Protein AF-0000000084378654 (afdb_homodimer)

Organism: NCBI:txid1548547

Solvent-accessible surface area (backbone atoms only — not comparable to full-atom values): 32022 Å² total; per-residue (Å²): 126,84,76,70,67,32,42,33,37,34,34,14,35,61,67,88,38,71,48,62,39,60,50,44,60,74,69,62,60,79,88,61,45,26,34,30,44,39,30,19,43,44,92,56,40,77,70,46,60,67,56,36,66,52,58,70,48,58,70,43,68,67,46,48,42,58,50,49,64,61,45,36,80,76,34,62,68,60,37,53,50,51,49,51,51,51,52,50,50,51,51,51,48,52,58,48,48,53,42,48,53,27,50,52,50,29,38,53,50,47,72,66,56,84,75,61,64,69,61,43,51,54,51,40,53,52,42,39,51,52,50,37,48,51,50,52,50,49,38,52,52,48,48,50,55,50,50,52,51,43,69,74,52,34,53,79,74,34,65,71,43,32,50,51,31,50,53,52,48,56,56,47,72,68,24,65,36,37,36,28,42,39,56,39,46,64,55,31,48,49,44,30,57,67,48,50,46,58,68,68,46,71,78,33,24,35,39,20,18,30,28,30,37,25,39,31,10,43,39,30,65,47,67,42,46,71,43,87,96,38,76,45,74,71,37,79,74,30,68,32,67,42,65,35,62,57,33,36,56,35,47,42,29,78,77,33,35,64,69,81,37,34,66,60,32,10,48,51,24,55,41,48,51,89,28,44,38,31,36,18,28,58,63,12,35,36,35,22,54,47,74,35,37,65,44,75,39,84,31,29,23,45,31,68,85,15,46,75,40,72,64,81,70,93,128,84,77,71,68,32,44,32,38,35,34,12,35,61,66,90,36,72,50,62,38,61,48,45,60,74,67,62,62,79,87,62,44,26,35,30,44,38,29,20,43,46,92,55,41,77,68,48,62,67,55,38,65,54,60,71,49,57,70,45,68,68,45,48,41,59,52,47,65,61,45,38,79,75,31,61,68,60,36,53,52,52,50,51,50,52,50,52,50,52,51,52,49,51,58,47,48,52,43,46,53,28,51,50,52,30,39,53,50,47,71,67,54,85,77,62,65,69,61,43,50,56,52,39,53,53,41,38,51,49,50,36,50,51,51,52,51,49,38,51,52,47,49,49,55,51,51,52,51,42,70,75,54,34,52,80,76,34,65,68,44,32,50,51,32,51,53,52,47,55,57,47,72,66,24,64,33,36,36,28,42,39,56,40,47,66,55,30,48,51,43,31,56,68,50,49,46,59,70,67,46,71,78,33,23,36,39,20,19,31,28,30,38,24,38,32,10,43,40,28,63,49,66,41,46,71,44,88,98,40,75,44,75,70,36,79,74,32,68,33,68,41,66,36,61,58,33,36,55,34,47,42,29,77,77,32,37,64,69,83,38,34,67,59,32,10,48,52,24,56,42,48,50,88,29,43,37,31,37,19,28,60,63,11,35,36,36,21,54,47,77,35,38,65,44,75,39,85,32,29,22,45,32,68,84,15,45,74,39,71,62,81,70,93

InterPro domains:
  IPR005320 Peptidase S51 [PF03575] (163-293)
  IPR029062 Class I glutamine amidotransferase-like [G3DSA:3.40.50.880] (120-296)
  IPR029062 Class I glutamine amidotransferase-like [SSF52317] (169-288)

Radius of gyration: 32.45 Å; Cα contacts (8 Å, |Δi|>4): 1207; chains: 2; bounding box: 50×93×75 Å

Structure (mmCIF, N/CA/C/O backbone):
data_AF-0000000084378654-model_v1
#
loop_
_entity.id
_entity.type
_entity.pdbx_description
1 polymer 'Uncharacterized protein'
#
loop_
_atom_site.group_PDB
_atom_site.id
_atom_site.type_symbol
_atom_site.label_atom_id
_atom_site.label_alt_id
_atom_site.label_comp_id
_atom_site.label_asym_id
_atom_site.label_entity_id
_atom_site.label_seq_id
_atom_site.pdbx_PDB_ins_code
_atom_site.Cartn_x
_atom_site.Cartn_y
_atom_site.Cartn_z
_atom_site.occupancy
_atom_site.B_iso_or_equiv
_atom_site.auth_seq_id
_atom_site.auth_comp_id
_atom_site.auth_asym_id
_atom_site.auth_atom_id
_atom_site.pdbx_PDB_model_num
ATOM 1 N N . MET A 1 1 ? 10.742 -27.391 -42.875 1 34.84 1 MET A N 1
ATOM 2 C CA . MET A 1 1 ? 9.469 -27.922 -42.406 1 34.84 1 MET A CA 1
ATOM 3 C C . MET A 1 1 ? 8.75 -26.922 -41.5 1 34.84 1 MET A C 1
ATOM 5 O O . MET A 1 1 ? 9.344 -26.391 -40.562 1 34.84 1 MET A O 1
ATOM 9 N N . ILE A 1 2 ? 7.945 -26.109 -41.875 1 45.72 2 ILE A N 1
ATOM 10 C CA . ILE A 1 2 ? 7.281 -25 -41.219 1 45.72 2 ILE A CA 1
ATOM 11 C C . ILE A 1 2 ? 6.766 -25.438 -39.844 1 45.72 2 ILE A C 1
ATOM 13 O O . ILE A 1 2 ? 5.871 -26.281 -39.75 1 45.72 2 ILE A O 1
ATOM 17 N N . THR A 1 3 ? 7.559 -25.547 -38.844 1 54.88 3 THR A N 1
ATOM 18 C CA . THR A 1 3 ? 7.258 -26.141 -37.562 1 54.88 3 THR A CA 1
ATOM 19 C C . THR A 1 3 ? 5.977 -25.547 -36.969 1 54.88 3 THR A C 1
ATOM 21 O O . THR A 1 3 ? 5.859 -24.328 -36.844 1 54.88 3 THR A O 1
ATOM 24 N N . ALA A 1 4 ? 4.836 -26.203 -37.25 1 72.25 4 ALA A N 1
ATOM 25 C CA . ALA A 1 4 ? 3.5 -25.812 -36.812 1 72.25 4 ALA A CA 1
ATOM 26 C C . ALA A 1 4 ? 3.51 -25.375 -35.344 1 72.25 4 ALA A C 1
ATOM 28 O O . ALA A 1 4 ? 4.324 -25.844 -34.562 1 72.25 4 ALA A O 1
ATOM 29 N N . MET A 1 5 ? 2.945 -24.281 -35.062 1 87.88 5 MET A N 1
ATOM 30 C CA . MET A 1 5 ? 2.801 -23.781 -33.688 1 87.88 5 MET A CA 1
ATOM 31 C C . MET A 1 5 ? 2.223 -24.859 -32.781 1 87.88 5 MET A C 1
ATOM 33 O O . MET A 1 5 ? 1.275 -25.562 -33.156 1 87.88 5 MET A O 1
ATOM 37 N N . PRO A 1 6 ? 2.834 -25.094 -31.688 1 95.12 6 PRO A N 1
ATOM 38 C CA . PRO A 1 6 ? 2.326 -26.141 -30.797 1 95.12 6 PRO A CA 1
ATOM 39 C C . PRO A 1 6 ? 0.905 -25.859 -30.312 1 95.12 6 PRO A C 1
ATOM 41 O O . PRO A 1 6 ? 0.518 -24.703 -30.156 1 95.12 6 PRO A O 1
ATOM 44 N N . THR A 1 7 ? 0.156 -26.922 -30.172 1 96.94 7 THR A N 1
ATOM 45 C CA . THR A 1 7 ? -1.196 -26.844 -29.625 1 96.94 7 THR A CA 1
ATOM 46 C C . THR A 1 7 ? -1.179 -27 -28.109 1 96.94 7 THR A C 1
ATOM 48 O O . THR A 1 7 ? -0.526 -27.891 -27.578 1 96.94 7 THR A O 1
ATOM 51 N N . ARG A 1 8 ? -1.884 -26.062 -27.469 1 97.69 8 ARG A N 1
ATOM 52 C CA . ARG A 1 8 ? -2.041 -26.141 -26.031 1 97.69 8 ARG A CA 1
ATOM 53 C C . ARG A 1 8 ? -3.516 -26.156 -25.641 1 97.69 8 ARG A C 1
ATOM 55 O O . ARG A 1 8 ? -4.238 -25.188 -25.875 1 97.69 8 ARG A O 1
ATOM 62 N N . LEU A 1 9 ? -3.871 -27.25 -25.078 1 97.94 9 LEU A N 1
ATOM 63 C CA . LEU A 1 9 ? -5.25 -27.484 -24.672 1 97.94 9 LEU A CA 1
ATOM 64 C C . LEU A 1 9 ? -5.383 -27.438 -23.156 1 97.94 9 LEU A C 1
ATOM 66 O O . LEU A 1 9 ? -4.82 -28.266 -22.453 1 97.94 9 LEU A O 1
ATOM 70 N N . LEU A 1 10 ? -6.121 -26.438 -22.656 1 98.38 10 LEU A N 1
ATOM 71 C CA . LEU A 1 10 ? -6.375 -26.312 -21.234 1 98.38 10 LEU A CA 1
ATOM 72 C C . LEU A 1 10 ? -7.801 -26.75 -20.891 1 98.38 10 LEU A C 1
ATOM 74 O O . LEU A 1 10 ? -8.75 -26.328 -21.562 1 98.38 10 LEU A O 1
ATOM 78 N N . LEU A 1 11 ? -7.867 -27.531 -19.859 1 97.94 11 LEU A N 1
ATOM 79 C CA . LEU A 1 11 ? -9.164 -28.078 -19.469 1 97.94 11 LEU A CA 1
ATOM 80 C C . LEU A 1 11 ? -9.453 -27.828 -18 1 97.94 11 LEU A C 1
ATOM 82 O O . LEU A 1 11 ? -8.531 -27.562 -17.219 1 97.94 11 LEU A O 1
ATOM 86 N N . GLY A 1 12 ? -10.797 -27.781 -17.656 1 96.56 12 GLY A N 1
ATOM 87 C CA . GLY A 1 12 ? -11.172 -27.844 -16.25 1 96.56 12 GLY A CA 1
ATOM 88 C C . GLY A 1 12 ? -10.93 -29.219 -15.633 1 96.56 12 GLY A C 1
ATOM 89 O O . GLY A 1 12 ? -10.422 -30.125 -16.297 1 96.56 12 GLY A O 1
ATOM 90 N N . PRO A 1 13 ? -11.289 -29.312 -14.359 1 95.69 13 PRO A N 1
ATOM 91 C CA . PRO A 1 13 ? -11.172 -30.625 -13.711 1 95.69 13 PRO A CA 1
ATOM 92 C C . PRO A 1 13 ? -11.906 -31.734 -14.469 1 95.69 13 PRO A C 1
ATOM 94 O O . PRO A 1 13 ? -12.977 -31.484 -15.023 1 95.69 13 PRO A O 1
ATOM 97 N N . GLN A 1 14 ? -11.352 -32.906 -14.484 1 94.88 14 GLN A N 1
ATOM 98 C CA . GLN A 1 14 ? -11.875 -34 -15.297 1 94.88 14 GLN A CA 1
ATOM 99 C C . GLN A 1 14 ? -12.875 -34.844 -14.516 1 94.88 14 GLN A C 1
ATOM 101 O O . GLN A 1 14 ? -13.25 -35.938 -14.953 1 94.88 14 GLN A O 1
ATOM 106 N N . ARG 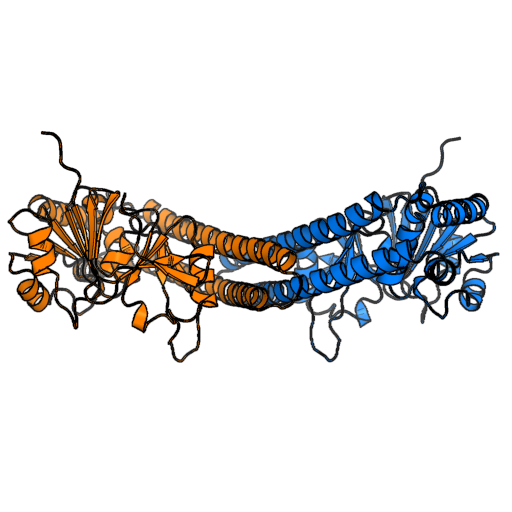A 1 15 ? -13.109 -34.406 -13.391 1 90.44 15 ARG A N 1
ATOM 107 C CA . ARG A 1 15 ? -14.25 -34.938 -12.641 1 90.44 15 ARG A CA 1
ATOM 108 C C . ARG A 1 15 ? -15.141 -33.812 -12.141 1 90.44 15 ARG A C 1
ATOM 110 O O . ARG A 1 15 ? -14.648 -32.812 -11.578 1 90.44 15 ARG A O 1
ATOM 117 N N . PRO A 1 16 ? -16.453 -33.781 -12.352 1 91.81 16 PRO A N 1
ATOM 118 C CA . PRO A 1 16 ? -17.25 -34.938 -12.797 1 91.81 16 PRO A CA 1
ATOM 119 C C . PRO A 1 16 ? -17.312 -35.062 -14.312 1 91.81 16 PRO A C 1
ATOM 121 O O . PRO A 1 16 ? -17.656 -36.125 -14.836 1 91.81 16 PRO A O 1
ATOM 124 N N . ILE A 1 17 ? -17.078 -34 -14.992 1 93.06 17 ILE A N 1
ATOM 125 C CA . ILE A 1 17 ? -17.172 -34.031 -16.453 1 93.06 17 ILE A CA 1
ATOM 126 C C . ILE A 1 17 ? -15.812 -34.438 -17.031 1 93.06 17 ILE A C 1
ATOM 128 O O . ILE A 1 17 ? -14.797 -33.812 -16.75 1 93.06 17 ILE A O 1
ATOM 132 N N . ARG A 1 18 ? -15.883 -35.5 -17.812 1 95.12 18 ARG A N 1
ATOM 133 C CA . ARG A 1 18 ? -14.68 -35.969 -18.484 1 95.12 18 ARG A CA 1
ATOM 134 C C . ARG A 1 18 ? -14.719 -35.625 -19.969 1 95.12 18 ARG A C 1
ATOM 136 O O . ARG A 1 18 ? -15.477 -36.25 -20.734 1 95.12 18 ARG A O 1
ATOM 143 N N . ASN A 1 19 ? -13.977 -34.656 -20.312 1 94.94 19 ASN A N 1
ATOM 144 C CA . ASN A 1 19 ? -14.07 -34.219 -21.719 1 94.94 19 ASN A CA 1
ATOM 145 C C . ASN A 1 19 ? -12.695 -34.219 -22.391 1 94.94 19 ASN A C 1
ATOM 147 O O . ASN A 1 19 ? -12.539 -33.688 -23.484 1 94.94 19 ASN A O 1
ATOM 151 N N . ILE A 1 20 ? -11.672 -34.812 -21.781 1 96.06 20 ILE A N 1
ATOM 152 C CA . ILE A 1 20 ? -10.305 -34.75 -22.297 1 96.06 20 ILE A CA 1
ATOM 153 C C . ILE A 1 20 ? -10.188 -35.531 -23.594 1 96.06 20 ILE A C 1
ATOM 155 O O . ILE A 1 20 ? -9.531 -35.062 -24.547 1 96.06 20 ILE A O 1
ATOM 159 N N . GLY A 1 21 ? -10.734 -36.688 -23.703 1 93.5 21 GLY A N 1
ATOM 160 C CA . GLY A 1 21 ? -10.68 -37.469 -24.922 1 93.5 21 GLY A CA 1
ATOM 161 C C . GLY A 1 21 ? -11.25 -36.719 -26.125 1 93.5 21 GLY A C 1
ATOM 162 O O . GLY A 1 21 ? -10.609 -36.688 -27.172 1 93.5 21 GLY A O 1
ATOM 163 N N . GLU A 1 22 ? -12.406 -36.25 -25.906 1 93.19 22 GLU A N 1
ATOM 164 C CA . GLU A 1 22 ? -13.047 -35.5 -26.984 1 93.19 22 GLU A CA 1
ATOM 165 C C . GLU A 1 22 ? -12.227 -34.281 -27.344 1 93.19 22 GLU A C 1
ATOM 167 O O . GLU A 1 22 ? -12.109 -33.906 -28.531 1 93.19 22 GLU A O 1
ATOM 172 N N . ALA A 1 23 ? -11.719 -33.594 -26.344 1 95.12 23 ALA A N 1
ATOM 173 C CA . ALA A 1 23 ? -10.914 -32.406 -26.578 1 95.12 23 ALA A CA 1
ATOM 174 C C . ALA A 1 23 ? -9.68 -32.719 -27.406 1 95.12 23 ALA A C 1
ATOM 176 O O . ALA A 1 23 ? -9.336 -31.984 -28.344 1 95.12 23 ALA A O 1
ATOM 177 N N . ILE A 1 24 ? -9.031 -33.812 -27.109 1 95.38 24 ILE A N 1
ATOM 178 C CA . ILE A 1 24 ? -7.828 -34.25 -27.812 1 95.38 24 ILE A CA 1
ATOM 179 C C . ILE A 1 24 ? -8.172 -34.531 -29.266 1 95.38 24 ILE A C 1
ATOM 181 O O . ILE A 1 24 ? -7.461 -34.094 -30.188 1 95.38 24 ILE A O 1
ATOM 185 N N . ARG A 1 25 ? -9.219 -35.219 -29.453 1 92.44 25 ARG A N 1
ATOM 186 C CA . ARG A 1 25 ? -9.648 -35.562 -30.812 1 92.44 25 ARG A CA 1
ATOM 187 C C . ARG A 1 25 ? -9.984 -34.312 -31.609 1 92.44 25 ARG A C 1
ATOM 189 O O . ARG A 1 25 ? -9.562 -34.156 -32.75 1 92.44 25 ARG A O 1
ATOM 196 N N . SER A 1 26 ? -10.719 -33.5 -31 1 92.81 26 SER A N 1
ATOM 197 C CA . SER A 1 26 ? -11.172 -32.281 -31.672 1 92.81 26 SER A CA 1
ATOM 198 C C . SER A 1 26 ? -10 -31.359 -32 1 92.81 26 SER A C 1
ATOM 200 O O . SER A 1 26 ? -10.055 -30.609 -32.969 1 92.81 26 SER A O 1
ATOM 202 N N . ALA A 1 27 ? -8.945 -31.359 -31.203 1 93.31 27 ALA A N 1
ATOM 203 C CA . ALA A 1 27 ? -7.793 -30.484 -31.391 1 93.31 27 ALA A CA 1
ATOM 204 C C . ALA A 1 27 ? -6.863 -31.031 -32.469 1 93.31 27 ALA A C 1
ATOM 206 O O . ALA A 1 27 ? -5.969 -30.328 -32.938 1 93.31 27 ALA A O 1
ATOM 207 N N . GLY A 1 28 ? -7.07 -32.219 -32.844 1 91.31 28 GLY A N 1
ATOM 208 C CA . GLY A 1 28 ? -6.25 -32.844 -33.875 1 91.31 28 GLY A CA 1
ATOM 209 C C . GLY A 1 28 ? -4.832 -33.125 -33.438 1 91.31 28 GLY A C 1
ATOM 210 O O . GLY A 1 28 ? -3.879 -32.969 -34.188 1 91.31 28 GLY A O 1
ATOM 211 N N . LEU A 1 29 ? -4.691 -33.469 -32.156 1 94.06 29 LEU A N 1
ATOM 212 C CA . LEU A 1 29 ? -3.367 -33.781 -31.656 1 94.06 29 LEU A CA 1
ATOM 213 C C . LEU A 1 29 ? -2.859 -35.094 -32.281 1 94.06 29 LEU A C 1
ATOM 215 O O . LEU A 1 29 ? -3.641 -36 -32.531 1 94.06 29 LEU A O 1
ATOM 219 N N . PRO A 1 30 ? -1.582 -35.094 -32.594 1 91.06 30 PRO A N 1
ATOM 220 C CA . PRO A 1 30 ? -1.023 -36.281 -33.25 1 91.06 30 PRO A CA 1
ATOM 221 C C . PRO A 1 30 ? -1.24 -37.562 -32.438 1 91.06 30 PRO A C 1
ATOM 223 O O . PRO A 1 30 ? -1.255 -37.5 -31.188 1 91.06 30 PRO A O 1
ATOM 226 N N . ASP A 1 31 ? -1.303 -38.594 -33.312 1 88.69 31 ASP A N 1
ATOM 227 C CA . ASP A 1 31 ? -1.41 -39.906 -32.656 1 88.69 31 ASP A CA 1
ATOM 228 C C . ASP A 1 31 ? -0.048 -40.375 -32.188 1 88.69 31 ASP A C 1
ATOM 230 O O . ASP A 1 31 ? 0.99 -39.938 -32.688 1 88.69 31 ASP A O 1
ATOM 234 N N . GLY A 1 32 ? 0.052 -41.062 -31.094 1 89.62 32 GLY A N 1
ATOM 235 C CA . GLY A 1 32 ? 1.298 -41.594 -30.562 1 89.62 32 GLY A CA 1
ATOM 236 C C . GLY A 1 32 ? 1.377 -41.531 -29.047 1 89.62 32 GLY A C 1
ATOM 237 O O . GLY A 1 32 ? 0.414 -41.125 -28.391 1 89.62 32 GLY A O 1
ATOM 238 N N . ARG A 1 33 ? 2.516 -41.938 -28.672 1 94.56 33 ARG A N 1
ATOM 239 C CA . ARG A 1 33 ? 2.764 -41.969 -27.234 1 94.56 33 ARG A CA 1
ATOM 240 C C . ARG A 1 33 ? 2.834 -40.562 -26.656 1 94.56 33 ARG A C 1
ATOM 242 O O . ARG A 1 33 ? 3.383 -39.656 -27.281 1 94.56 33 ARG A O 1
ATOM 249 N N . MET A 1 34 ? 2.193 -40.375 -25.562 1 97 34 MET A N 1
ATOM 250 C CA . MET A 1 34 ? 2.223 -39.094 -24.859 1 97 34 MET A CA 1
ATOM 251 C C . MET A 1 34 ? 2.979 -39.219 -23.547 1 97 34 MET A C 1
ATOM 253 O O . MET A 1 34 ? 2.93 -40.25 -22.891 1 97 34 MET A O 1
ATOM 257 N N . ALA A 1 35 ? 3.721 -38.219 -23.25 1 98.12 35 ALA A N 1
ATOM 258 C CA . ALA A 1 35 ? 4.328 -38.156 -21.938 1 98.12 35 ALA A CA 1
ATOM 259 C C . ALA A 1 35 ? 3.357 -37.562 -20.922 1 98.12 35 ALA A C 1
ATOM 261 O O . ALA A 1 35 ? 2.557 -36.688 -21.25 1 98.12 35 ALA A O 1
ATOM 262 N N . VAL A 1 36 ? 3.41 -38.031 -19.703 1 98.25 36 VAL A N 1
ATOM 263 C CA . VAL A 1 36 ? 2.537 -37.531 -18.641 1 98.25 36 VAL A CA 1
ATOM 264 C C . VAL A 1 36 ? 3.379 -36.969 -17.5 1 98.25 36 VAL A C 1
ATOM 266 O O . VAL A 1 36 ? 4.402 -37.531 -17.141 1 98.25 36 VAL A O 1
ATOM 269 N N . ILE A 1 37 ? 3.021 -35.812 -17.078 1 98.38 37 ILE A N 1
ATOM 270 C CA . ILE A 1 37 ? 3.562 -35.219 -15.867 1 98.38 37 ILE A CA 1
ATOM 271 C C . ILE A 1 37 ? 2.486 -35.188 -14.781 1 98.38 37 ILE A C 1
ATOM 273 O O . ILE A 1 37 ? 1.521 -34.406 -14.883 1 98.38 37 ILE A O 1
ATOM 277 N N . SER A 1 38 ? 2.596 -36 -13.773 1 98 38 SER A N 1
ATOM 278 C CA . SER A 1 38 ? 1.614 -36.094 -12.703 1 98 38 SER A CA 1
ATOM 279 C C . SER A 1 38 ? 2.248 -35.812 -11.344 1 98 38 SER A C 1
ATOM 281 O O . SER A 1 38 ? 1.785 -36.312 -10.312 1 98 38 SER A O 1
ATOM 283 N N . ALA A 1 39 ? 3.334 -35.062 -11.375 1 97.5 39 ALA A N 1
ATOM 284 C CA . ALA A 1 39 ? 4.121 -34.781 -10.172 1 97.5 39 ALA A CA 1
ATOM 285 C C . ALA A 1 39 ? 3.273 -34.094 -9.109 1 97.5 39 ALA A C 1
ATOM 287 O O . ALA A 1 39 ? 3.537 -34.219 -7.914 1 97.5 39 ALA A O 1
ATOM 288 N N . GLY A 1 40 ? 2.256 -33.406 -9.523 1 96.75 40 GLY A N 1
ATOM 289 C CA . GLY A 1 40 ? 1.395 -32.719 -8.562 1 96.75 40 GLY A CA 1
ATOM 290 C C . GLY A 1 40 ? 0.655 -33.688 -7.645 1 96.75 40 GLY A C 1
ATOM 291 O O . GLY A 1 40 ? 0.125 -33.281 -6.609 1 96.75 40 GLY A O 1
ATOM 292 N N . TRP A 1 41 ? 0.594 -34.906 -7.992 1 96.81 41 TRP A N 1
ATOM 293 C CA . TRP A 1 41 ? -0.119 -35.906 -7.195 1 96.81 41 TRP A CA 1
ATOM 294 C C . TRP A 1 41 ? 0.781 -36.469 -6.105 1 96.81 41 TRP A C 1
ATOM 296 O O . TRP A 1 41 ? 0.336 -37.281 -5.285 1 96.81 41 TRP A O 1
ATOM 306 N N . GLN A 1 42 ? 2.002 -36.156 -6.133 1 96.56 42 GLN A N 1
ATOM 307 C CA . GLN A 1 42 ? 2.963 -36.531 -5.094 1 96.56 42 GLN A CA 1
ATOM 308 C C . GLN A 1 42 ? 3.041 -38.031 -4.926 1 96.56 42 GLN A C 1
ATOM 310 O O . GLN A 1 42 ? 3.371 -38.75 -5.867 1 96.56 42 GLN A O 1
ATOM 315 N N . GLU A 1 43 ? 2.541 -38.531 -3.779 1 93.81 43 GLU A N 1
ATOM 316 C CA . GLU A 1 43 ? 2.682 -39.969 -3.498 1 93.81 43 GLU A CA 1
ATOM 317 C C . GLU A 1 43 ? 1.833 -40.812 -4.449 1 93.81 43 GLU A C 1
ATOM 319 O O . GLU A 1 43 ? 2.125 -41.969 -4.68 1 93.81 43 GLU A O 1
ATOM 324 N N . ALA A 1 44 ? 0.85 -40.188 -5.035 1 94.44 44 ALA A N 1
ATOM 325 C CA . ALA A 1 44 ? -0.021 -40.906 -5.965 1 94.44 44 ALA A CA 1
ATOM 326 C C . ALA A 1 44 ? 0.5 -40.781 -7.398 1 94.44 44 ALA A C 1
ATOM 328 O O . ALA A 1 44 ? -0.126 -41.312 -8.336 1 94.44 44 ALA A O 1
ATOM 329 N N . GLU A 1 45 ? 1.64 -40.156 -7.523 1 94.25 45 GLU A N 1
ATOM 330 C CA . GLU A 1 45 ? 2.236 -40.062 -8.852 1 94.25 45 GLU A CA 1
ATOM 331 C C . GLU A 1 45 ? 2.428 -41.438 -9.484 1 94.25 45 GLU A C 1
ATOM 333 O O . GLU A 1 45 ? 2.865 -42.375 -8.812 1 94.25 45 GLU A O 1
ATOM 338 N N . GLY A 1 46 ? 2.176 -41.594 -10.789 1 88.88 46 GLY A N 1
ATOM 339 C CA . GLY A 1 46 ? 2.361 -42.844 -11.477 1 88.88 46 GLY A CA 1
ATOM 340 C C . GLY A 1 46 ? 1.085 -43.656 -11.586 1 88.88 46 GLY A C 1
ATOM 341 O O . GLY A 1 46 ? 0.992 -44.562 -12.414 1 88.88 46 GLY A O 1
ATOM 342 N N . ASP A 1 47 ? 0.204 -43.375 -10.68 1 92.56 47 ASP A N 1
ATOM 343 C CA . ASP A 1 47 ? -1.093 -44.031 -10.805 1 92.56 47 ASP A CA 1
ATOM 344 C C . ASP A 1 47 ? -1.954 -43.344 -11.867 1 92.56 47 ASP A C 1
ATOM 346 O O . ASP A 1 47 ? -2.959 -42.719 -11.555 1 92.56 47 ASP A O 1
ATOM 350 N N . ILE A 1 48 ? -1.521 -43.625 -13.125 1 95 48 ILE A N 1
ATOM 351 C CA . ILE A 1 48 ? -2.146 -42.875 -14.203 1 95 48 ILE A CA 1
ATOM 352 C C . ILE A 1 48 ? -3.141 -43.75 -14.953 1 95 48 ILE A C 1
ATOM 354 O O . ILE A 1 48 ? -3.379 -43.562 -16.141 1 95 48 ILE A O 1
ATOM 358 N N . ASP A 1 49 ? -3.652 -44.75 -14.273 1 93.94 49 ASP A N 1
ATOM 359 C CA . ASP A 1 49 ? -4.629 -45.625 -14.906 1 93.94 49 ASP A CA 1
ATOM 360 C C . ASP A 1 49 ? -5.863 -44.844 -15.352 1 93.94 49 ASP A C 1
ATOM 362 O O . ASP A 1 49 ? -6.383 -45.062 -16.453 1 93.94 49 ASP A O 1
ATOM 366 N N . ASP A 1 50 ? -6.277 -44.062 -14.43 1 91.94 50 ASP A N 1
ATOM 367 C CA . ASP A 1 50 ? -7.441 -43.25 -14.766 1 91.94 50 ASP A CA 1
ATOM 368 C C . ASP A 1 50 ? -7.152 -42.344 -15.961 1 91.94 50 ASP A C 1
ATOM 370 O O . ASP A 1 50 ? -8.023 -42.125 -16.812 1 91.94 50 ASP A O 1
ATOM 374 N N . VAL A 1 51 ? -5.93 -41.781 -16.031 1 94.69 51 VAL A N 1
ATOM 375 C CA . VAL A 1 51 ? -5.543 -40.906 -17.125 1 94.69 51 VAL A CA 1
ATOM 376 C C . VAL A 1 51 ? -5.531 -41.719 -18.438 1 94.69 51 VAL A C 1
ATOM 378 O O . VAL A 1 51 ? -6 -41.219 -19.469 1 94.69 51 VAL A O 1
ATOM 381 N N . ARG A 1 52 ? -5.027 -42.875 -18.375 1 94.5 52 ARG A N 1
ATOM 382 C CA . ARG A 1 52 ? -4.973 -43.781 -19.531 1 94.5 52 ARG A CA 1
ATOM 383 C C . ARG A 1 52 ? -6.375 -44.094 -20.047 1 94.5 52 ARG A C 1
ATOM 385 O O . ARG A 1 52 ? -6.602 -44.125 -21.25 1 94.5 52 ARG A O 1
ATOM 392 N N . GLU A 1 53 ? -7.203 -44.281 -19.062 1 93.31 53 GLU A N 1
ATOM 393 C CA . GLU A 1 53 ? -8.586 -44.562 -19.438 1 93.31 53 GLU A CA 1
ATOM 394 C C . GLU A 1 53 ? -9.227 -43.375 -20.141 1 93.31 53 GLU A C 1
ATOM 396 O O . GLU A 1 53 ? -9.992 -43.531 -21.094 1 93.31 53 GLU A O 1
ATOM 401 N N . LEU A 1 54 ? -8.922 -42.25 -19.688 1 92 54 LEU A N 1
ATOM 402 C CA . LEU A 1 54 ? -9.523 -41.031 -20.203 1 92 54 LEU A CA 1
ATOM 403 C C . LEU A 1 54 ? -8.977 -40.719 -21.594 1 92 54 LEU A C 1
ATOM 405 O O . LEU A 1 54 ? -9.734 -40.344 -22.5 1 92 54 LEU A O 1
ATOM 409 N N . ILE A 1 55 ? -7.684 -40.844 -21.828 1 93.69 55 ILE A N 1
ATOM 410 C CA . ILE A 1 55 ? -7.012 -40.375 -23.031 1 93.69 55 ILE A CA 1
ATOM 411 C C . ILE A 1 55 ? -6.988 -41.469 -24.078 1 93.69 55 ILE A C 1
ATOM 413 O O . ILE A 1 55 ? -7.008 -41.188 -25.281 1 93.69 55 ILE A O 1
ATOM 417 N N . GLN A 1 56 ? -6.91 -42.781 -23.672 1 90.12 56 GLN A N 1
ATOM 418 C CA . GLN A 1 56 ? -6.934 -43.969 -24.516 1 90.12 56 GLN A CA 1
ATOM 419 C C . GLN A 1 56 ? -5.777 -43.938 -25.516 1 90.12 56 GLN A C 1
ATOM 421 O O . GLN A 1 56 ? -5.98 -44.156 -26.703 1 90.12 56 GLN A O 1
ATOM 426 N N . ARG A 1 57 ? -4.641 -43.5 -25.094 1 91.94 57 ARG A N 1
ATOM 427 C CA . ARG A 1 57 ? -3.377 -43.531 -25.828 1 91.94 57 ARG A CA 1
ATOM 428 C C . ARG A 1 57 ? -2.244 -44.031 -24.938 1 91.94 57 ARG A C 1
ATOM 430 O O . ARG A 1 57 ? -2.371 -44.031 -23.703 1 91.94 57 ARG A O 1
ATOM 437 N N . PRO A 1 58 ? -1.177 -44.562 -25.625 1 94.5 58 PRO A N 1
ATOM 438 C CA . PRO A 1 58 ? -0.019 -44.938 -24.797 1 94.5 58 PRO A CA 1
ATOM 439 C C . PRO A 1 58 ? 0.582 -43.75 -24.047 1 94.5 58 PRO A C 1
ATOM 441 O O . PRO A 1 58 ? 0.752 -42.688 -24.625 1 94.5 58 PRO A O 1
ATOM 444 N N . LEU A 1 59 ? 0.756 -43.969 -22.797 1 96.69 59 LEU A N 1
ATOM 445 C CA . LEU A 1 59 ? 1.287 -42.938 -21.938 1 96.69 59 LEU A CA 1
ATOM 446 C C . LEU A 1 59 ? 2.584 -43.375 -21.281 1 96.69 59 LEU A C 1
ATOM 448 O O . LEU A 1 59 ? 2.748 -44.562 -20.953 1 96.69 59 LEU A O 1
ATOM 452 N N . ILE A 1 60 ? 3.488 -42.469 -21.141 1 97.12 60 ILE A N 1
ATOM 453 C CA . ILE A 1 60 ? 4.68 -42.688 -20.328 1 97.12 60 ILE A CA 1
ATOM 454 C C . ILE A 1 60 ? 4.816 -41.562 -19.297 1 97.12 60 ILE A C 1
ATOM 456 O O . ILE A 1 60 ? 4.895 -40.375 -19.672 1 97.12 60 ILE A O 1
ATOM 460 N N . ASP A 1 61 ? 4.738 -41.938 -18.016 1 97.62 61 ASP A N 1
ATOM 461 C CA . ASP A 1 61 ? 4.863 -40.938 -16.938 1 97.62 61 ASP A CA 1
ATOM 462 C C . ASP A 1 61 ? 6.324 -40.562 -16.719 1 97.62 61 ASP A C 1
ATOM 464 O O . ASP A 1 61 ? 7.191 -41.438 -16.656 1 97.62 61 ASP A O 1
ATOM 468 N N . LEU A 1 62 ? 6.582 -39.281 -16.594 1 97.88 62 LEU A N 1
ATOM 469 C CA . LEU A 1 62 ? 7.949 -38.812 -16.391 1 97.88 62 LEU A CA 1
ATOM 470 C C . LEU A 1 62 ? 8.406 -39.062 -14.961 1 97.88 62 LEU A C 1
ATOM 472 O O . LEU A 1 62 ? 9.602 -39.062 -14.672 1 97.88 62 LEU A O 1
ATOM 476 N N . GLN A 1 63 ? 7.477 -39.219 -14.008 1 97.62 63 GLN A N 1
ATOM 477 C CA . GLN A 1 63 ? 7.723 -39.562 -12.609 1 97.62 63 GLN A CA 1
ATOM 478 C C . GLN A 1 63 ? 8.672 -38.531 -11.969 1 97.62 63 GLN A C 1
ATOM 480 O O . GLN A 1 63 ? 9.648 -38.938 -11.32 1 97.62 63 GLN A O 1
ATOM 485 N N . LEU A 1 64 ? 8.344 -37.281 -12.172 1 97.88 64 LEU A N 1
ATOM 486 C CA . LEU A 1 64 ? 9.219 -36.219 -11.695 1 97.88 64 LEU A CA 1
ATOM 487 C C . LEU A 1 64 ? 9.281 -36.219 -10.172 1 97.88 64 LEU A C 1
ATOM 489 O O . LEU A 1 64 ? 10.32 -35.906 -9.586 1 97.88 64 LEU A O 1
ATOM 493 N N . TYR A 1 65 ? 8.172 -36.5 -9.5 1 97.75 65 TYR A N 1
ATOM 494 C CA . TYR A 1 65 ? 8.141 -36.531 -8.047 1 97.75 65 TYR A CA 1
ATOM 495 C C . TYR A 1 65 ? 9.031 -37.656 -7.52 1 97.75 65 TYR A C 1
ATOM 497 O O . TYR A 1 65 ? 9.875 -37.438 -6.652 1 97.75 65 TYR A O 1
ATOM 505 N N . LYS A 1 66 ? 8.891 -38.812 -8.07 1 96.94 66 LYS A N 1
ATOM 506 C CA . LYS A 1 66 ? 9.688 -39.969 -7.668 1 96.94 66 LYS A CA 1
ATOM 507 C C . LYS A 1 66 ? 11.164 -39.75 -7.973 1 96.94 66 LYS A C 1
ATOM 509 O O . LYS A 1 66 ? 12.031 -40.156 -7.195 1 96.94 66 LYS A O 1
ATOM 514 N N . ARG A 1 67 ? 11.453 -39.188 -9.125 1 96.31 67 ARG A N 1
ATOM 515 C CA . ARG A 1 67 ? 12.836 -38.875 -9.484 1 96.31 67 ARG A CA 1
ATOM 516 C C . ARG A 1 67 ? 13.492 -38 -8.43 1 96.31 67 ARG A C 1
ATOM 518 O O . ARG A 1 67 ? 14.641 -38.219 -8.047 1 96.31 67 ARG A O 1
ATOM 525 N N . ALA A 1 68 ? 12.766 -37 -7.969 1 95.38 68 ALA A N 1
ATOM 526 C CA . ALA A 1 68 ? 13.297 -36.125 -6.949 1 95.38 68 ALA A CA 1
ATOM 527 C C . ALA A 1 68 ? 13.5 -36.844 -5.625 1 95.38 68 ALA A C 1
ATOM 529 O O . ALA A 1 68 ? 14.523 -36.656 -4.957 1 95.38 68 ALA A O 1
ATOM 530 N N . GLU A 1 69 ? 12.547 -37.656 -5.246 1 94.62 69 GLU A N 1
ATOM 531 C CA . GLU A 1 69 ? 12.625 -38.406 -3.998 1 94.62 69 GLU A CA 1
ATOM 532 C C . GLU A 1 69 ? 13.82 -39.375 -4 1 94.62 69 GLU A C 1
ATOM 534 O O . GLU A 1 69 ? 14.422 -39.625 -2.955 1 94.62 69 GLU A O 1
ATOM 539 N N . ALA A 1 70 ? 14.18 -39.844 -5.125 1 93.56 70 ALA A N 1
ATOM 540 C CA . ALA A 1 70 ? 15.328 -40.719 -5.266 1 93.56 70 ALA A CA 1
ATOM 541 C C . ALA A 1 70 ? 16.641 -39.938 -5.297 1 93.56 70 ALA A C 1
ATOM 543 O O . ALA A 1 70 ? 17.672 -40.438 -4.84 1 93.56 70 ALA A O 1
ATOM 544 N N . LEU A 1 71 ? 16.609 -38.781 -5.793 1 92.69 71 LEU A N 1
ATOM 545 C CA . LEU A 1 71 ? 17.781 -37.938 -6.008 1 92.69 71 LEU A CA 1
ATOM 546 C C . LEU A 1 71 ? 18.266 -37.344 -4.695 1 92.69 71 LEU A C 1
ATOM 548 O O . LEU A 1 71 ? 19.469 -37.312 -4.422 1 92.69 71 LEU A O 1
ATOM 552 N N . PHE A 1 72 ? 17.391 -36.875 -3.84 1 92.44 72 PHE A N 1
ATOM 553 C CA . PHE A 1 72 ? 17.719 -36.094 -2.666 1 92.44 72 PHE A CA 1
ATOM 554 C C . PHE A 1 72 ? 18.547 -36.906 -1.673 1 92.44 72 PHE A C 1
ATOM 556 O O . PHE A 1 72 ? 19.531 -36.406 -1.125 1 92.44 72 PHE A O 1
ATOM 563 N N . PRO A 1 73 ? 18.266 -38.188 -1.484 1 92.12 73 PRO A N 1
ATOM 564 C CA . PRO A 1 73 ? 19.078 -38.969 -0.555 1 92.12 73 PRO A CA 1
ATOM 565 C C . PRO A 1 73 ? 20.5 -39.188 -1.069 1 92.12 73 PRO A C 1
ATOM 567 O O . PRO A 1 73 ? 21.422 -39.438 -0.282 1 92.12 73 PRO A O 1
ATOM 570 N N . THR A 1 74 ? 20.75 -39.062 -2.312 1 91.56 74 THR A N 1
ATOM 571 C CA . THR A 1 74 ? 22.031 -39.375 -2.924 1 91.56 74 THR A CA 1
ATOM 572 C C . THR A 1 74 ? 22.922 -38.125 -2.971 1 91.56 74 THR A C 1
ATOM 574 O O . THR A 1 74 ? 24.141 -38.25 -3.127 1 91.56 74 THR A O 1
ATOM 577 N N . ASP A 1 75 ? 22.344 -37 -2.875 1 90.44 75 ASP A N 1
ATOM 578 C CA . ASP A 1 75 ? 23.062 -35.719 -2.924 1 90.44 75 ASP A CA 1
ATOM 579 C C . ASP A 1 75 ? 22.656 -34.812 -1.756 1 90.44 75 ASP A C 1
ATOM 581 O O . ASP A 1 75 ? 21.781 -33.969 -1.888 1 90.44 75 ASP A O 1
ATOM 585 N N . ASP A 1 76 ? 23.469 -34.906 -0.741 1 91.44 76 ASP A N 1
ATOM 586 C CA . ASP A 1 76 ? 23.141 -34.188 0.497 1 91.44 76 ASP A CA 1
ATOM 587 C C . ASP A 1 76 ? 23.25 -32.688 0.314 1 91.44 76 ASP A C 1
ATOM 589 O O . ASP A 1 76 ? 22.469 -31.922 0.905 1 91.44 76 ASP A O 1
ATOM 593 N N . LYS A 1 77 ? 24.188 -32.312 -0.467 1 91.12 77 LYS A N 1
ATOM 594 C CA . LYS A 1 77 ? 24.375 -30.891 -0.706 1 91.12 77 LYS A CA 1
ATOM 595 C C . LYS A 1 77 ? 23.172 -30.297 -1.43 1 91.12 77 LYS A C 1
ATOM 597 O O . LYS A 1 77 ? 22.656 -29.25 -1.032 1 91.12 77 LYS A O 1
ATOM 602 N N . LEU A 1 78 ? 22.703 -30.969 -2.414 1 92.06 78 LEU A N 1
ATOM 603 C CA . LEU A 1 78 ? 21.547 -30.516 -3.174 1 92.06 78 LEU A CA 1
ATOM 604 C C . LEU A 1 78 ? 20.281 -30.531 -2.307 1 92.06 78 LEU A C 1
A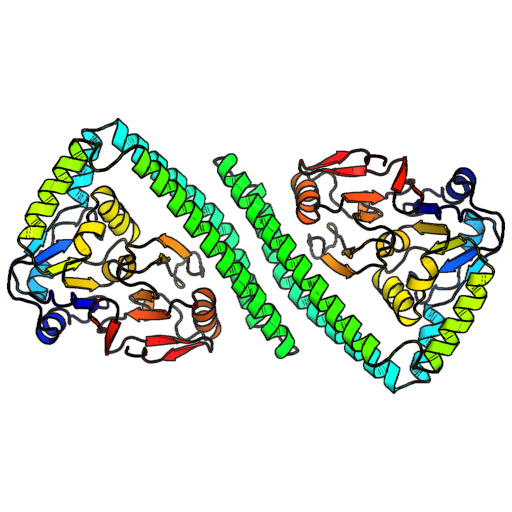TOM 606 O O . LEU A 1 78 ? 19.484 -29.594 -2.352 1 92.06 78 LEU A O 1
ATOM 610 N N . ARG A 1 79 ? 20.172 -31.531 -1.517 1 94 79 ARG A N 1
ATOM 611 C CA . ARG A 1 79 ? 19.016 -31.656 -0.636 1 94 79 ARG A CA 1
ATOM 612 C C . ARG A 1 79 ? 18.938 -30.5 0.35 1 94 79 ARG A C 1
ATOM 614 O O . ARG A 1 79 ? 17.891 -29.891 0.519 1 94 79 ARG A O 1
ATOM 621 N N . THR A 1 80 ? 20.062 -30.219 0.953 1 95.44 80 THR A N 1
ATOM 622 C CA . THR A 1 80 ? 20.125 -29.156 1.942 1 95.44 80 THR A CA 1
ATOM 623 C C . THR A 1 80 ? 19.828 -27.812 1.297 1 95.44 80 THR A C 1
ATOM 625 O O . THR A 1 80 ? 19.031 -27.016 1.828 1 95.44 80 THR A O 1
ATOM 628 N N . ALA A 1 81 ? 20.375 -27.625 0.17 1 94.56 81 ALA A N 1
ATOM 629 C CA . ALA A 1 81 ? 20.172 -26.375 -0.539 1 94.56 81 ALA A CA 1
ATOM 630 C C . ALA A 1 81 ? 18.703 -26.219 -0.962 1 94.56 81 ALA A C 1
ATOM 632 O O . ALA A 1 81 ? 18.141 -25.125 -0.873 1 94.56 81 ALA A O 1
ATOM 633 N N . TYR A 1 82 ? 18.172 -27.234 -1.424 1 94.94 82 TYR A N 1
ATOM 634 C CA . TYR A 1 82 ? 16.781 -27.219 -1.856 1 94.94 82 TYR A CA 1
ATOM 635 C C . TYR A 1 82 ? 15.852 -26.922 -0.688 1 94.94 82 TYR A C 1
ATOM 637 O O . TYR A 1 82 ? 14.922 -26.125 -0.815 1 94.94 82 TYR A O 1
ATOM 645 N N . ARG A 1 83 ? 16.141 -27.531 0.422 1 95.44 83 ARG A N 1
ATOM 646 C CA . ARG A 1 83 ? 15.336 -27.297 1.618 1 95.44 83 ARG A CA 1
ATOM 647 C C . ARG A 1 83 ? 15.445 -25.844 2.084 1 95.44 83 ARG A C 1
ATOM 649 O O . ARG A 1 83 ? 14.453 -25.234 2.48 1 95.44 83 ARG A O 1
ATOM 656 N N . GLN A 1 84 ? 16.609 -25.406 2.043 1 96.56 84 GLN A N 1
ATOM 657 C CA . GLN A 1 84 ? 16.828 -24.016 2.436 1 96.56 8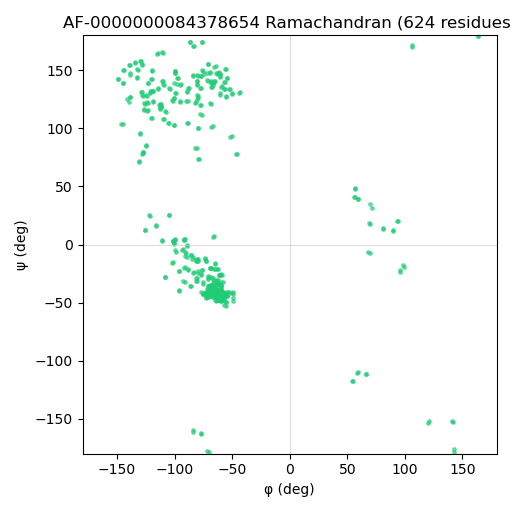4 GLN A CA 1
ATOM 658 C C . GLN A 1 84 ? 16.047 -23.062 1.531 1 96.56 84 GLN A C 1
ATOM 660 O O . GLN A 1 84 ? 15.461 -22.094 2.006 1 96.56 84 GLN A O 1
ATOM 665 N N . ARG A 1 85 ? 16.094 -23.297 0.269 1 96.69 85 ARG A N 1
ATOM 666 C CA . ARG A 1 85 ? 15.328 -22.5 -0.682 1 96.69 85 ARG A CA 1
ATOM 667 C C . ARG A 1 85 ? 13.836 -22.531 -0.364 1 96.69 85 ARG A C 1
ATOM 669 O O . ARG A 1 85 ? 13.172 -21.5 -0.344 1 96.69 85 ARG A O 1
ATOM 676 N N . GLN A 1 86 ? 13.352 -23.75 -0.099 1 95.81 86 GLN A N 1
ATOM 677 C CA . GLN A 1 86 ? 11.938 -23.906 0.232 1 95.81 86 GLN A CA 1
ATOM 678 C C . GLN A 1 86 ? 11.578 -23.141 1.496 1 95.81 86 GLN A C 1
ATOM 680 O O . GLN A 1 86 ? 10.516 -22.516 1.566 1 95.81 86 GLN A O 1
ATOM 685 N N . ASP A 1 87 ? 12.438 -23.172 2.457 1 97.12 87 ASP A N 1
ATOM 686 C CA . ASP A 1 87 ? 12.195 -22.453 3.709 1 97.12 87 ASP A CA 1
ATOM 687 C C . ASP A 1 87 ? 12.133 -20.953 3.479 1 97.12 87 ASP A C 1
ATOM 689 O O . ASP A 1 87 ? 11.281 -20.266 4.043 1 97.12 87 ASP A O 1
ATOM 693 N N . ARG A 1 88 ? 13.039 -20.5 2.678 1 97.62 88 ARG A N 1
ATOM 694 C CA . ARG A 1 88 ? 13.062 -19.078 2.363 1 97.62 88 ARG A CA 1
ATOM 695 C C . ARG A 1 88 ? 11.797 -18.656 1.62 1 97.62 88 ARG A C 1
ATOM 697 O O . ARG A 1 88 ? 11.234 -17.594 1.897 1 97.62 88 ARG A O 1
ATOM 704 N N . LEU A 1 89 ? 11.359 -19.438 0.735 1 97.38 89 LEU A N 1
ATOM 705 C CA . LEU A 1 89 ? 10.156 -19.156 -0.027 1 97.38 89 LEU A CA 1
ATOM 706 C C . LEU A 1 89 ? 8.922 -19.156 0.878 1 97.38 89 LEU A C 1
ATOM 708 O O . LEU A 1 89 ? 8.031 -18.312 0.727 1 97.38 89 LEU A O 1
ATOM 712 N N . LYS A 1 90 ? 8.906 -20.078 1.757 1 96.62 90 LYS A N 1
ATOM 713 C CA . LYS A 1 90 ? 7.801 -20.156 2.707 1 96.62 90 LYS A CA 1
ATOM 714 C C . LYS A 1 90 ? 7.75 -18.922 3.596 1 96.62 90 LYS A C 1
ATOM 716 O O . LYS A 1 90 ? 6.672 -18.359 3.844 1 96.62 90 LYS A O 1
ATOM 721 N N . GLU A 1 91 ? 8.891 -18.547 4.062 1 97.69 91 GLU A N 1
ATOM 722 C CA . GLU A 1 91 ? 8.961 -17.344 4.895 1 97.69 91 GLU A CA 1
ATOM 723 C C . GLU A 1 91 ? 8.523 -16.109 4.121 1 97.69 91 GLU A C 1
ATOM 725 O O . GLU A 1 91 ? 7.742 -15.297 4.629 1 97.69 91 GLU A O 1
ATOM 730 N N . LEU A 1 92 ? 9.047 -15.992 2.92 1 98.12 92 LEU A N 1
ATOM 731 C CA . LEU A 1 92 ? 8.672 -14.867 2.072 1 98.12 92 LEU A CA 1
ATOM 732 C C . LEU A 1 92 ? 7.168 -14.836 1.829 1 98.12 92 LEU A C 1
ATOM 734 O O . LEU A 1 92 ? 6.547 -13.773 1.872 1 98.12 92 LEU A O 1
ATOM 738 N N . GLN A 1 93 ? 6.582 -15.969 1.603 1 96.75 93 GLN A N 1
ATOM 739 C CA . GLN A 1 93 ? 5.145 -16.078 1.38 1 96.75 93 GLN A CA 1
ATOM 740 C C . GLN A 1 93 ? 4.359 -15.602 2.598 1 96.75 93 GLN A C 1
ATOM 742 O O . GLN A 1 93 ? 3.34 -14.922 2.457 1 96.75 93 GLN A O 1
ATOM 747 N N . GLY A 1 94 ? 4.844 -16 3.717 1 96.62 94 GLY A N 1
ATOM 748 C CA . GLY A 1 94 ? 4.191 -15.555 4.941 1 96.62 94 GLY A CA 1
ATOM 749 C C . GLY A 1 94 ? 4.156 -14.047 5.086 1 96.62 94 GLY A C 1
ATOM 750 O O . GLY A 1 94 ? 3.125 -13.477 5.438 1 96.62 94 GLY A O 1
ATOM 751 N N . LEU A 1 95 ? 5.301 -13.43 4.844 1 97.88 95 LEU A N 1
ATOM 752 C CA . LEU A 1 95 ? 5.387 -11.977 4.926 1 97.88 95 LEU A CA 1
ATOM 753 C C . LEU A 1 95 ? 4.492 -11.32 3.879 1 97.88 95 LEU A C 1
ATOM 755 O O . LEU A 1 95 ? 3.83 -10.32 4.164 1 97.88 95 LEU A O 1
ATOM 759 N N . TYR A 1 96 ? 4.449 -11.914 2.715 1 97.88 96 TYR A N 1
ATOM 760 C CA . TYR A 1 96 ? 3.576 -11.461 1.639 1 97.88 96 TYR A CA 1
ATOM 761 C C . TYR A 1 96 ? 2.113 -11.523 2.062 1 97.88 96 TYR A C 1
ATOM 763 O O . TYR A 1 96 ? 1.354 -10.578 1.837 1 97.88 96 TYR A O 1
ATOM 771 N N . GLN A 1 97 ? 1.769 -12.555 2.658 1 96.19 97 GLN A N 1
ATOM 772 C CA . GLN A 1 97 ? 0.38 -12.773 3.051 1 96.19 97 GLN A CA 1
ATOM 773 C C . GLN A 1 97 ? -0.067 -11.742 4.086 1 96.19 97 GLN A C 1
ATOM 775 O O . GLN A 1 97 ? -1.218 -11.305 4.074 1 96.19 97 GLN A O 1
ATOM 780 N N . ILE A 1 98 ? 0.809 -11.391 4.965 1 96.56 98 ILE A N 1
ATOM 781 C CA . ILE A 1 98 ? 0.511 -10.383 5.98 1 96.56 98 ILE A CA 1
ATOM 782 C C . ILE A 1 98 ? 0.089 -9.086 5.305 1 96.56 98 ILE A C 1
ATOM 784 O O . ILE A 1 98 ? -0.935 -8.492 5.664 1 96.56 98 ILE A O 1
ATOM 788 N N . ARG A 1 99 ? 0.835 -8.68 4.348 1 97.5 99 ARG A N 1
ATOM 789 C CA . ARG A 1 99 ? 0.585 -7.426 3.648 1 97.5 99 ARG A CA 1
ATOM 790 C C . ARG A 1 99 ? -0.622 -7.543 2.725 1 97.5 99 ARG A C 1
ATOM 792 O O . ARG A 1 99 ? -1.442 -6.625 2.646 1 97.5 99 ARG A O 1
ATOM 799 N N . LEU A 1 100 ? -0.698 -8.625 2.057 1 97.25 100 LEU A N 1
ATOM 800 C CA . LEU A 1 100 ? -1.767 -8.859 1.092 1 97.25 100 LEU A CA 1
ATOM 801 C C . LEU A 1 100 ? -3.133 -8.766 1.761 1 97.25 100 LEU A C 1
ATOM 803 O O . LEU A 1 100 ? -4.043 -8.125 1.232 1 97.25 100 LEU A O 1
ATOM 807 N N . LYS A 1 101 ? -3.252 -9.398 2.889 1 95.5 101 LYS A N 1
ATOM 808 C CA . LYS A 1 101 ? -4.516 -9.414 3.619 1 95.5 101 LYS A CA 1
ATOM 809 C C . LYS A 1 101 ? -5.02 -7.992 3.873 1 95.5 101 LYS A C 1
ATOM 811 O O . LYS A 1 101 ? -6.195 -7.695 3.654 1 95.5 101 LYS A O 1
ATOM 816 N N . GLN A 1 102 ? -4.152 -7.141 4.273 1 97 102 GLN A N 1
ATOM 817 C CA . GLN A 1 102 ? -4.523 -5.77 4.613 1 97 102 GLN A CA 1
ATOM 818 C C . GLN A 1 102 ? -4.852 -4.961 3.361 1 97 102 GLN A C 1
ATOM 820 O O . GLN A 1 102 ? -5.816 -4.199 3.342 1 97 102 GLN A O 1
ATOM 825 N N . LEU A 1 103 ? -4.074 -5.156 2.326 1 97.38 103 LEU A N 1
ATOM 826 C CA . LEU A 1 103 ? -4.289 -4.395 1.1 1 97.38 103 LEU A CA 1
ATOM 827 C C . LEU A 1 103 ? -5.602 -4.797 0.437 1 97.38 103 LEU A C 1
ATOM 829 O O . LEU A 1 103 ? -6.312 -3.949 -0.107 1 97.38 103 LEU A O 1
ATOM 833 N N . ILE A 1 104 ? -5.914 -6.074 0.486 1 95.81 104 ILE A N 1
ATOM 834 C CA . ILE A 1 104 ? -7.176 -6.551 -0.076 1 95.81 104 ILE A CA 1
ATOM 835 C C . ILE A 1 104 ? -8.344 -5.977 0.721 1 95.81 104 ILE A C 1
ATOM 837 O O . ILE A 1 104 ? -9.328 -5.512 0.143 1 95.81 104 ILE A O 1
ATOM 841 N N . LEU A 1 105 ? -8.242 -6.02 2.023 1 94.94 105 LEU A N 1
ATOM 842 C CA . LEU A 1 105 ? -9.289 -5.469 2.877 1 94.94 105 LEU A CA 1
ATOM 843 C C . LEU A 1 105 ? -9.516 -3.99 2.574 1 94.94 105 LEU A C 1
ATOM 845 O O . LEU A 1 105 ? -10.656 -3.543 2.463 1 94.94 105 LEU A O 1
ATOM 849 N N . ALA A 1 106 ? -8.453 -3.258 2.441 1 96.69 106 ALA A N 1
ATOM 850 C CA . ALA A 1 106 ? -8.555 -1.835 2.125 1 96.69 106 ALA A CA 1
ATOM 851 C C . ALA A 1 106 ? -9.273 -1.618 0.798 1 96.69 106 ALA A C 1
ATOM 853 O O . ALA A 1 106 ? -10.172 -0.782 0.703 1 96.69 106 ALA A O 1
ATOM 854 N N . ALA A 1 107 ? -8.859 -2.344 -0.209 1 96.44 107 ALA A N 1
ATOM 855 C CA . ALA A 1 107 ? -9.461 -2.197 -1.533 1 96.44 107 ALA A CA 1
ATOM 856 C C . ALA A 1 107 ? -10.953 -2.535 -1.504 1 96.44 107 ALA A C 1
ATOM 858 O O . ALA A 1 107 ? -11.766 -1.834 -2.107 1 96.44 107 ALA A O 1
ATOM 859 N N . ARG A 1 108 ? -11.312 -3.578 -0.815 1 93.81 108 ARG A N 1
ATOM 860 C CA . ARG A 1 108 ? -12.711 -3.973 -0.711 1 93.81 108 ARG A CA 1
ATOM 861 C C . ARG A 1 108 ? -13.531 -2.9 0.001 1 93.81 108 ARG A C 1
ATOM 863 O O . ARG A 1 108 ? -14.656 -2.607 -0.398 1 93.81 108 ARG A O 1
ATOM 870 N N . GLN A 1 109 ? -12.977 -2.367 1.056 1 95.56 109 GLN A N 1
ATOM 871 C CA . GLN A 1 109 ? -13.664 -1.318 1.799 1 95.56 109 GLN A CA 1
ATOM 872 C C . GLN A 1 109 ? -13.883 -0.081 0.932 1 95.56 109 GLN A C 1
ATOM 874 O O . GLN A 1 109 ? -14.938 0.552 0.999 1 95.56 109 GLN A O 1
ATOM 879 N N . ILE A 1 110 ? -12.867 0.247 0.117 1 96.25 110 ILE A N 1
ATOM 880 C CA . ILE A 1 110 ? -13.008 1.385 -0.785 1 96.25 110 ILE A CA 1
ATOM 881 C C . ILE A 1 110 ? -14.102 1.094 -1.814 1 96.25 110 ILE A C 1
ATOM 883 O O . ILE A 1 110 ? -14.914 1.967 -2.133 1 96.25 110 ILE A O 1
ATOM 887 N N . LEU A 1 111 ? -14.094 -0.115 -2.312 1 90.81 111 LEU A N 1
ATOM 888 C CA . LEU A 1 111 ? -15.078 -0.519 -3.311 1 90.81 111 LEU A CA 1
ATOM 889 C C . LEU A 1 111 ? -16.5 -0.427 -2.748 1 90.81 111 LEU A C 1
ATOM 891 O O . LEU A 1 111 ? -17.453 -0.166 -3.488 1 90.81 111 LEU A O 1
ATOM 895 N N . ARG A 1 112 ? -16.656 -0.548 -1.439 1 91.25 112 ARG A N 1
ATOM 896 C CA . ARG A 1 112 ? -17.969 -0.545 -0.803 1 91.25 112 ARG A CA 1
ATOM 897 C C . ARG A 1 112 ? -18.297 0.828 -0.226 1 91.25 112 ARG A C 1
ATOM 899 O O . ARG A 1 112 ? -19.359 1.025 0.354 1 91.25 112 ARG A O 1
ATOM 906 N N . ALA A 1 113 ? -17.344 1.706 -0.276 1 93.06 113 ALA A N 1
ATOM 907 C CA . ALA A 1 113 ? -17.531 3.023 0.326 1 93.06 113 ALA A CA 1
ATOM 908 C C . ALA A 1 113 ? -18.656 3.787 -0.365 1 93.06 113 ALA A C 1
ATOM 910 O O . ALA A 1 113 ? -18.938 3.57 -1.548 1 93.06 113 ALA A O 1
ATOM 911 N N . SER A 1 114 ? -19.391 4.609 0.406 1 93.12 114 SER A N 1
ATOM 912 C CA . SER A 1 114 ? -20.391 5.516 -0.135 1 93.12 114 SER A CA 1
ATOM 913 C C . SER A 1 114 ? -19.859 6.938 -0.26 1 93.12 114 SER A C 1
ATOM 915 O O . SER A 1 114 ? -18.922 7.312 0.445 1 93.12 114 SER A O 1
ATOM 917 N N . GLY A 1 115 ? -20.344 7.652 -1.225 1 94.12 115 GLY A N 1
ATOM 918 C CA . GLY A 1 115 ? -19.891 9.016 -1.46 1 94.12 115 GLY A CA 1
ATOM 919 C C . GLY A 1 115 ? -19.781 9.359 -2.934 1 94.12 115 GLY A C 1
ATOM 920 O O . GLY A 1 115 ? -20.516 8.812 -3.762 1 94.12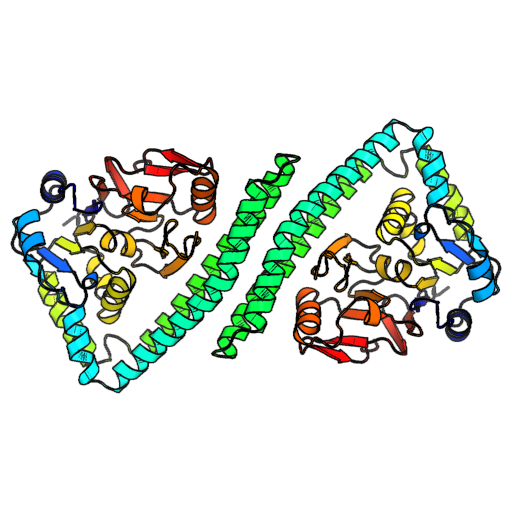 115 GLY A O 1
ATOM 921 N N . ASP A 1 116 ? -18.922 10.266 -3.217 1 95.88 116 ASP A N 1
ATOM 922 C CA . ASP A 1 116 ? -18.703 10.703 -4.594 1 95.88 116 ASP A CA 1
ATOM 923 C C . ASP A 1 116 ? -18.047 9.602 -5.422 1 95.88 116 ASP A C 1
ATOM 925 O O . ASP A 1 116 ? -16.922 9.172 -5.129 1 95.88 116 ASP A O 1
ATOM 929 N N . ALA A 1 117 ? -18.719 9.18 -6.488 1 95.56 117 ALA A N 1
ATOM 930 C CA . ALA A 1 117 ? -18.297 8.031 -7.293 1 95.56 117 ALA A CA 1
ATOM 931 C C . ALA A 1 117 ? -16.953 8.289 -7.957 1 95.56 117 ALA A C 1
ATOM 933 O O . ALA A 1 117 ? -16.125 7.379 -8.07 1 95.56 117 ALA A O 1
ATOM 934 N N . GLU A 1 118 ? -16.781 9.445 -8.398 1 96.44 118 GLU A N 1
ATOM 935 C CA . GLU A 1 118 ? -15.523 9.773 -9.055 1 96.44 118 GLU A CA 1
ATOM 936 C C . GLU A 1 118 ? -14.352 9.711 -8.078 1 96.44 118 GLU A C 1
ATOM 938 O O . GLU A 1 118 ? -13.289 9.18 -8.406 1 96.44 118 GLU A O 1
ATOM 943 N N . MET A 1 119 ? -14.531 10.219 -6.91 1 96.81 119 MET A N 1
ATOM 944 C CA . MET A 1 119 ? -13.492 10.188 -5.891 1 96.81 119 MET A CA 1
ATOM 945 C C . MET A 1 119 ? -13.164 8.75 -5.496 1 96.81 119 MET A C 1
ATOM 947 O O . MET A 1 119 ? -11.992 8.383 -5.387 1 96.81 119 MET A O 1
ATOM 951 N N . ILE A 1 120 ? -14.195 7.957 -5.379 1 97 120 ILE A N 1
ATOM 952 C CA . ILE A 1 120 ? -14.023 6.562 -4.996 1 97 120 ILE A CA 1
ATOM 953 C C . ILE A 1 120 ? -13.258 5.82 -6.094 1 97 120 ILE A C 1
ATOM 955 O O . ILE A 1 120 ? -12.375 5.008 -5.801 1 97 120 ILE A O 1
ATOM 959 N N . THR A 1 121 ? -13.578 6.164 -7.336 1 96.69 121 THR A N 1
ATOM 960 C CA . THR A 1 121 ? -12.93 5.512 -8.469 1 96.69 121 THR A CA 1
ATOM 961 C C . THR A 1 121 ? -11.43 5.793 -8.469 1 96.69 121 THR A C 1
ATOM 963 O O . THR A 1 121 ? -10.625 4.891 -8.695 1 96.69 121 THR A O 1
ATOM 966 N N . VAL A 1 122 ? -11.039 7.016 -8.195 1 98 122 VAL A N 1
ATOM 967 C CA . VAL A 1 122 ? -9.633 7.402 -8.18 1 98 122 VAL A CA 1
ATOM 968 C C . VAL A 1 122 ? -8.914 6.691 -7.039 1 98 122 VAL A C 1
ATOM 970 O O . VAL A 1 122 ? -7.812 6.168 -7.227 1 98 122 VAL A O 1
ATOM 973 N N . GLU A 1 123 ? -9.555 6.648 -5.871 1 98.25 123 GLU A N 1
ATOM 974 C CA . GLU A 1 123 ? -8.945 5.992 -4.715 1 98.25 123 GLU A CA 1
ATOM 975 C C . GLU A 1 123 ? -8.82 4.488 -4.938 1 98.25 123 GLU A C 1
ATOM 977 O O . GLU A 1 123 ? -7.832 3.873 -4.531 1 98.25 123 GLU A O 1
ATOM 982 N N . LEU A 1 124 ? -9.828 3.926 -5.555 1 97.5 124 LEU A N 1
ATOM 983 C CA . LEU A 1 124 ? -9.789 2.498 -5.848 1 97.5 124 LEU A CA 1
ATOM 984 C C . LEU A 1 124 ? -8.648 2.172 -6.809 1 97.5 124 LEU A C 1
ATOM 986 O O . LEU A 1 124 ? -7.949 1.174 -6.637 1 97.5 124 LEU A O 1
ATOM 990 N N . ARG A 1 125 ? -8.531 2.996 -7.836 1 98 125 ARG A N 1
ATOM 991 C CA . ARG A 1 125 ? -7.453 2.795 -8.797 1 98 125 ARG A CA 1
ATOM 992 C C . ARG A 1 125 ? -6.098 2.791 -8.102 1 98 125 ARG A C 1
ATOM 994 O O . ARG A 1 125 ? -5.246 1.95 -8.398 1 98 125 ARG A O 1
ATOM 1001 N N . HIS A 1 126 ? -5.91 3.717 -7.176 1 98.62 126 HIS A N 1
ATOM 1002 C CA . HIS A 1 126 ? -4.645 3.773 -6.449 1 98.62 126 HIS A CA 1
ATOM 1003 C C . HIS A 1 126 ? -4.48 2.564 -5.535 1 98.62 126 HIS A C 1
ATOM 1005 O O . HIS A 1 126 ? -3.385 2.01 -5.422 1 98.62 126 HIS A O 1
ATOM 1011 N N . ALA A 1 127 ? -5.559 2.152 -4.891 1 98.38 127 ALA A N 1
ATOM 1012 C CA . ALA A 1 127 ? -5.516 0.973 -4.031 1 98.38 127 ALA A CA 1
ATOM 1013 C C . ALA A 1 127 ? -5.109 -0.267 -4.824 1 98.38 127 ALA A C 1
ATOM 1015 O O . ALA A 1 127 ? -4.273 -1.054 -4.375 1 98.38 127 ALA A O 1
ATOM 1016 N N . VAL A 1 128 ? -5.668 -0.417 -5.973 1 98.12 128 VAL A N 1
ATOM 1017 C CA . VAL A 1 128 ? -5.371 -1.56 -6.828 1 98.12 128 VAL A CA 1
ATOM 1018 C C . VAL A 1 128 ? -3.92 -1.486 -7.301 1 98.12 128 VAL A C 1
ATOM 1020 O O . VAL A 1 128 ? -3.232 -2.508 -7.375 1 98.12 128 VAL A O 1
ATOM 1023 N N . SER A 1 129 ? -3.492 -0.292 -7.602 1 98.38 129 SER A N 1
ATOM 1024 C CA . SER A 1 129 ? -2.1 -0.121 -8 1 98.38 129 SER A CA 1
ATOM 1025 C C . SER A 1 129 ? -1.148 -0.573 -6.902 1 98.38 129 SER A C 1
ATOM 1027 O O . SER A 1 129 ? -0.084 -1.129 -7.18 1 98.38 129 SER A O 1
ATOM 1029 N N . GLN A 1 130 ? -1.496 -0.365 -5.688 1 98.38 130 GLN A N 1
ATOM 1030 C CA . GLN A 1 130 ? -0.652 -0.802 -4.578 1 98.38 130 GLN A CA 1
ATOM 1031 C C . GLN A 1 130 ? -0.666 -2.322 -4.441 1 98.38 130 GLN A C 1
ATOM 1033 O O . GLN A 1 130 ? 0.355 -2.93 -4.117 1 98.38 130 GLN A O 1
ATOM 1038 N N . LEU A 1 131 ? -1.781 -2.93 -4.699 1 97.69 131 LEU A N 1
ATOM 1039 C CA . LEU A 1 131 ? -1.856 -4.387 -4.734 1 97.69 131 LEU A CA 1
ATOM 1040 C C . LEU A 1 131 ? -0.928 -4.953 -5.805 1 97.69 131 LEU A C 1
ATOM 1042 O O . LEU A 1 131 ? -0.164 -5.883 -5.539 1 97.69 131 LEU A O 1
ATOM 1046 N N . ARG A 1 132 ? -1.005 -4.355 -6.926 1 98.38 132 ARG A N 1
ATOM 1047 C CA . ARG A 1 132 ? -0.172 -4.801 -8.039 1 98.38 132 ARG A CA 1
ATOM 1048 C C . ARG A 1 132 ? 1.309 -4.629 -7.715 1 98.38 132 ARG A C 1
ATOM 1050 O O . ARG A 1 132 ? 2.129 -5.477 -8.07 1 98.38 132 ARG A O 1
ATOM 1057 N N . ALA A 1 133 ? 1.6 -3.547 -7.07 1 98.62 133 ALA A N 1
ATOM 1058 C CA . ALA A 1 133 ? 2.99 -3.301 -6.699 1 98.62 133 ALA A CA 1
ATOM 1059 C C . ALA A 1 133 ? 3.49 -4.359 -5.719 1 98.62 133 ALA A C 1
ATOM 1061 O O . ALA A 1 133 ? 4.637 -4.812 -5.816 1 98.62 133 ALA A O 1
ATOM 1062 N N . LEU A 1 134 ? 2.641 -4.73 -4.785 1 98.62 134 LEU A N 1
ATOM 1063 C CA . LEU A 1 134 ? 3.018 -5.785 -3.852 1 98.62 134 LEU A CA 1
ATOM 1064 C C . LEU A 1 134 ? 3.244 -7.105 -4.586 1 98.62 134 LEU A C 1
ATOM 1066 O O . LEU A 1 134 ? 4.23 -7.797 -4.328 1 98.62 134 LEU A O 1
ATOM 1070 N N . ASP A 1 135 ? 2.334 -7.418 -5.457 1 98.31 135 ASP A N 1
ATOM 1071 C CA . ASP A 1 135 ? 2.461 -8.648 -6.227 1 98.31 135 ASP A CA 1
ATOM 1072 C C . ASP A 1 135 ? 3.758 -8.664 -7.031 1 98.31 135 ASP A C 1
ATOM 1074 O O . ASP A 1 135 ? 4.473 -9.664 -7.051 1 98.31 135 ASP A O 1
ATOM 1078 N N . ARG A 1 136 ? 4.055 -7.578 -7.715 1 98.19 136 ARG A N 1
ATOM 1079 C CA . ARG A 1 136 ? 5.277 -7.48 -8.508 1 98.19 136 ARG A CA 1
ATOM 1080 C C . ARG A 1 136 ? 6.512 -7.633 -7.629 1 98.19 136 ARG A C 1
ATOM 1082 O O . ARG A 1 136 ? 7.461 -8.336 -7.996 1 98.19 136 ARG A O 1
ATOM 1089 N N . HIS A 1 137 ? 6.469 -6.938 -6.523 1 98.75 137 HIS A N 1
ATOM 1090 C CA . HIS A 1 137 ? 7.582 -7.043 -5.582 1 98.75 137 HIS A CA 1
ATOM 1091 C C . HIS A 1 137 ? 7.781 -8.484 -5.133 1 98.75 137 HIS A C 1
ATOM 1093 O O . HIS A 1 137 ? 8.906 -8.992 -5.148 1 98.75 137 HIS A O 1
ATOM 1099 N N . HIS A 1 138 ? 6.711 -9.148 -4.789 1 98.62 138 HIS A N 1
ATOM 1100 C CA . HIS A 1 138 ? 6.766 -10.523 -4.324 1 98.62 138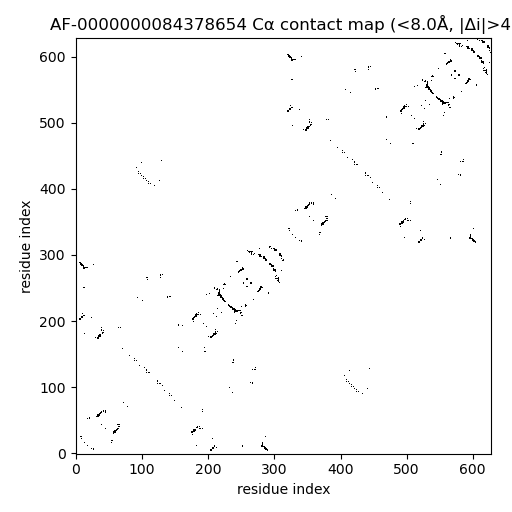 HIS A CA 1
ATOM 1101 C C . HIS A 1 138 ? 7.305 -11.453 -5.41 1 98.62 138 HIS A C 1
ATOM 1103 O O . HIS A 1 138 ? 8.188 -12.273 -5.148 1 98.62 138 HIS A O 1
ATOM 1109 N N . LEU A 1 139 ? 6.812 -11.25 -6.578 1 98.12 139 LEU A N 1
ATOM 1110 C CA . LEU A 1 139 ? 7.25 -12.078 -7.699 1 98.12 139 LEU A CA 1
ATOM 1111 C C . LEU A 1 139 ? 8.75 -11.906 -7.945 1 98.12 139 LEU A C 1
ATOM 1113 O O . LEU A 1 139 ? 9.461 -12.883 -8.18 1 98.12 139 LEU A O 1
ATOM 1117 N N . ARG A 1 140 ? 9.203 -10.703 -7.871 1 98.25 140 ARG A N 1
ATOM 1118 C CA . ARG A 1 140 ? 10.625 -10.43 -8.055 1 98.25 140 ARG A CA 1
ATOM 1119 C C . ARG A 1 140 ? 11.461 -11.117 -6.984 1 98.25 140 ARG A C 1
ATOM 1121 O O . ARG A 1 140 ? 12.523 -11.672 -7.277 1 98.25 140 ARG A O 1
ATOM 1128 N N . ARG A 1 141 ? 10.984 -11.07 -5.781 1 98.44 141 ARG A N 1
ATOM 1129 C CA . ARG A 1 141 ? 11.695 -11.688 -4.672 1 98.44 141 ARG A CA 1
ATOM 1130 C C . ARG A 1 141 ? 11.742 -13.203 -4.816 1 98.44 141 ARG A C 1
ATOM 1132 O O . ARG A 1 141 ? 12.781 -13.82 -4.566 1 98.44 141 ARG A O 1
ATOM 1139 N N . VAL A 1 142 ? 10.641 -13.789 -5.195 1 98 142 VAL A N 1
ATOM 1140 C CA . VAL A 1 142 ? 10.586 -15.227 -5.43 1 98 142 VAL A CA 1
ATOM 1141 C C . VAL A 1 142 ? 11.555 -15.602 -6.547 1 98 142 VAL A C 1
ATOM 1143 O O . VAL A 1 142 ? 12.328 -16.562 -6.418 1 98 142 VAL A O 1
ATOM 1146 N N . GLN A 1 143 ? 11.531 -14.859 -7.621 1 97 143 GLN A N 1
ATOM 1147 C CA . GLN A 1 143 ? 12.43 -15.102 -8.742 1 97 143 GLN A CA 1
ATOM 1148 C C . GLN A 1 143 ? 13.891 -15.008 -8.305 1 97 143 GLN A C 1
ATOM 1150 O O . GLN A 1 143 ? 14.727 -15.805 -8.734 1 97 143 GLN A O 1
ATOM 1155 N N . ALA A 1 144 ? 14.164 -14.031 -7.488 1 97.88 144 ALA A N 1
ATOM 1156 C CA . ALA A 1 144 ? 15.531 -13.852 -7.012 1 97.88 144 ALA A CA 1
ATOM 1157 C C . ALA A 1 144 ? 16 -15.062 -6.215 1 97.88 144 ALA A C 1
ATOM 1159 O O . ALA A 1 144 ? 17.125 -15.531 -6.395 1 97.88 144 ALA A O 1
ATOM 1160 N N . ILE A 1 145 ? 15.148 -15.57 -5.371 1 97.56 145 ILE A N 1
ATOM 1161 C CA . ILE A 1 145 ? 15.484 -16.75 -4.57 1 97.56 145 ILE A CA 1
ATOM 1162 C C . ILE A 1 145 ? 15.727 -17.938 -5.488 1 97.56 145 ILE A C 1
ATOM 1164 O O . ILE A 1 145 ? 16.703 -18.672 -5.312 1 97.56 145 ILE A O 1
ATOM 1168 N N . ASN A 1 146 ? 14.898 -18.141 -6.473 1 95.44 146 ASN A N 1
ATOM 1169 C CA . ASN A 1 146 ? 15.047 -19.25 -7.414 1 95.44 146 ASN A CA 1
ATOM 1170 C C . ASN A 1 146 ? 16.312 -19.094 -8.258 1 95.44 146 ASN A C 1
ATOM 1172 O O . ASN A 1 146 ? 17.031 -20.078 -8.469 1 95.44 146 ASN A O 1
ATOM 1176 N N . THR A 1 147 ? 16.547 -17.875 -8.734 1 95.44 147 THR A N 1
ATOM 1177 C CA . THR A 1 147 ? 17.719 -17.609 -9.547 1 95.44 147 THR A CA 1
ATOM 1178 C C . THR A 1 147 ? 19 -17.891 -8.758 1 95.44 147 THR A C 1
ATOM 1180 O O . THR A 1 147 ? 19.969 -18.438 -9.305 1 95.44 147 THR A O 1
ATOM 1183 N N . GLU A 1 148 ? 19 -17.484 -7.535 1 95.69 148 GLU A N 1
ATOM 1184 C CA . GLU A 1 148 ? 20.141 -17.75 -6.676 1 95.69 148 GLU A CA 1
ATOM 1185 C C . GLU A 1 148 ? 20.406 -19.25 -6.531 1 95.69 148 GLU A C 1
ATOM 1187 O O . GLU A 1 148 ? 21.531 -19.703 -6.66 1 95.69 148 GLU A O 1
ATOM 1192 N N . PHE A 1 149 ? 19.406 -20 -6.289 1 94.88 149 PHE A N 1
ATOM 1193 C CA . PHE A 1 149 ? 19.516 -21.453 -6.168 1 94.88 149 PHE A CA 1
ATOM 1194 C C . PHE A 1 149 ? 20.031 -22.062 -7.469 1 94.88 149 PHE A C 1
ATOM 1196 O O . PHE A 1 149 ? 20.938 -22.906 -7.449 1 94.88 149 PHE A O 1
ATOM 1203 N N . GLU A 1 150 ? 19.484 -21.641 -8.594 1 91.69 150 GLU A N 1
ATOM 1204 C CA . GLU A 1 150 ? 19.859 -22.172 -9.898 1 91.69 150 GLU A CA 1
ATOM 1205 C C . GLU A 1 150 ? 21.297 -21.828 -10.258 1 91.69 150 GLU A C 1
ATOM 1207 O O . GLU A 1 150 ? 21.984 -22.609 -10.922 1 91.69 150 GLU A O 1
ATOM 1212 N N . ALA A 1 151 ? 21.703 -20.672 -9.82 1 92.62 151 ALA A N 1
ATOM 1213 C CA . ALA A 1 151 ? 23.078 -20.266 -10.055 1 92.62 151 ALA A CA 1
ATOM 1214 C C . ALA A 1 151 ? 24.047 -21.109 -9.234 1 92.62 151 ALA A C 1
ATOM 1216 O O . ALA A 1 151 ? 25.156 -21.422 -9.703 1 92.62 151 ALA A O 1
ATOM 1217 N N . GLU A 1 152 ? 23.656 -21.484 -8.094 1 91 152 GLU A N 1
ATOM 1218 C CA . GLU A 1 152 ? 24.5 -22.281 -7.211 1 91 152 GLU A CA 1
ATOM 1219 C C . GLU A 1 152 ? 24.484 -23.75 -7.594 1 91 152 GLU A C 1
ATOM 1221 O O . GLU A 1 152 ? 25.453 -24.469 -7.379 1 91 152 GLU A O 1
ATOM 1226 N N . HIS A 1 153 ? 23.391 -24.172 -8.172 1 89.44 153 HIS A N 1
ATOM 1227 C CA . HIS A 1 153 ? 23.203 -25.562 -8.57 1 89.44 153 HIS A CA 1
ATOM 1228 C C . HIS A 1 153 ? 22.703 -25.672 -10.008 1 89.44 153 HIS A C 1
ATOM 1230 O O . HIS A 1 153 ? 21.609 -26.172 -10.258 1 89.44 153 HIS A O 1
ATOM 1236 N N . PRO A 1 154 ? 23.594 -25.359 -10.883 1 87.56 154 PRO A N 1
ATOM 1237 C CA . PRO A 1 154 ? 23.156 -25.391 -12.281 1 87.56 154 PRO A CA 1
ATOM 1238 C C . PRO A 1 154 ? 22.828 -26.797 -12.758 1 87.56 154 PRO A C 1
ATOM 1240 O O . PRO A 1 154 ? 23.516 -27.766 -12.398 1 87.56 154 PRO A O 1
ATOM 1243 N N . LEU A 1 155 ? 21.734 -26.875 -13.484 1 85 155 LEU A N 1
ATOM 1244 C CA . LEU A 1 155 ? 21.219 -28.141 -14 1 85 155 LEU A CA 1
ATOM 1245 C C . LEU A 1 155 ? 22.312 -28.922 -14.727 1 85 155 LEU A C 1
ATOM 1247 O O . LEU A 1 155 ? 22.484 -30.125 -14.516 1 85 155 LEU A O 1
ATOM 1251 N N . GLN A 1 156 ? 23.125 -28.266 -15.5 1 81.5 156 GLN A N 1
ATOM 1252 C CA . GLN A 1 156 ? 24.125 -28.906 -16.344 1 81.5 156 GLN A CA 1
ATOM 1253 C C . GLN A 1 156 ? 25.359 -29.312 -15.539 1 81.5 156 GLN A C 1
ATOM 1255 O O . GLN A 1 156 ? 26.062 -30.234 -15.914 1 81.5 156 GLN A O 1
ATOM 1260 N N . ASP A 1 157 ? 25.562 -28.672 -14.422 1 80.31 157 ASP A N 1
ATOM 1261 C CA . ASP A 1 157 ? 26.812 -28.875 -13.695 1 80.31 157 ASP A CA 1
ATOM 1262 C C . ASP A 1 157 ? 26.609 -29.797 -12.5 1 80.31 157 ASP A C 1
ATOM 1264 O O . ASP A 1 157 ? 27.578 -30.281 -11.914 1 80.31 157 ASP A O 1
ATOM 1268 N N . THR A 1 158 ? 25.359 -29.984 -12.133 1 82.75 158 THR A N 1
ATOM 1269 C CA . THR A 1 158 ? 25.047 -30.969 -11.102 1 82.75 158 THR A CA 1
ATOM 1270 C C . THR A 1 158 ? 24.828 -32.344 -11.719 1 82.75 158 THR A C 1
ATOM 1272 O O . THR A 1 158 ? 23.797 -32.594 -12.359 1 82.75 158 THR A O 1
ATOM 1275 N N . ALA A 1 159 ? 25.781 -33.188 -11.578 1 85.81 159 ALA A N 1
ATOM 1276 C CA . ALA A 1 159 ? 25.875 -34.438 -12.336 1 85.81 159 ALA A CA 1
ATOM 1277 C C . ALA A 1 159 ? 24.547 -35.188 -12.289 1 85.81 159 ALA A C 1
ATOM 1279 O O . ALA A 1 159 ? 24.062 -35.656 -13.328 1 85.81 159 ALA A O 1
ATOM 1280 N N . LEU A 1 160 ? 24 -35.344 -11.141 1 89 160 LEU A N 1
ATOM 1281 C CA . LEU A 1 160 ? 22.766 -36.125 -10.984 1 89 160 LEU A CA 1
ATOM 1282 C C . LEU A 1 160 ? 21.609 -35.438 -11.688 1 89 160 LEU A C 1
ATOM 1284 O O . LEU A 1 160 ? 20.766 -36.094 -12.305 1 89 160 LEU A O 1
ATOM 1288 N N . LEU A 1 161 ? 21.547 -34.156 -11.656 1 92.56 161 LEU A N 1
ATOM 1289 C CA . LEU A 1 161 ? 20.484 -33.406 -12.328 1 92.56 161 LEU A CA 1
ATOM 1290 C C . LEU A 1 161 ? 20.641 -33.5 -13.844 1 92.56 161 LEU A C 1
ATOM 1292 O O . LEU A 1 161 ? 19.656 -33.656 -14.562 1 92.56 161 LEU A O 1
ATOM 1296 N N . ALA A 1 162 ? 21.844 -33.406 -14.273 1 93.12 162 ALA A N 1
ATOM 1297 C CA . ALA A 1 162 ? 22.125 -33.5 -15.703 1 93.12 162 ALA A CA 1
ATOM 1298 C C . ALA A 1 162 ? 21.688 -34.844 -16.25 1 93.12 162 ALA A C 1
ATOM 1300 O O . ALA A 1 162 ? 21.156 -34.938 -17.359 1 93.12 162 ALA A O 1
ATOM 1301 N N . GLU A 1 163 ? 22 -35.812 -15.477 1 94.12 163 GLU A N 1
ATOM 1302 C CA . GLU A 1 163 ? 21.609 -37.156 -15.883 1 94.12 163 GLU A CA 1
ATOM 1303 C C . GLU A 1 163 ? 20.094 -37.281 -15.984 1 94.12 163 GLU A C 1
ATOM 1305 O O . GLU A 1 163 ? 19.562 -37.844 -16.953 1 94.12 163 GLU A O 1
ATOM 1310 N N . GLN A 1 164 ? 19.391 -36.812 -14.984 1 94.5 164 GLN A N 1
ATOM 1311 C CA . GLN A 1 164 ? 17.922 -36.812 -15.008 1 94.5 164 GLN A CA 1
ATOM 1312 C C . GLN A 1 164 ? 17.375 -36.031 -16.188 1 94.5 164 GLN A C 1
ATOM 1314 O O . GLN A 1 164 ? 16.453 -36.469 -16.859 1 94.5 164 GLN A O 1
ATOM 1319 N N . PHE A 1 165 ? 17.969 -34.906 -16.453 1 94.62 165 PHE A N 1
ATOM 1320 C CA . PHE A 1 165 ? 17.562 -34.062 -17.578 1 94.62 165 PHE A CA 1
ATOM 1321 C C . PHE A 1 165 ? 17.688 -34.844 -18.891 1 94.62 165 PHE A C 1
ATOM 1323 O O . PHE A 1 165 ? 16.766 -34.812 -19.719 1 94.62 165 PHE A O 1
ATOM 1330 N N . ALA A 1 166 ? 18.766 -35.5 -19.031 1 95.38 166 ALA A N 1
ATOM 1331 C CA . ALA A 1 166 ? 19.016 -36.25 -20.266 1 95.38 166 ALA A CA 1
ATOM 1332 C C . ALA A 1 166 ? 18 -37.375 -20.422 1 95.38 166 ALA A C 1
ATOM 1334 O O . ALA A 1 166 ? 17.516 -37.625 -21.531 1 95.38 166 ALA A O 1
ATOM 1335 N N . GLN A 1 167 ? 17.734 -38.031 -19.391 1 96.44 167 GLN A N 1
ATOM 1336 C CA . GLN A 1 167 ? 16.781 -39.125 -19.422 1 96.44 167 GLN A CA 1
ATOM 1337 C C . GLN A 1 167 ? 15.383 -38.625 -19.781 1 96.44 167 GLN A C 1
ATOM 1339 O O . GLN A 1 167 ? 14.688 -39.219 -20.609 1 96.44 167 GLN A O 1
ATOM 1344 N N . ILE A 1 168 ? 14.977 -37.562 -19.156 1 97.19 168 ILE A N 1
ATOM 1345 C CA . ILE A 1 168 ? 13.672 -36.969 -19.422 1 97.19 168 ILE A CA 1
ATOM 1346 C C . ILE A 1 168 ? 13.602 -36.469 -20.875 1 97.19 168 ILE A C 1
ATOM 1348 O O . ILE A 1 168 ? 12.602 -36.688 -21.547 1 97.19 168 ILE A O 1
ATOM 1352 N N . ASP A 1 169 ? 14.695 -35.875 -21.312 1 96.06 169 ASP A N 1
ATOM 1353 C CA . ASP A 1 169 ? 14.773 -35.406 -22.688 1 96.06 169 ASP A CA 1
ATOM 1354 C C . ASP A 1 169 ? 14.617 -36.531 -23.688 1 96.06 169 ASP A C 1
ATOM 1356 O O . ASP A 1 169 ? 13.977 -36.375 -24.719 1 96.06 169 ASP A O 1
ATOM 1360 N N . LYS A 1 170 ? 15.219 -37.562 -23.375 1 96.88 170 LYS A N 1
ATOM 1361 C CA . LYS A 1 170 ? 15.109 -38.75 -24.234 1 96.88 170 LYS A CA 1
ATOM 1362 C C . LYS A 1 170 ? 13.664 -39.219 -24.328 1 96.88 170 LYS A C 1
ATOM 1364 O O . LYS A 1 170 ? 13.172 -39.531 -25.406 1 96.88 170 LYS A O 1
ATOM 1369 N N . ILE A 1 171 ? 13.016 -39.312 -23.203 1 97.19 171 ILE A N 1
ATOM 1370 C CA . ILE A 1 171 ? 11.617 -39.719 -23.172 1 97.19 171 ILE A CA 1
ATOM 1371 C C . ILE A 1 171 ? 10.773 -38.75 -24 1 97.19 171 ILE A C 1
ATOM 1373 O O . ILE A 1 171 ? 9.961 -39.156 -24.828 1 97.19 171 ILE A O 1
ATOM 1377 N N . LEU A 1 172 ? 11.008 -37.5 -23.797 1 97 172 LEU A N 1
ATOM 1378 C CA . LEU A 1 172 ? 10.219 -36.438 -24.438 1 97 172 LEU A CA 1
ATOM 1379 C C . LEU A 1 172 ? 10.469 -36.406 -25.938 1 97 172 LEU A C 1
ATOM 1381 O O . LEU A 1 172 ? 9.594 -36 -26.703 1 97 172 LEU A O 1
ATOM 1385 N N . SER A 1 173 ? 11.672 -36.844 -26.312 1 95.25 173 SER A N 1
ATOM 1386 C CA . SER A 1 173 ? 12 -36.844 -27.734 1 95.25 173 SER A CA 1
ATOM 1387 C C . SER A 1 173 ? 11.086 -37.781 -28.516 1 95.25 173 SER A C 1
ATOM 1389 O O . SER A 1 173 ? 10.852 -37.594 -29.703 1 95.25 173 SER A O 1
ATOM 1391 N N . ASP A 1 174 ? 10.492 -38.719 -27.844 1 95.12 174 ASP A N 1
ATOM 1392 C CA . ASP A 1 174 ? 9.633 -39.688 -28.484 1 95.12 174 ASP A CA 1
ATOM 1393 C C . ASP A 1 174 ? 8.164 -39.344 -28.297 1 95.12 174 ASP A C 1
ATOM 1395 O O . ASP A 1 174 ? 7.281 -40.156 -28.625 1 95.12 174 ASP A O 1
ATOM 1399 N N . CYS A 1 175 ? 7.863 -38.281 -27.703 1 96.5 175 CYS A N 1
ATOM 1400 C CA . CYS A 1 175 ? 6.496 -37.844 -27.438 1 96.5 175 CYS A CA 1
ATOM 1401 C C . CYS A 1 175 ? 6.234 -36.469 -28.031 1 96.5 175 CYS A C 1
ATOM 1403 O O . CYS A 1 175 ? 6.887 -35.469 -27.656 1 96.5 175 CYS A O 1
ATOM 1405 N N . GLU A 1 176 ? 5.277 -36.344 -28.875 1 94.75 176 GLU A N 1
ATOM 1406 C CA . GLU A 1 176 ? 4.938 -35.031 -29.453 1 94.75 176 GLU A CA 1
ATOM 1407 C C . GLU A 1 176 ? 4.031 -34.219 -28.531 1 94.75 176 GLU A C 1
ATOM 1409 O O . GLU A 1 176 ? 3.953 -33 -28.641 1 94.75 176 GLU A O 1
ATOM 1414 N N . THR A 1 177 ? 3.332 -34.969 -27.688 1 97.38 177 THR A N 1
ATOM 1415 C CA . THR A 1 177 ? 2.363 -34.344 -26.781 1 97.38 177 THR A CA 1
ATOM 1416 C C . THR A 1 177 ? 2.682 -34.688 -25.328 1 97.38 177 THR A C 1
ATOM 1418 O O . THR A 1 177 ? 3.078 -35.812 -25.016 1 97.38 177 THR A O 1
ATOM 1421 N N . VAL A 1 178 ? 2.541 -33.688 -24.5 1 98.12 178 VAL A N 1
ATOM 1422 C CA . VAL A 1 178 ? 2.723 -33.875 -23.062 1 98.12 178 VAL A CA 1
ATOM 1423 C C . VAL A 1 178 ? 1.419 -33.531 -22.328 1 98.12 178 VAL A C 1
ATOM 1425 O O . VAL A 1 178 ? 0.758 -32.562 -22.641 1 98.12 178 VAL A O 1
ATOM 1428 N N . VAL A 1 179 ? 1.028 -34.438 -21.438 1 98 179 VAL A N 1
ATOM 1429 C CA . VAL A 1 179 ? -0.143 -34.25 -20.594 1 98 179 VAL A CA 1
ATOM 1430 C C . VAL A 1 179 ? 0.298 -33.812 -19.188 1 98 179 VAL A C 1
ATOM 1432 O O . VAL A 1 179 ? 1.127 -34.5 -18.562 1 98 179 VAL A O 1
ATOM 1435 N N . ILE A 1 180 ? -0.185 -32.719 -18.75 1 98.31 180 ILE A N 1
ATOM 1436 C CA . ILE A 1 180 ? 0.107 -32.281 -17.391 1 98.31 180 ILE A CA 1
ATOM 1437 C C . ILE A 1 180 ? -1.159 -32.344 -16.531 1 98.31 180 ILE A C 1
ATOM 1439 O O . ILE A 1 180 ? -2.127 -31.625 -16.797 1 98.31 180 ILE A O 1
ATOM 1443 N N . THR A 1 181 ? -1.152 -33.125 -15.516 1 97.38 181 THR A N 1
ATOM 1444 C CA . THR A 1 181 ? -2.332 -33.375 -14.695 1 97.38 181 THR A CA 1
ATOM 1445 C C . THR A 1 181 ? -2.469 -32.344 -13.602 1 97.38 181 THR A C 1
ATOM 1447 O O . THR A 1 181 ? -1.607 -31.453 -13.461 1 97.38 181 THR A O 1
ATOM 1450 N N . GLY A 1 182 ? -3.631 -32.469 -12.891 1 95.62 182 GLY A N 1
ATOM 1451 C CA . GLY A 1 182 ? -3.852 -31.562 -11.758 1 95.62 182 GLY A CA 1
ATOM 1452 C C . GLY A 1 182 ? -3.055 -31.953 -10.531 1 95.62 182 GLY A C 1
ATOM 1453 O O . GLY A 1 182 ? -2.014 -32.594 -10.641 1 95.62 182 GLY A O 1
ATOM 1454 N N . GLY A 1 183 ? -3.482 -31.406 -9.398 1 94.5 183 GLY A N 1
ATOM 1455 C CA . GLY A 1 183 ? -2.803 -31.672 -8.141 1 94.5 183 GLY A CA 1
ATOM 1456 C C . GLY A 1 183 ? -2.254 -30.422 -7.484 1 94.5 183 GLY A C 1
ATOM 1457 O O . GLY A 1 183 ? -2.834 -29.344 -7.613 1 94.5 183 GLY A O 1
ATOM 1458 N N . ASN A 1 184 ? -1.226 -30.656 -6.715 1 94.69 184 ASN A N 1
ATOM 1459 C CA . ASN A 1 184 ? -0.59 -29.516 -6.043 1 94.69 184 ASN A CA 1
ATOM 1460 C C . ASN A 1 184 ? 0.264 -28.703 -7.004 1 94.69 184 ASN A C 1
ATOM 1462 O O . ASN A 1 184 ? 1.321 -29.156 -7.445 1 94.69 184 ASN A O 1
ATOM 1466 N N . ALA A 1 185 ? -0.189 -27.531 -7.254 1 94.31 185 ALA A N 1
ATOM 1467 C CA . ALA A 1 185 ? 0.434 -26.688 -8.266 1 94.31 185 ALA A CA 1
ATOM 1468 C C . ALA A 1 185 ? 1.874 -26.344 -7.891 1 94.31 185 ALA A C 1
ATOM 1470 O O . ALA A 1 185 ? 2.75 -26.281 -8.758 1 94.31 185 ALA A O 1
ATOM 1471 N N . LEU A 1 186 ? 2.145 -26.203 -6.625 1 92.31 186 LEU A N 1
ATOM 1472 C CA . LEU A 1 186 ? 3.479 -25.812 -6.18 1 92.31 186 LEU A CA 1
ATOM 1473 C C . LEU A 1 186 ? 4.465 -26.969 -6.359 1 92.31 186 LEU A C 1
ATOM 1475 O O . LEU A 1 186 ? 5.582 -26.766 -6.836 1 92.31 186 LEU A O 1
ATOM 1479 N N . VAL A 1 187 ? 4.055 -28.094 -5.973 1 94.69 187 VAL A N 1
ATOM 1480 C CA . VAL A 1 187 ? 4.906 -29.281 -6.145 1 94.69 187 VAL A CA 1
ATOM 1481 C C . VAL A 1 187 ? 5.18 -29.5 -7.629 1 94.69 187 VAL A C 1
ATOM 1483 O O . VAL A 1 187 ? 6.316 -29.766 -8.023 1 94.69 187 VAL A O 1
ATOM 1486 N N . LEU A 1 188 ? 4.129 -29.391 -8.367 1 96.31 188 LEU A N 1
ATOM 1487 C CA . LEU A 1 188 ? 4.23 -29.547 -9.812 1 96.31 188 LEU A CA 1
ATOM 1488 C C . LEU A 1 188 ? 5.262 -28.578 -10.391 1 96.31 188 LEU A C 1
ATOM 1490 O O . LEU A 1 188 ? 6.195 -29 -11.078 1 96.31 188 LEU A O 1
ATOM 1494 N N . LEU A 1 189 ? 5.176 -27.344 -10.047 1 94.69 189 LEU A N 1
ATOM 1495 C CA . LEU A 1 189 ? 6.07 -26.312 -10.57 1 94.69 189 LEU A CA 1
ATOM 1496 C C . LEU A 1 189 ? 7.504 -26.547 -10.109 1 94.69 189 LEU A C 1
ATOM 1498 O O . LEU A 1 189 ? 8.445 -26.438 -10.898 1 94.69 189 LEU A O 1
ATOM 1502 N N . ASN A 1 190 ? 7.645 -26.875 -8.883 1 94.62 190 ASN A N 1
ATOM 1503 C CA . ASN A 1 190 ? 8.977 -27.094 -8.32 1 94.62 190 ASN A CA 1
ATOM 1504 C C . ASN A 1 190 ? 9.695 -28.234 -9.008 1 94.62 190 ASN A C 1
ATOM 1506 O O . ASN A 1 190 ? 10.898 -28.172 -9.258 1 94.62 190 ASN A O 1
ATOM 1510 N N . ARG A 1 191 ? 9.008 -29.297 -9.289 1 96.06 191 ARG A N 1
ATOM 1511 C CA . ARG A 1 191 ? 9.633 -30.438 -9.938 1 96.06 191 ARG A CA 1
ATOM 1512 C C . ARG A 1 191 ? 9.961 -30.125 -11.398 1 96.06 191 ARG A C 1
ATOM 1514 O O . ARG A 1 191 ? 11 -30.547 -11.906 1 96.06 191 ARG A O 1
ATOM 1521 N N . LEU A 1 192 ? 9.062 -29.391 -12.062 1 96.19 192 LEU A N 1
ATOM 1522 C CA . LEU A 1 192 ? 9.344 -28.953 -13.43 1 96.19 192 LEU A CA 1
ATOM 1523 C C . LEU A 1 192 ? 10.633 -28.141 -13.492 1 96.19 192 LEU A C 1
ATOM 1525 O O . LEU A 1 192 ? 11.477 -28.391 -14.359 1 96.19 192 LEU A O 1
ATOM 1529 N N . ARG A 1 193 ? 10.805 -27.328 -12.555 1 93.44 193 ARG A N 1
ATOM 1530 C CA . ARG A 1 193 ? 11.969 -26.438 -12.539 1 93.44 193 ARG A CA 1
ATOM 1531 C C . ARG A 1 193 ? 13.227 -27.203 -12.141 1 93.44 193 ARG A C 1
ATOM 1533 O O . ARG A 1 193 ? 14.289 -27 -12.727 1 93.44 193 ARG A O 1
ATOM 1540 N N . LEU A 1 194 ? 13.055 -28.047 -11.148 1 94.19 194 LEU A N 1
ATOM 1541 C CA . LEU A 1 194 ? 14.195 -28.797 -10.641 1 94.19 194 LEU A CA 1
ATOM 1542 C C . LEU A 1 194 ? 14.891 -29.562 -11.773 1 94.19 194 LEU A C 1
ATOM 1544 O O . LEU A 1 194 ? 16.125 -29.547 -11.867 1 94.19 194 LEU A O 1
ATOM 1548 N N . PHE A 1 195 ? 14.117 -30.141 -12.648 1 95.69 195 PHE A N 1
ATOM 1549 C CA . PHE A 1 195 ? 14.695 -31 -13.68 1 95.69 195 PHE A CA 1
ATOM 1550 C C . PHE A 1 195 ? 14.781 -30.281 -15.016 1 95.69 195 PHE A C 1
ATOM 1552 O O . PHE A 1 195 ? 15.125 -30.891 -16.031 1 95.69 195 PHE A O 1
ATOM 1559 N N . GLY A 1 196 ? 14.383 -28.953 -15.039 1 93.38 196 GLY A N 1
ATOM 1560 C CA . GLY A 1 196 ? 14.445 -28.172 -16.25 1 93.38 196 GLY A CA 1
ATOM 1561 C C . GLY A 1 196 ? 13.43 -28.594 -17.297 1 93.38 196 GLY A C 1
ATOM 1562 O O . GLY A 1 196 ? 13.578 -28.297 -18.484 1 93.38 196 GLY A O 1
ATOM 1563 N N . THR A 1 197 ? 12.453 -29.297 -16.875 1 94.94 197 THR A N 1
ATOM 1564 C CA . THR A 1 197 ? 11.461 -29.859 -17.781 1 94.94 197 THR A CA 1
ATOM 1565 C C . THR A 1 197 ? 10.641 -28.75 -18.438 1 94.94 197 THR A C 1
ATOM 1567 O O . THR A 1 197 ? 10.227 -28.891 -19.594 1 94.94 197 THR A O 1
ATOM 1570 N N . HIS A 1 198 ? 10.438 -27.641 -17.781 1 92.56 198 HIS A N 1
ATOM 1571 C CA . HIS A 1 198 ? 9.656 -26.531 -18.312 1 92.56 198 HIS A CA 1
ATOM 1572 C C . HIS A 1 198 ? 10.289 -25.984 -19.594 1 92.56 198 HIS A C 1
ATOM 1574 O O . HIS A 1 198 ? 9.578 -25.484 -20.469 1 92.56 198 HIS A O 1
ATOM 1580 N N . LEU A 1 199 ? 11.539 -26.141 -19.75 1 90.44 199 LEU A N 1
ATOM 1581 C CA . LEU A 1 199 ? 12.25 -25.688 -20.938 1 90.44 199 LEU A CA 1
ATOM 1582 C C . LEU A 1 199 ? 11.961 -26.625 -22.125 1 90.44 199 LEU A C 1
ATOM 1584 O O . LEU A 1 199 ? 11.852 -26.172 -23.266 1 90.44 199 LEU A O 1
ATOM 1588 N N . GLN A 1 200 ? 11.805 -27.812 -21.797 1 93.25 200 GLN A N 1
ATOM 1589 C CA . GLN A 1 200 ? 11.633 -28.844 -22.812 1 93.25 200 GLN A CA 1
ATOM 1590 C C . GLN A 1 200 ? 10.195 -28.859 -23.344 1 93.25 200 GLN A C 1
ATOM 1592 O O . GLN A 1 200 ? 9.922 -29.422 -24.406 1 93.25 200 GLN A O 1
ATOM 1597 N N . LEU A 1 201 ? 9.344 -28.188 -22.609 1 95.44 201 LEU A N 1
ATOM 1598 C CA . LEU A 1 201 ? 7.918 -28.203 -22.938 1 95.44 201 LEU A CA 1
ATOM 1599 C C . LEU A 1 201 ? 7.59 -27.156 -24 1 95.44 201 LEU A C 1
ATOM 1601 O O . LEU A 1 201 ? 6.508 -27.188 -24.594 1 95.44 201 LEU A O 1
ATOM 1605 N N . GLU A 1 202 ? 8.477 -26.281 -24.312 1 92.94 202 GLU A N 1
ATOM 1606 C CA . GLU A 1 202 ? 8.203 -25.125 -25.156 1 92.94 202 GLU A CA 1
ATOM 1607 C C . GLU A 1 202 ? 7.785 -25.578 -26.562 1 92.94 202 GLU A C 1
ATOM 1609 O O . GLU A 1 202 ? 6.922 -24.953 -27.188 1 92.94 202 GLU A O 1
ATOM 1614 N N . SER A 1 203 ? 8.336 -26.641 -27 1 92.88 203 SER A N 1
ATOM 1615 C CA . SER A 1 203 ? 8.086 -27.062 -28.375 1 92.88 203 SER A CA 1
ATOM 1616 C C . SER A 1 203 ? 7.039 -28.156 -28.438 1 92.88 203 SER A C 1
ATOM 1618 O O . SER A 1 203 ? 6.734 -28.672 -29.516 1 92.88 203 SER A O 1
ATOM 1620 N N . LYS A 1 204 ? 6.465 -28.5 -27.359 1 96.56 204 LYS A N 1
ATOM 1621 C CA . LYS A 1 204 ? 5.562 -29.641 -27.297 1 96.56 204 LYS A CA 1
ATOM 1622 C C . LYS A 1 204 ? 4.102 -29.203 -27.344 1 96.56 204 LYS A C 1
ATOM 1624 O O . LYS A 1 204 ? 3.771 -28.094 -26.891 1 96.56 204 LYS A O 1
ATOM 1629 N N . ASN A 1 205 ? 3.266 -30.047 -27.953 1 97.62 205 ASN A N 1
ATOM 1630 C CA . ASN A 1 205 ? 1.844 -29.938 -27.656 1 97.62 205 ASN A CA 1
ATOM 1631 C C . ASN A 1 205 ? 1.549 -30.281 -26.188 1 97.62 205 ASN A C 1
ATOM 1633 O O . ASN A 1 205 ? 2.152 -31.188 -25.625 1 97.62 205 ASN A O 1
ATOM 1637 N N . ILE A 1 206 ? 0.629 -29.5 -25.641 1 98.25 206 ILE A N 1
ATOM 1638 C CA . ILE A 1 206 ? 0.364 -29.703 -24.219 1 98.25 206 ILE A CA 1
ATOM 1639 C C . ILE A 1 206 ? -1.139 -29.859 -23.984 1 98.25 206 ILE A C 1
ATOM 1641 O O . ILE A 1 206 ? -1.939 -29.125 -24.578 1 98.25 206 ILE A O 1
ATOM 1645 N N . VAL A 1 207 ? -1.483 -30.859 -23.266 1 98.12 207 VAL A N 1
ATOM 1646 C CA . VAL A 1 207 ? -2.809 -31 -22.672 1 98.12 207 VAL A CA 1
ATOM 1647 C C . VAL A 1 207 ? -2.707 -30.875 -21.156 1 98.12 207 VAL A C 1
ATOM 1649 O O . VAL A 1 207 ? -2.01 -31.672 -20.5 1 98.12 207 VAL A O 1
ATOM 1652 N N . ALA A 1 208 ? -3.369 -29.906 -20.609 1 98.25 208 ALA A N 1
ATOM 1653 C CA . ALA A 1 208 ? -3.211 -29.672 -19.188 1 98.25 208 ALA A CA 1
ATOM 1654 C C . ALA A 1 208 ? -4.551 -29.344 -18.531 1 98.25 208 ALA A C 1
ATOM 1656 O O . ALA A 1 208 ? -5.414 -28.719 -19.141 1 98.25 208 ALA A O 1
ATOM 1657 N N . TRP A 1 209 ? -4.738 -29.766 -17.281 1 97.38 209 TRP A N 1
ATOM 1658 C CA . TRP A 1 209 ? -5.953 -29.375 -16.578 1 97.38 209 TRP A CA 1
ATOM 1659 C C . TRP A 1 209 ? -5.652 -29.016 -15.133 1 97.38 209 TRP A C 1
ATOM 1661 O O . TRP A 1 209 ? -4.605 -29.391 -14.594 1 97.38 209 TRP A O 1
ATOM 1671 N N . SER A 1 210 ? -6.484 -28.188 -14.555 1 96.12 210 SER A N 1
ATOM 1672 C CA . SER A 1 210 ? -6.406 -27.75 -13.164 1 96.12 210 SER A CA 1
ATOM 1673 C C . SER A 1 210 ? -5.035 -27.156 -12.844 1 96.12 210 SER A C 1
ATOM 1675 O O . SER A 1 210 ? -4.586 -26.219 -13.508 1 96.12 210 SER A O 1
ATOM 1677 N N . ALA A 1 211 ? -4.277 -27.797 -11.898 1 96.12 211 ALA A N 1
ATOM 1678 C CA . ALA A 1 211 ? -2.951 -27.297 -11.555 1 96.12 211 ALA A CA 1
ATOM 1679 C C . ALA A 1 211 ? -2.039 -27.281 -12.773 1 96.12 211 ALA A C 1
ATOM 1681 O O . ALA A 1 211 ? -1.185 -26.391 -12.906 1 96.12 211 ALA A O 1
ATOM 1682 N N . GLY A 1 212 ? -2.225 -28.281 -13.617 1 97.75 212 GLY A N 1
ATOM 1683 C CA . GLY A 1 212 ? -1.443 -28.297 -14.844 1 97.75 212 GLY A CA 1
ATOM 1684 C C . GLY A 1 212 ? -1.668 -27.078 -15.719 1 97.75 212 GLY A C 1
ATOM 1685 O O . GLY A 1 212 ? -0.734 -26.578 -16.344 1 97.75 212 GLY A O 1
ATOM 1686 N N . ALA A 1 213 ? -2.869 -26.656 -15.766 1 97.75 213 ALA A N 1
ATOM 1687 C CA . ALA A 1 213 ? -3.178 -25.438 -16.516 1 97.75 213 ALA A CA 1
ATOM 1688 C C . ALA A 1 213 ? -2.566 -24.219 -15.836 1 97.75 213 ALA A C 1
ATOM 1690 O O . ALA A 1 213 ? -2.006 -23.344 -16.516 1 97.75 213 ALA A O 1
ATOM 1691 N N . MET A 1 214 ? -2.592 -24.172 -14.57 1 97.12 214 MET A N 1
ATOM 1692 C CA . MET A 1 214 ? -2.137 -23.016 -13.781 1 97.12 214 MET A CA 1
ATOM 1693 C C . MET A 1 214 ? -0.648 -22.766 -14 1 97.12 214 MET A C 1
ATOM 1695 O O . MET A 1 214 ? -0.218 -21.625 -14.117 1 97.12 214 MET A O 1
ATOM 1699 N N . VAL A 1 215 ? 0.13 -23.797 -14.094 1 97.31 215 VAL A N 1
ATOM 1700 C CA . VAL A 1 215 ? 1.581 -23.641 -14.109 1 97.31 215 VAL A CA 1
ATOM 1701 C C . VAL A 1 215 ? 2.025 -23.078 -15.469 1 97.31 215 VAL A C 1
ATOM 1703 O O . VAL A 1 215 ? 3.168 -22.641 -15.617 1 97.31 215 VAL A O 1
ATOM 1706 N N . LEU A 1 216 ? 1.16 -23.062 -16.469 1 97.44 216 LEU A N 1
ATOM 1707 C CA . LEU A 1 216 ? 1.539 -22.594 -17.797 1 97.44 216 LEU A CA 1
ATOM 1708 C C . LEU A 1 216 ? 1.511 -21.078 -17.875 1 97.44 216 LEU A C 1
ATOM 1710 O O . LEU A 1 216 ? 2.043 -20.484 -18.828 1 97.44 216 LEU A O 1
ATOM 1714 N N . SER A 1 217 ? 0.9 -20.438 -16.891 1 97 217 SER A N 1
ATOM 1715 C CA . SER A 1 217 ? 0.783 -18.984 -16.875 1 97 217 SER A CA 1
ATOM 1716 C C . SER A 1 217 ? 2.1 -18.328 -16.469 1 97 217 SER A C 1
ATOM 1718 O O . SER A 1 217 ? 3.074 -19.016 -16.172 1 97 217 SER A O 1
ATOM 1720 N N . ASP A 1 218 ? 2.109 -16.953 -16.547 1 95.56 218 ASP A N 1
ATOM 1721 C CA . ASP A 1 218 ? 3.277 -16.188 -16.109 1 95.56 218 ASP A CA 1
ATOM 1722 C C . ASP A 1 218 ? 3.424 -16.219 -14.594 1 95.56 218 ASP A C 1
ATOM 1724 O O . ASP A 1 218 ? 4.535 -16.094 -14.07 1 95.56 218 ASP A O 1
ATOM 1728 N N . LYS A 1 219 ? 2.295 -16.344 -13.938 1 96.06 219 LYS A N 1
ATOM 1729 C CA . LYS A 1 219 ? 2.305 -16.422 -12.477 1 96.06 219 LYS A CA 1
ATOM 1730 C C . LYS A 1 219 ? 1.221 -17.359 -11.969 1 96.06 219 LYS A C 1
ATOM 1732 O O . LYS A 1 219 ? 0.151 -17.469 -12.57 1 96.06 219 LYS A O 1
ATOM 1737 N N . ILE A 1 220 ? 1.507 -17.922 -10.891 1 95.19 220 ILE A N 1
ATOM 1738 C CA . ILE A 1 220 ? 0.56 -18.844 -10.258 1 95.19 220 ILE A CA 1
ATOM 1739 C C . ILE A 1 220 ? -0.177 -18.125 -9.133 1 95.19 220 ILE A C 1
ATOM 1741 O O . ILE A 1 220 ? 0.45 -17.547 -8.242 1 95.19 220 ILE A O 1
ATOM 1745 N N . VAL A 1 221 ? -1.453 -18.188 -9.242 1 95.81 221 VAL A N 1
ATOM 1746 C CA . VAL A 1 221 ? -2.297 -17.547 -8.234 1 95.81 221 VAL A CA 1
ATOM 1747 C C . VAL A 1 221 ? -3.162 -18.609 -7.543 1 95.81 221 VAL A C 1
ATOM 1749 O O . VAL A 1 221 ? -3.877 -19.359 -8.203 1 95.81 221 VAL A O 1
ATOM 1752 N N . LEU A 1 222 ? -3.012 -18.656 -6.215 1 91.81 222 LEU A N 1
ATOM 1753 C CA . LEU A 1 222 ? -3.891 -19.516 -5.43 1 91.81 222 LEU A CA 1
ATOM 1754 C C . LEU A 1 222 ? -5.09 -18.734 -4.906 1 91.81 222 LEU A C 1
ATOM 1756 O O . LEU A 1 222 ? -4.953 -17.578 -4.48 1 91.81 222 LEU A O 1
ATOM 1760 N N . PHE A 1 223 ? -6.156 -19.391 -5.008 1 88.19 223 PHE A N 1
ATOM 1761 C CA . PHE A 1 223 ? -7.379 -18.719 -4.59 1 88.19 223 PHE A CA 1
ATOM 1762 C C . PHE A 1 223 ? -8.312 -19.688 -3.865 1 88.19 223 PHE A C 1
ATOM 1764 O O . PHE A 1 223 ? -8.383 -20.859 -4.215 1 88.19 223 PHE A O 1
ATOM 1771 N N . HIS A 1 224 ? -8.695 -19.281 -2.637 1 78.5 224 HIS A N 1
ATOM 1772 C CA . HIS A 1 224 ? -9.703 -20.047 -1.911 1 78.5 224 HIS A CA 1
ATOM 1773 C C . HIS A 1 224 ? -10.57 -19.141 -1.048 1 78.5 224 HIS A C 1
ATOM 1775 O O . HIS A 1 224 ? -10.133 -18.688 0.009 1 78.5 224 HIS A O 1
ATOM 1781 N N . ASP A 1 225 ? -11.719 -18.891 -1.461 1 66.56 225 ASP A N 1
ATOM 1782 C CA . ASP A 1 225 ? -12.609 -18 -0.736 1 66.56 225 ASP A CA 1
ATOM 1783 C C . ASP A 1 225 ? -13.477 -18.766 0.259 1 66.56 225 ASP A C 1
ATOM 1785 O O . ASP A 1 225 ? -14.211 -18.156 1.048 1 66.56 225 ASP A O 1
ATOM 1789 N N . ARG A 1 226 ? -13.367 -20.109 0.181 1 60.12 226 ARG A N 1
ATOM 1790 C CA . ARG A 1 226 ? -14.328 -20.875 0.963 1 60.12 226 ARG A CA 1
ATOM 1791 C C . ARG A 1 226 ? -13.617 -21.688 2.047 1 60.12 226 ARG A C 1
ATOM 1793 O O . ARG A 1 226 ? -14.156 -22.688 2.531 1 60.12 226 ARG A O 1
ATOM 1800 N N . LEU A 1 227 ? -12.328 -21.281 2.307 1 56.34 227 LEU A N 1
ATOM 1801 C CA . LEU A 1 227 ? -11.68 -21.969 3.422 1 56.34 227 LEU A CA 1
ATOM 1802 C C . LEU A 1 227 ? -12.281 -21.531 4.75 1 56.34 227 LEU A C 1
ATOM 1804 O O . LEU A 1 227 ? -12.727 -20.391 4.891 1 56.34 227 LEU A O 1
ATOM 1808 N N . PRO A 1 228 ? -12.438 -22.594 5.727 1 46.75 228 PRO A N 1
ATOM 1809 C CA . PRO A 1 228 ? -13 -22.312 7.047 1 46.75 228 PRO A CA 1
ATOM 1810 C C . PRO A 1 228 ? -12.336 -21.109 7.723 1 46.75 228 PRO A C 1
ATOM 1812 O O . PRO A 1 228 ? -12.984 -20.375 8.469 1 46.75 228 PRO A O 1
ATOM 1815 N N . GLN A 1 229 ? -11.008 -21.172 7.539 1 48.94 229 GLN A N 1
ATOM 1816 C CA . GLN A 1 229 ? -10.289 -20.141 8.297 1 48.94 229 GLN A CA 1
ATOM 1817 C C . GLN A 1 229 ? -10.625 -18.75 7.789 1 48.94 229 GLN A C 1
ATOM 1819 O O . GLN A 1 229 ? -10.172 -17.75 8.352 1 48.94 229 GLN A O 1
ATOM 1824 N N . GLY A 1 230 ? -11.648 -18.672 6.82 1 53.25 230 GLY A N 1
ATOM 1825 C CA . GLY A 1 230 ? -12.109 -17.391 6.34 1 53.25 230 GLY A CA 1
ATOM 1826 C C . GLY A 1 230 ? -11.641 -17.062 4.934 1 53.25 230 GLY A C 1
ATOM 1827 O O . GLY A 1 230 ? -11.023 -17.906 4.277 1 53.25 230 GLY A O 1
ATOM 1828 N N . ARG A 1 231 ? -12.242 -15.977 4.527 1 57.66 231 ARG A N 1
ATOM 1829 C CA . ARG A 1 231 ? -12.016 -15.438 3.191 1 57.66 231 ARG A CA 1
ATOM 1830 C C . ARG A 1 231 ? -10.594 -14.898 3.051 1 57.66 231 ARG A C 1
ATOM 1832 O O . ARG A 1 231 ? -10.18 -14.023 3.816 1 57.66 231 ARG A O 1
ATOM 1839 N N . ARG A 1 232 ? -9.734 -15.797 2.357 1 68.88 232 ARG A N 1
ATOM 1840 C CA . ARG A 1 232 ? -8.414 -15.258 2.072 1 68.88 232 ARG A CA 1
ATOM 1841 C C . ARG A 1 232 ? -8.336 -14.719 0.649 1 68.88 232 ARG A C 1
ATOM 1843 O O . ARG A 1 232 ? -9.07 -15.164 -0.232 1 68.88 232 ARG A O 1
ATOM 1850 N N . GLY A 1 233 ? -7.723 -13.609 0.434 1 80.19 233 GLY A N 1
ATOM 1851 C CA . GLY A 1 233 ? -7.48 -13.078 -0.898 1 80.19 233 GLY A CA 1
ATOM 1852 C C . GLY A 1 233 ? -6.598 -13.977 -1.746 1 80.19 233 GLY A C 1
ATOM 1853 O O . GLY A 1 233 ? -5.793 -14.742 -1.216 1 80.19 233 GLY A O 1
ATOM 1854 N N . ALA A 1 234 ? -6.855 -13.953 -3.01 1 91.06 234 ALA A N 1
ATOM 1855 C CA . ALA A 1 234 ? -6.016 -14.695 -3.945 1 91.06 234 ALA A CA 1
ATOM 1856 C C . ALA A 1 234 ? -4.539 -14.359 -3.748 1 91.06 234 ALA A C 1
ATOM 1858 O O . ALA A 1 234 ? -4.176 -13.188 -3.623 1 91.06 234 ALA A O 1
ATOM 1859 N N . GLU A 1 235 ? -3.727 -15.375 -3.705 1 94.5 235 GLU A N 1
ATOM 1860 C CA . GLU A 1 235 ? -2.312 -15.188 -3.4 1 94.5 235 GLU A CA 1
ATOM 1861 C C . GLU A 1 235 ? -1.437 -15.555 -4.598 1 94.5 235 GLU A C 1
ATOM 1863 O O . GLU A 1 235 ? -1.647 -16.578 -5.234 1 94.5 235 GLU A O 1
ATOM 1868 N N . VAL A 1 236 ? -0.477 -14.68 -4.875 1 96.69 236 VAL A N 1
ATOM 1869 C CA . VAL A 1 236 ? 0.543 -14.984 -5.875 1 96.69 236 VAL A CA 1
ATOM 1870 C C . VAL A 1 236 ? 1.613 -15.891 -5.262 1 96.69 236 VAL A C 1
ATOM 1872 O O . VAL A 1 236 ? 2.199 -15.555 -4.23 1 96.69 236 VAL A O 1
ATOM 1875 N N . LEU A 1 237 ? 1.868 -16.984 -5.883 1 94.69 237 LEU A N 1
ATOM 1876 C CA . LEU A 1 237 ? 2.828 -17.953 -5.344 1 94.69 237 LEU A CA 1
ATOM 1877 C C . LEU A 1 237 ? 4.199 -17.75 -5.984 1 94.69 237 LEU A C 1
ATOM 1879 O O . LEU A 1 237 ? 5.227 -17.906 -5.316 1 94.69 237 LEU A O 1
ATOM 1883 N N . GLY A 1 238 ? 4.219 -17.5 -7.195 1 95.12 238 GLY A N 1
ATOM 1884 C CA . GLY A 1 238 ? 5.449 -17.359 -7.953 1 95.12 238 GLY A CA 1
ATOM 1885 C C . GLY A 1 238 ? 5.238 -17.453 -9.453 1 95.12 238 GLY A C 1
ATOM 1886 O O . GLY A 1 238 ? 4.105 -17.547 -9.922 1 95.12 238 GLY A O 1
ATOM 1887 N N . PRO A 1 239 ? 6.391 -17.312 -10.133 1 95.81 239 PRO A N 1
ATOM 1888 C CA . PRO A 1 239 ? 6.285 -17.406 -11.594 1 95.81 239 PRO A CA 1
ATOM 1889 C C . PRO A 1 239 ? 5.926 -18.812 -12.07 1 95.81 239 PRO A C 1
ATOM 1891 O O . PRO A 1 239 ? 6.375 -19.797 -11.477 1 95.81 239 PRO A O 1
ATOM 1894 N N . GLY A 1 240 ? 5.09 -18.844 -13.023 1 96.5 240 GLY A N 1
ATOM 1895 C CA . GLY A 1 240 ? 4.859 -20.094 -13.727 1 96.5 240 GLY A CA 1
ATOM 1896 C C . GLY A 1 240 ? 5.867 -20.359 -14.836 1 96.5 240 GLY A C 1
ATOM 1897 O O . GLY A 1 240 ? 6.992 -19.859 -14.781 1 96.5 240 GLY A O 1
ATOM 1898 N N . THR A 1 241 ? 5.504 -21.234 -15.773 1 95.81 241 THR A N 1
ATOM 1899 C CA . THR A 1 241 ? 6.422 -21.578 -16.859 1 95.81 241 THR A CA 1
ATOM 1900 C C . THR A 1 241 ? 6.445 -20.469 -17.906 1 95.81 241 THR A C 1
ATOM 1902 O O . THR A 1 241 ? 7.379 -20.391 -18.703 1 95.81 241 THR A O 1
ATOM 1905 N N . GLY A 1 242 ? 5.359 -19.734 -17.984 1 96.06 242 GLY A N 1
ATOM 1906 C CA . GLY A 1 242 ? 5.289 -18.641 -18.922 1 96.06 242 GLY A CA 1
ATOM 1907 C C . GLY A 1 242 ? 4.957 -19.078 -20.328 1 96.06 242 GLY A C 1
ATOM 1908 O O . GLY A 1 242 ? 5.125 -18.312 -21.281 1 96.06 242 GLY A O 1
ATOM 1909 N N . LEU A 1 243 ? 4.523 -20.266 -20.484 1 96.5 243 LEU A N 1
ATOM 1910 C CA . LEU A 1 243 ? 4.203 -20.766 -21.812 1 96.5 243 LEU A CA 1
ATOM 1911 C C . LEU A 1 243 ? 2.951 -20.109 -22.375 1 96.5 243 LEU A C 1
ATOM 1913 O O . LEU A 1 243 ? 2.787 -19.984 -23.594 1 96.5 243 LEU A O 1
ATOM 1917 N N . LEU A 1 244 ? 2.096 -19.688 -21.469 1 97.19 244 LEU A N 1
ATOM 1918 C CA . LEU A 1 244 ? 0.909 -18.922 -21.828 1 97.19 244 LEU A CA 1
ATOM 1919 C C . LEU A 1 244 ? 0.832 -17.625 -21.016 1 97.19 244 LEU A C 1
ATOM 1921 O O . LEU A 1 244 ? 0.032 -17.516 -20.078 1 97.19 244 LEU A O 1
ATOM 1925 N N . PRO A 1 245 ? 1.604 -16.656 -21.469 1 96.69 245 PRO A N 1
ATOM 1926 C CA . PRO A 1 245 ? 1.619 -15.391 -20.734 1 96.69 245 PRO A CA 1
ATOM 1927 C C . PRO A 1 245 ? 0.321 -14.602 -20.891 1 96.69 245 PRO A C 1
ATOM 1929 O O . PRO A 1 245 ? -0.408 -14.797 -21.875 1 96.69 245 PRO A O 1
ATOM 1932 N N . GLY A 1 246 ? 0.044 -13.805 -19.984 1 96.88 246 GLY A N 1
ATOM 1933 C CA . GLY A 1 246 ? -1.075 -12.883 -20.078 1 96.88 246 GLY A CA 1
ATOM 1934 C C . GLY A 1 246 ? -2.373 -13.453 -19.547 1 96.88 246 GLY A C 1
ATOM 1935 O O . GLY A 1 246 ? -3.447 -12.898 -19.781 1 96.88 246 GLY A O 1
ATOM 1936 N N . TYR A 1 247 ? -2.223 -14.586 -18.859 1 97.5 247 TYR A N 1
ATOM 1937 C CA . TYR A 1 247 ? -3.412 -15.219 -18.297 1 97.5 247 TYR A CA 1
ATOM 1938 C C . TYR A 1 247 ? -3.188 -15.609 -16.844 1 97.5 247 TYR A C 1
ATOM 1940 O O . TYR A 1 247 ? -2.051 -15.836 -16.422 1 97.5 247 TYR A O 1
ATOM 1948 N N . VAL A 1 248 ? -4.23 -15.609 -16.141 1 97.38 248 VAL A N 1
ATOM 1949 C CA . VAL A 1 248 ? -4.352 -16.281 -14.852 1 97.38 248 VAL A CA 1
ATOM 1950 C C . VAL A 1 248 ? -5.48 -17.312 -14.914 1 97.38 248 VAL A C 1
ATOM 1952 O O . VAL A 1 248 ? -6.656 -16.953 -14.977 1 97.38 248 VAL A O 1
ATOM 1955 N N . PHE A 1 249 ? -5.098 -18.547 -14.906 1 97.56 249 PHE A N 1
ATOM 1956 C CA . PHE A 1 249 ? -6.098 -19.594 -15.008 1 97.56 249 PHE A CA 1
ATOM 1957 C C . PHE A 1 249 ? -6.625 -19.984 -13.633 1 97.56 249 PHE A C 1
ATOM 1959 O O . PHE A 1 249 ? -5.844 -20.172 -12.695 1 97.56 249 PHE A O 1
ATOM 1966 N N . MET A 1 250 ? -7.949 -20.094 -13.586 1 95.88 250 MET A N 1
ATOM 1967 C CA . MET A 1 250 ? -8.609 -20.375 -12.312 1 95.88 250 MET A CA 1
ATOM 1968 C C . MET A 1 250 ? -9.492 -21.609 -12.43 1 95.88 250 MET A C 1
ATOM 1970 O O . MET A 1 250 ? -10.703 -21.5 -12.633 1 95.88 250 MET A O 1
ATOM 1974 N N . PRO A 1 251 ? -8.875 -22.719 -12.242 1 95.5 251 PRO A N 1
ATOM 1975 C CA . PRO A 1 251 ? -9.656 -23.953 -12.328 1 95.5 251 PRO A CA 1
ATOM 1976 C C . PRO A 1 251 ? -10.641 -24.109 -11.172 1 95.5 251 PRO A C 1
ATOM 1978 O O . PRO A 1 251 ? -10.391 -23.609 -10.07 1 95.5 251 PRO A O 1
ATOM 1981 N N . ASP A 1 252 ? -11.734 -24.734 -11.438 1 94.12 252 ASP A N 1
ATOM 1982 C CA . ASP A 1 252 ? -12.758 -25.031 -10.445 1 94.12 252 ASP A CA 1
ATOM 1983 C C . ASP A 1 252 ? -13.242 -23.766 -9.742 1 94.12 252 ASP A C 1
ATOM 1985 O O . ASP A 1 252 ? -13.383 -23.734 -8.523 1 94.12 252 ASP A O 1
ATOM 1989 N N . ALA A 1 253 ? -13.406 -22.75 -10.477 1 92.06 253 ALA A N 1
ATOM 1990 C CA . ALA A 1 253 ? -13.703 -21.422 -9.938 1 92.06 253 ALA A CA 1
ATOM 1991 C C . ALA A 1 253 ? -15.055 -21.406 -9.234 1 92.06 253 ALA A C 1
ATOM 1993 O O . ALA A 1 253 ? -15.195 -20.812 -8.164 1 92.06 253 ALA A O 1
ATOM 1994 N N . GLN A 1 254 ? -16.016 -22.031 -9.773 1 87.81 254 GLN A N 1
ATOM 1995 C CA . GLN A 1 254 ? -17.359 -22.016 -9.195 1 87.81 254 GLN A CA 1
ATOM 1996 C C . GLN A 1 254 ? -17.344 -22.594 -7.785 1 87.81 254 GLN A C 1
ATOM 1998 O O . GLN A 1 254 ? -18.125 -22.156 -6.93 1 87.81 254 GLN A O 1
ATOM 2003 N N . ARG A 1 255 ? -16.516 -23.469 -7.586 1 86 255 ARG A N 1
ATOM 2004 C CA . ARG A 1 255 ? -16.438 -24.094 -6.27 1 86 255 ARG A CA 1
ATOM 2005 C C . ARG A 1 255 ? -15.539 -23.297 -5.332 1 86 255 ARG A C 1
ATOM 2007 O O . ARG A 1 255 ? -15.812 -23.203 -4.133 1 86 255 ARG A O 1
ATOM 2014 N N . ARG A 1 256 ? -14.516 -22.75 -5.859 1 87.31 256 ARG A N 1
ATOM 2015 C CA . ARG A 1 256 ? -13.453 -22.188 -5.023 1 87.31 256 ARG A CA 1
ATOM 2016 C C . ARG A 1 256 ? -13.641 -20.688 -4.828 1 87.31 256 ARG A C 1
ATOM 2018 O O . ARG A 1 256 ? -13.125 -20.109 -3.869 1 87.31 256 ARG A O 1
ATOM 2025 N N . LEU A 1 257 ? -14.367 -20.078 -5.738 1 86 257 LEU A N 1
ATOM 2026 C CA . LEU A 1 257 ? -14.547 -18.625 -5.699 1 86 257 LEU A CA 1
ATOM 2027 C C . LEU A 1 257 ? -16.016 -18.266 -5.559 1 86 257 LEU A C 1
ATOM 2029 O O . LEU A 1 257 ? -16.891 -19.016 -5.984 1 86 257 LEU A O 1
ATOM 2033 N N . ARG A 1 258 ? -16.234 -17.141 -4.922 1 83.94 258 ARG A N 1
ATOM 2034 C CA . ARG A 1 258 ? -17.578 -16.547 -4.961 1 83.94 258 ARG A CA 1
ATOM 2035 C C . ARG A 1 258 ? -17.781 -15.758 -6.246 1 83.94 258 ARG A C 1
ATOM 2037 O O . ARG A 1 258 ? -17.734 -14.531 -6.242 1 83.94 258 ARG A O 1
ATOM 2044 N N . THR A 1 259 ? -18.125 -16.438 -7.258 1 88.88 259 THR A N 1
ATOM 2045 C CA . THR A 1 259 ? -18.172 -15.859 -8.594 1 88.88 259 THR A CA 1
ATOM 2046 C C . THR A 1 259 ? -19.359 -14.914 -8.75 1 88.88 259 THR A C 1
ATOM 2048 O O . THR A 1 259 ? -19.406 -14.117 -9.688 1 88.88 259 THR A O 1
ATOM 2051 N N . LYS A 1 260 ? -20.266 -14.984 -7.824 1 89.75 260 LYS A N 1
ATOM 2052 C CA . LYS A 1 260 ? -21.422 -14.094 -7.863 1 89.75 260 LYS A CA 1
ATOM 2053 C C . LYS A 1 260 ? -21.156 -12.805 -7.098 1 89.75 260 LYS A C 1
ATOM 2055 O O . LYS A 1 260 ? -21.953 -11.875 -7.137 1 89.75 260 LYS A O 1
ATOM 2060 N N . ASP A 1 261 ? -20.109 -12.789 -6.406 1 90.12 261 ASP A N 1
ATOM 2061 C CA . ASP A 1 261 ? -19.688 -11.578 -5.699 1 90.12 261 ASP A CA 1
ATOM 2062 C C . ASP A 1 261 ? -19 -10.602 -6.641 1 90.12 261 ASP A C 1
ATOM 2064 O O . ASP A 1 261 ? -17.781 -10.68 -6.836 1 90.12 261 ASP A O 1
ATOM 2068 N N . GLU A 1 262 ? -19.734 -9.648 -7.043 1 91.81 262 GLU A N 1
ATOM 2069 C CA . GLU A 1 262 ? -19.266 -8.719 -8.062 1 91.81 262 GLU A CA 1
ATOM 2070 C C . GLU A 1 262 ? -18.047 -7.945 -7.57 1 91.81 262 GLU A C 1
ATOM 2072 O O . GLU A 1 262 ? -17.141 -7.633 -8.352 1 91.81 262 GLU A O 1
ATOM 2077 N N . VAL A 1 263 ? -18.016 -7.672 -6.34 1 88.88 263 VAL A N 1
ATOM 2078 C CA . VAL A 1 263 ? -16.922 -6.91 -5.762 1 88.88 263 VAL A CA 1
ATOM 2079 C C . VAL A 1 263 ? -15.633 -7.738 -5.82 1 88.88 263 VAL A C 1
ATOM 2081 O O . VAL A 1 263 ? -14.594 -7.246 -6.262 1 88.88 263 VAL A O 1
ATOM 2084 N N . ARG A 1 264 ? -15.789 -8.945 -5.512 1 89.81 264 ARG A N 1
ATOM 2085 C CA . ARG A 1 264 ? -14.625 -9.82 -5.492 1 89.81 264 ARG A CA 1
ATOM 2086 C C . ARG A 1 264 ? -14.125 -10.109 -6.906 1 89.81 264 ARG A C 1
ATOM 2088 O O . ARG A 1 264 ? -12.922 -10.039 -7.172 1 89.81 264 ARG A O 1
ATOM 2095 N N . VAL A 1 265 ? -15.031 -10.398 -7.777 1 93 265 VAL A N 1
ATOM 2096 C CA . VAL A 1 265 ? -14.695 -10.68 -9.172 1 93 265 VAL A CA 1
ATOM 2097 C C . VAL A 1 265 ? -14.047 -9.453 -9.805 1 93 265 VAL A C 1
ATOM 2099 O O . VAL A 1 265 ? -13.008 -9.555 -10.453 1 93 265 VAL A O 1
ATOM 2102 N N . GLY A 1 266 ? -14.656 -8.352 -9.57 1 94.31 266 GLY A N 1
ATOM 2103 C CA . GLY A 1 266 ? -14.125 -7.113 -10.117 1 94.31 266 GLY A CA 1
ATOM 2104 C C . GLY A 1 266 ? -12.734 -6.785 -9.602 1 94.31 266 GLY A C 1
ATOM 2105 O O . GLY A 1 266 ? -11.875 -6.344 -10.367 1 94.31 266 GLY A O 1
ATOM 2106 N N . LEU A 1 267 ? -12.539 -6.965 -8.32 1 94.31 267 LEU A N 1
ATOM 2107 C CA . LEU A 1 267 ? -11.234 -6.68 -7.738 1 94.31 267 LEU A CA 1
ATOM 2108 C C . LEU A 1 267 ? -10.164 -7.602 -8.312 1 94.31 267 LEU A C 1
ATOM 2110 O O . LEU A 1 267 ? -9.047 -7.16 -8.609 1 94.31 267 LEU A O 1
ATOM 2114 N N . MET A 1 268 ? -10.484 -8.859 -8.531 1 94.56 268 MET A N 1
ATOM 2115 C CA . MET A 1 268 ? -9.523 -9.797 -9.109 1 94.56 268 MET A CA 1
ATOM 2116 C C . MET A 1 268 ? -9.156 -9.383 -10.531 1 94.56 268 MET A C 1
ATOM 2118 O O . MET A 1 268 ? -7.977 -9.375 -10.891 1 94.56 268 MET A O 1
ATOM 2122 N N . SER A 1 269 ? -10.164 -9.039 -11.258 1 96.44 269 SER A N 1
ATOM 2123 C CA . SER A 1 269 ? -9.938 -8.594 -12.633 1 96.44 269 SER A CA 1
ATOM 2124 C C . SER A 1 269 ? -9.016 -7.379 -12.672 1 96.44 269 SER A C 1
ATOM 2126 O O . SER A 1 269 ? -8.039 -7.359 -13.43 1 96.44 269 SER A O 1
ATOM 2128 N N . ARG A 1 270 ? -9.266 -6.41 -11.805 1 97.06 270 ARG A N 1
ATOM 2129 C CA . ARG A 1 270 ? -8.477 -5.184 -11.773 1 97.06 270 ARG A CA 1
ATOM 2130 C C . ARG A 1 270 ? -7.059 -5.461 -11.281 1 97.06 270 ARG A C 1
ATOM 2132 O O . ARG A 1 270 ? -6.09 -4.938 -11.836 1 97.06 270 ARG A O 1
ATOM 2139 N N . ARG A 1 271 ? -6.945 -6.266 -10.281 1 97.69 271 ARG A N 1
ATOM 2140 C CA . ARG A 1 271 ? -5.668 -6.547 -9.641 1 97.69 271 ARG A CA 1
ATOM 2141 C C . ARG A 1 271 ? -4.699 -7.211 -10.609 1 97.69 271 ARG A C 1
ATOM 2143 O O . ARG A 1 271 ? -3.518 -6.863 -10.656 1 97.69 271 ARG A O 1
ATOM 2150 N N . PHE A 1 272 ? -5.188 -8.117 -11.406 1 97.69 272 PHE A N 1
ATOM 2151 C CA . PHE A 1 272 ? -4.27 -8.938 -12.188 1 97.69 272 PHE A CA 1
ATOM 2152 C C . PHE A 1 272 ? -4.168 -8.43 -13.617 1 97.69 272 PHE A C 1
ATOM 2154 O O . PHE A 1 272 ? -3.428 -8.984 -14.438 1 97.69 272 PHE A O 1
ATOM 2161 N N . SER A 1 273 ? -4.906 -7.316 -13.883 1 96.56 273 SER A N 1
ATOM 2162 C CA . SER A 1 273 ? -4.703 -6.652 -15.164 1 96.56 273 SER A CA 1
ATOM 2163 C C . SER A 1 273 ? -3.242 -6.254 -15.352 1 96.56 273 SER A C 1
ATOM 2165 O O . SER A 1 273 ? -2.59 -5.805 -14.406 1 96.56 273 SER A O 1
ATOM 2167 N N . PRO A 1 274 ? -2.643 -6.535 -16.578 1 95.88 274 PRO A N 1
ATOM 2168 C CA . PRO A 1 274 ? -3.332 -6.789 -17.859 1 95.88 274 PRO A CA 1
ATOM 2169 C C . PRO A 1 274 ? -3.576 -8.273 -18.109 1 95.88 274 PRO A C 1
ATOM 2171 O O . PRO A 1 274 ? -4.164 -8.641 -19.125 1 95.88 274 PRO A O 1
ATOM 2174 N N . ALA A 1 275 ? -3.096 -9.148 -17.25 1 97.06 275 ALA A N 1
ATOM 2175 C CA . ALA A 1 275 ? -3.416 -10.562 -17.438 1 97.06 275 ALA A CA 1
ATOM 2176 C C . ALA A 1 275 ? -4.922 -10.797 -17.375 1 97.06 275 ALA A C 1
ATOM 2178 O O . ALA A 1 275 ? -5.637 -10.117 -16.625 1 97.06 275 ALA A O 1
ATOM 2179 N N . THR A 1 276 ? -5.398 -11.719 -18.109 1 97.31 276 THR A N 1
ATOM 2180 C CA . THR A 1 276 ? -6.816 -12.07 -18.141 1 97.31 276 THR A CA 1
ATOM 2181 C C . THR A 1 276 ? -7.098 -13.234 -17.188 1 97.31 276 THR A C 1
ATOM 2183 O O . THR A 1 276 ? -6.508 -14.305 -17.328 1 97.31 276 THR A O 1
ATOM 2186 N N . CYS A 1 277 ? -8.031 -12.984 -16.25 1 97.25 277 CYS A N 1
ATOM 2187 C CA . CYS A 1 277 ? -8.469 -14.062 -15.359 1 97.25 277 CYS A CA 1
ATOM 2188 C C . CYS A 1 277 ? -9.531 -14.922 -16.031 1 97.25 277 CYS A C 1
ATOM 2190 O O . CYS A 1 277 ? -10.602 -14.43 -16.406 1 97.25 277 CYS A O 1
ATOM 2192 N N . ILE A 1 278 ? -9.195 -16.234 -16.125 1 97.69 278 ILE A N 1
ATOM 2193 C CA . ILE A 1 278 ? -10.109 -17.125 -16.844 1 97.69 278 ILE A CA 1
ATOM 2194 C C . ILE A 1 278 ? -10.516 -18.281 -15.93 1 97.69 278 ILE A C 1
ATOM 2196 O O . ILE A 1 278 ? -9.664 -18.969 -15.375 1 97.69 278 ILE A O 1
ATOM 2200 N N . THR A 1 279 ? -11.797 -18.484 -15.82 1 96.81 279 THR A N 1
ATOM 2201 C CA . THR A 1 279 ? -12.32 -19.625 -15.078 1 96.81 279 THR A CA 1
ATOM 2202 C C . THR A 1 279 ? -12.273 -20.891 -15.93 1 96.81 279 THR A C 1
ATOM 2204 O O . THR A 1 279 ? -12.547 -20.844 -17.141 1 96.81 279 THR A O 1
ATOM 2207 N N . LEU A 1 280 ? -11.852 -21.969 -15.297 1 96.44 280 LEU A N 1
ATOM 2208 C CA . LEU A 1 280 ? -11.812 -23.281 -15.945 1 96.44 280 LEU A CA 1
ATOM 2209 C C . LEU A 1 280 ? -12.547 -24.328 -15.102 1 96.44 280 LEU A C 1
ATOM 2211 O O . LEU A 1 280 ? -11.914 -25.172 -14.461 1 96.44 280 LEU A O 1
ATOM 2215 N N . ASP A 1 281 ? -13.836 -24.281 -15.203 1 96.31 281 ASP A N 1
ATOM 2216 C CA . ASP A 1 281 ? -14.656 -25.25 -14.477 1 96.31 281 ASP A CA 1
ATOM 2217 C C . ASP A 1 281 ? -14.766 -26.562 -15.242 1 96.31 281 ASP A C 1
ATOM 2219 O O . ASP A 1 281 ? -14.281 -26.672 -16.375 1 96.31 281 ASP A O 1
ATOM 2223 N N . SER A 1 282 ? -15.352 -27.547 -14.508 1 96.19 282 SER A N 1
ATOM 2224 C CA . SER A 1 282 ? -15.492 -28.844 -15.148 1 96.19 282 SER A CA 1
ATOM 2225 C C . SER A 1 282 ? -16.234 -28.734 -16.469 1 96.19 282 SER A C 1
ATOM 2227 O O . SER A 1 282 ? -17.266 -28.062 -16.562 1 96.19 282 SER A O 1
ATOM 2229 N N . GLY A 1 283 ? -15.617 -29.266 -17.5 1 96.25 283 GLY A N 1
ATOM 2230 C CA . GLY A 1 283 ? -16.188 -29.203 -18.828 1 96.25 283 GLY A CA 1
ATOM 2231 C C . GLY A 1 283 ? -15.609 -28.094 -19.688 1 96.25 283 GLY A C 1
ATOM 2232 O O . GLY A 1 283 ? -15.734 -28.109 -20.906 1 96.25 283 GLY A O 1
ATOM 2233 N N . ALA A 1 284 ? -15 -27.141 -19.047 1 96.94 284 ALA A N 1
ATOM 2234 C CA . ALA A 1 284 ? -14.438 -26.016 -19.781 1 96.94 284 ALA A CA 1
ATOM 2235 C C . ALA A 1 284 ? -13.188 -26.422 -20.562 1 96.94 284 ALA A C 1
ATOM 2237 O O . ALA A 1 284 ? -12.461 -27.328 -20.141 1 96.94 284 ALA A O 1
ATOM 2238 N N . GLN A 1 285 ? -12.969 -25.797 -21.703 1 96.81 285 GLN A N 1
ATOM 2239 C CA . GLN A 1 285 ? -11.781 -26.047 -22.516 1 96.81 285 GLN A CA 1
ATOM 2240 C C . GLN A 1 285 ? -11.305 -24.781 -23.203 1 96.81 285 GLN A C 1
ATOM 2242 O O . GLN A 1 285 ? -12.117 -23.953 -23.641 1 96.81 285 GLN A O 1
ATOM 2247 N N . LEU A 1 286 ? -10.07 -24.594 -23.234 1 97.75 286 LEU A N 1
ATOM 2248 C CA . LEU A 1 286 ? -9.391 -23.547 -24 1 97.75 286 LEU A CA 1
ATOM 2249 C C . LEU A 1 286 ? -8.398 -24.156 -24.984 1 97.75 286 LEU A C 1
ATOM 2251 O O . LEU A 1 286 ? -7.602 -25.016 -24.609 1 97.75 286 LEU A O 1
ATOM 2255 N N . HIS A 1 287 ? -8.453 -23.703 -26.25 1 97.44 287 HIS A N 1
ATOM 2256 C CA . HIS A 1 287 ? -7.539 -24.141 -27.297 1 97.44 287 HIS A CA 1
ATOM 2257 C C . HIS A 1 287 ? -6.617 -23.016 -27.75 1 97.44 287 HIS A C 1
ATOM 2259 O O . HIS A 1 287 ? -7.082 -22 -28.281 1 97.44 287 HIS A O 1
ATOM 2265 N N . PHE A 1 288 ? -5.363 -23.25 -27.516 1 97.19 288 PHE A N 1
ATOM 2266 C CA . PHE A 1 288 ? -4.359 -22.281 -27.938 1 97.19 288 PHE A CA 1
ATOM 2267 C C . PHE A 1 288 ? -3.549 -22.812 -29.109 1 97.19 288 PHE A C 1
ATOM 2269 O O . PHE A 1 288 ? -3.205 -24 -29.156 1 97.19 288 PHE A O 1
ATOM 2276 N N . SER A 1 289 ? -3.283 -22.016 -30.094 1 96.12 289 SER A N 1
ATOM 2277 C CA . SER A 1 289 ? -2.217 -22.203 -31.078 1 96.12 289 SER A CA 1
ATOM 2278 C C . SER A 1 289 ? -1.002 -21.344 -30.75 1 96.12 289 SER A C 1
ATOM 2280 O O . SER A 1 289 ? -1.008 -20.125 -30.984 1 96.12 289 SER A O 1
ATOM 2282 N N . GLY A 1 290 ? -0.027 -22.016 -30.203 1 94.5 290 GLY A N 1
ATOM 2283 C CA . GLY A 1 290 ? 1.02 -21.219 -29.562 1 94.5 290 GLY A CA 1
ATOM 2284 C C . GLY A 1 290 ? 0.544 -20.469 -28.344 1 94.5 290 GLY A C 1
ATOM 2285 O O . GLY A 1 290 ? 0.122 -21.094 -27.359 1 94.5 290 GLY A O 1
ATOM 2286 N N . ARG A 1 291 ? 0.52 -19.156 -28.516 1 94.88 291 ARG A N 1
ATOM 2287 C CA . ARG A 1 291 ? 0.094 -18.312 -27.391 1 94.88 291 ARG A CA 1
ATOM 2288 C C . ARG A 1 291 ? -1.254 -17.656 -27.688 1 94.88 291 ARG A C 1
ATOM 2290 O O . ARG A 1 291 ? -1.771 -16.906 -26.859 1 94.88 291 ARG A O 1
ATOM 2297 N N . LYS A 1 292 ? -1.79 -18.016 -28.797 1 95.88 292 LYS A N 1
ATOM 2298 C CA . LYS A 1 292 ? -3.031 -17.375 -29.219 1 95.88 292 LYS A CA 1
ATOM 2299 C C . LYS A 1 292 ? -4.242 -18.25 -28.891 1 95.88 292 LYS A C 1
ATOM 2301 O O . LYS A 1 292 ? -4.285 -19.422 -29.25 1 95.88 292 LYS A O 1
ATOM 2306 N N . LEU A 1 293 ? -5.176 -17.656 -28.281 1 97.44 293 LEU A N 1
ATOM 2307 C CA . LEU A 1 293 ? -6.41 -18.359 -27.953 1 97.44 293 LEU A CA 1
ATOM 2308 C C . LEU A 1 293 ? -7.305 -18.469 -29.188 1 97.44 293 LEU A C 1
ATOM 2310 O O . LEU A 1 293 ? -7.762 -17.469 -29.734 1 97.44 293 LEU A O 1
ATOM 2314 N N . LYS A 1 294 ? -7.59 -19.719 -29.547 1 96.06 294 LYS A N 1
ATOM 2315 C CA . LYS A 1 294 ? -8.32 -19.922 -30.797 1 96.06 294 LYS A CA 1
ATOM 2316 C C . LYS A 1 294 ? -9.758 -20.359 -30.531 1 96.06 294 LYS A C 1
ATOM 2318 O O . LYS A 1 294 ? -10.648 -20.109 -31.344 1 96.06 294 LYS A O 1
ATOM 2323 N N . ARG A 1 295 ? -9.922 -21 -29.438 1 96 295 ARG A N 1
ATOM 2324 C CA . ARG A 1 295 ? -11.25 -21.516 -29.109 1 96 295 ARG A CA 1
ATOM 2325 C C . ARG A 1 295 ? -11.453 -21.547 -27.594 1 96 295 ARG A C 1
ATOM 2327 O O . ARG A 1 295 ? -10.516 -21.797 -26.844 1 96 295 ARG A O 1
ATOM 2334 N N . SER A 1 296 ? -12.648 -21.234 -27.234 1 96.62 296 SER A N 1
ATOM 2335 C CA . SER A 1 296 ? -13.055 -21.281 -25.828 1 96.62 296 SER A CA 1
ATOM 2336 C C . SER A 1 296 ? -14.461 -21.859 -25.688 1 96.62 296 SER A C 1
ATOM 2338 O O . SER A 1 296 ? -15.375 -21.484 -26.422 1 96.62 296 SER A O 1
ATOM 2340 N N . GLU A 1 297 ? -14.516 -22.859 -24.844 1 96 297 GLU A N 1
ATOM 2341 C CA . GLU A 1 297 ? -15.812 -23.438 -24.531 1 96 297 GLU A CA 1
ATOM 2342 C C . GLU A 1 297 ? -16.062 -23.453 -23.031 1 96 297 GLU A C 1
ATOM 2344 O O . GLU A 1 297 ? -15.258 -24 -22.266 1 96 297 GLU A O 1
ATOM 2349 N N . LEU A 1 298 ? -17.109 -22.812 -22.562 1 96.12 298 LEU A N 1
ATOM 2350 C CA . LEU A 1 298 ? -17.641 -22.797 -21.203 1 96.12 298 LEU A CA 1
ATOM 2351 C C . LEU A 1 298 ? -16.688 -22.047 -20.266 1 96.12 298 LEU A C 1
ATOM 2353 O O . LEU A 1 298 ? -16.984 -21.875 -19.078 1 96.12 298 LEU A O 1
ATOM 2357 N N . ALA A 1 299 ? -15.5 -21.656 -20.703 1 97.25 299 ALA A N 1
ATOM 2358 C CA . ALA A 1 299 ? -14.617 -20.797 -19.906 1 97.25 299 ALA A CA 1
ATOM 2359 C C . ALA A 1 299 ? -15.109 -19.359 -19.906 1 97.25 299 ALA A C 1
ATOM 2361 O O . ALA A 1 299 ? -15.773 -18.906 -20.844 1 97.25 299 ALA A O 1
ATOM 2362 N N . LYS A 1 300 ? -14.828 -18.672 -18.812 1 97.5 300 LYS A N 1
ATOM 2363 C CA . LYS A 1 300 ? -15.258 -17.281 -18.703 1 97.5 300 LYS A CA 1
ATOM 2364 C C . LYS A 1 300 ? -14.117 -16.391 -18.219 1 97.5 300 LYS A C 1
ATOM 2366 O O . LYS A 1 300 ? -13.281 -16.828 -17.422 1 97.5 300 LYS A O 1
ATOM 2371 N N . ARG A 1 301 ? -14.078 -15.18 -18.734 1 97.75 301 ARG A N 1
ATOM 2372 C CA . ARG A 1 301 ? -13.125 -14.195 -18.234 1 97.75 301 ARG A CA 1
ATOM 2373 C C . ARG A 1 301 ? -13.773 -13.266 -17.219 1 97.75 301 ARG A C 1
ATOM 2375 O O . ARG A 1 301 ? -14.945 -12.906 -17.359 1 97.75 301 ARG A O 1
ATOM 2382 N N . MET A 1 302 ? -13.062 -12.883 -16.234 1 96.44 302 MET A N 1
ATOM 2383 C CA . MET A 1 302 ? -13.523 -11.898 -15.25 1 96.44 302 MET A CA 1
ATOM 2384 C C . MET A 1 302 ? -13.367 -10.477 -15.789 1 96.44 302 MET A C 1
ATOM 2386 O O . MET A 1 302 ? -12.367 -10.164 -16.438 1 96.44 302 MET A O 1
ATOM 2390 N N . THR A 1 303 ? -14.359 -9.648 -15.5 1 97.06 303 THR A N 1
ATOM 2391 C CA . THR A 1 303 ? -14.305 -8.258 -15.953 1 97.06 303 THR A CA 1
ATOM 2392 C C . THR A 1 303 ? -14.219 -7.305 -14.766 1 97.06 303 THR A C 1
ATOM 2394 O O . THR A 1 303 ? -14.555 -7.672 -13.641 1 97.06 303 THR A O 1
ATOM 2397 N N . ASP A 1 304 ? -13.844 -6.047 -15.016 1 94.94 304 ASP A N 1
ATOM 2398 C CA . ASP A 1 304 ? -13.68 -5.027 -13.984 1 94.94 304 ASP A CA 1
ATOM 2399 C C . ASP A 1 304 ? -15.016 -4.703 -13.32 1 94.94 304 ASP A C 1
ATOM 2401 O O . ASP A 1 304 ? -15.047 -4.262 -12.164 1 94.94 304 ASP A O 1
ATOM 2405 N N . ASP A 1 305 ? -16.062 -5.008 -14 1 93.25 305 ASP A N 1
ATOM 2406 C CA . ASP A 1 305 ? -17.391 -4.699 -13.477 1 93.25 305 ASP A CA 1
ATOM 2407 C C . ASP A 1 305 ? -17.922 -5.844 -12.625 1 93.25 305 ASP A C 1
ATOM 2409 O O . ASP A 1 305 ? -19.031 -5.77 -12.094 1 93.25 305 ASP A O 1
ATOM 2413 N N . GLY A 1 306 ? -17.172 -6.867 -12.531 1 93.69 306 GLY A N 1
ATOM 2414 C CA . GLY A 1 306 ? -17.547 -7.949 -11.633 1 93.69 306 GLY A CA 1
ATOM 2415 C C . GLY A 1 306 ? -18.328 -9.047 -12.32 1 93.69 306 GLY A C 1
ATOM 2416 O O . GLY A 1 306 ? -19.016 -9.828 -11.656 1 93.69 306 GLY A O 1
ATOM 2417 N N . LEU A 1 307 ? -18.219 -9.102 -13.617 1 95.5 307 LEU A N 1
ATOM 2418 C CA . LEU A 1 307 ? -18.984 -10.078 -14.375 1 95.5 307 LEU A CA 1
ATOM 2419 C C . LEU A 1 307 ? -18.078 -11.148 -14.969 1 95.5 307 LEU A C 1
ATOM 2421 O O . LEU A 1 307 ? -16.859 -11.023 -14.906 1 95.5 307 LEU A O 1
ATOM 2425 N N . LEU A 1 308 ? -18.719 -12.211 -15.406 1 96.44 308 LEU A N 1
ATOM 2426 C CA . LEU A 1 308 ? -18.062 -13.281 -16.156 1 96.44 308 LEU A CA 1
ATOM 2427 C C . LEU A 1 308 ? -18.531 -13.312 -17.594 1 96.44 308 LEU A C 1
ATOM 2429 O O . LEU A 1 308 ? -19.734 -13.406 -17.859 1 96.44 308 LEU A O 1
ATOM 2433 N N . GLU A 1 309 ? -17.594 -13.164 -18.469 1 96.69 309 GLU A N 1
ATOM 2434 C CA . GLU A 1 309 ? -17.922 -13.141 -19.891 1 96.69 309 GLU A CA 1
ATOM 2435 C C . GLU A 1 309 ? -17.031 -14.109 -20.672 1 96.69 309 GLU A C 1
ATOM 2437 O O . GLU A 1 309 ? -15.984 -14.531 -20.188 1 96.69 309 GLU A O 1
ATOM 2442 N N . SER A 1 310 ? -17.516 -14.508 -21.844 1 95.38 310 SER A N 1
ATOM 2443 C CA . SER A 1 310 ? -16.688 -15.336 -22.703 1 95.38 310 SER A CA 1
ATOM 2444 C C . SER A 1 310 ? -15.375 -14.633 -23.062 1 95.38 310 SER A C 1
ATOM 2446 O O . SER A 1 310 ? -15.375 -13.43 -23.344 1 95.38 310 SER A O 1
ATOM 2448 N N . PRO A 1 311 ? -14.297 -15.43 -22.984 1 94.44 311 PRO A N 1
ATOM 2449 C CA . PRO A 1 311 ? -13.023 -14.797 -23.344 1 94.44 311 PRO A CA 1
ATOM 2450 C C . PRO A 1 311 ? -12.961 -14.391 -24.812 1 94.44 311 PRO A C 1
ATOM 2452 O O . PRO A 1 311 ? -13.594 -15.023 -25.672 1 94.44 311 PRO A O 1
ATOM 2455 N N . GLU A 1 312 ? -12.156 -13.375 -25.078 1 88.31 312 GLU A N 1
ATOM 2456 C CA . GLU A 1 312 ? -11.953 -12.938 -26.453 1 88.31 312 GLU A CA 1
ATOM 2457 C C . GLU A 1 312 ? -10.953 -13.844 -27.188 1 88.31 312 GLU A C 1
ATOM 2459 O O . GLU A 1 312 ? -9.852 -14.086 -26.688 1 88.31 312 GLU A O 1
ATOM 2464 N N . LEU A 1 313 ? -11.43 -14.305 -28.344 1 90.12 313 LEU A N 1
ATOM 2465 C CA . LEU A 1 313 ? -10.539 -15.125 -29.156 1 90.12 313 LEU A CA 1
ATOM 2466 C C . LEU A 1 313 ? -9.523 -14.258 -29.891 1 90.12 313 LEU A C 1
ATOM 2468 O O . LEU A 1 313 ? -9.75 -13.055 -30.094 1 90.12 313 LEU A O 1
ATOM 2472 N N . GLN A 1 314 ? -8.383 -14.797 -30.016 1 86.5 314 GLN A N 1
ATOM 2473 C CA . GLN A 1 314 ? -7.312 -14.07 -30.688 1 86.5 314 GLN A CA 1
ATOM 2474 C C . GLN A 1 314 ? -7.051 -14.633 -32.094 1 86.5 314 GLN A C 1
ATOM 2476 O O . GLN A 1 314 ? -7.273 -15.82 -32.312 1 86.5 314 GLN A O 1
ATOM 2481 N N . MET B 1 1 ? 19.969 47.062 2.295 1 34.5 1 MET B N 1
ATOM 2482 C CA . MET B 1 1 ? 19.812 46.625 3.688 1 34.5 1 MET B CA 1
ATOM 2483 C C . MET B 1 1 ? 19.75 45.125 3.803 1 34.5 1 MET B C 1
ATOM 2485 O O . MET B 1 1 ? 18.969 44.469 3.098 1 34.5 1 MET B O 1
ATOM 2489 N N . ILE B 1 2 ? 20.688 44.375 3.996 1 46.03 2 ILE B N 1
ATOM 2490 C CA . ILE B 1 2 ? 20.859 42.938 3.977 1 46.03 2 ILE B CA 1
ATOM 2491 C C . ILE B 1 2 ? 19.719 42.281 4.766 1 46.03 2 ILE B C 1
ATOM 2493 O O . ILE B 1 2 ? 19.641 42.438 5.984 1 46.03 2 ILE B O 1
ATOM 2497 N N . THR B 1 3 ? 18.578 42.156 4.242 1 54.69 3 THR B N 1
ATOM 2498 C CA . THR B 1 3 ? 17.359 41.719 4.93 1 54.69 3 THR B CA 1
ATOM 2499 C C . THR B 1 3 ? 17.609 40.438 5.703 1 54.69 3 THR B C 1
ATOM 2501 O O . THR B 1 3 ? 18.047 39.438 5.133 1 54.69 3 THR B O 1
ATOM 2504 N N . ALA B 1 4 ? 17.953 40.562 6.98 1 71.56 4 ALA B N 1
ATOM 2505 C CA . ALA B 1 4 ? 18.25 39.5 7.91 1 71.56 4 ALA B CA 1
ATOM 2506 C C . ALA B 1 4 ? 17.219 38.375 7.777 1 71.56 4 ALA B C 1
ATOM 2508 O O . ALA B 1 4 ? 16.062 38.594 7.438 1 71.56 4 ALA B O 1
ATOM 2509 N N . MET B 1 5 ? 17.656 37.188 7.66 1 87.81 5 MET B N 1
ATOM 2510 C CA . MET B 1 5 ? 16.781 36 7.617 1 87.81 5 MET B CA 1
ATOM 2511 C C . MET B 1 5 ? 15.789 36.031 8.773 1 87.81 5 MET B C 1
ATOM 2513 O O . MET B 1 5 ? 16.156 36.312 9.906 1 87.81 5 MET B O 1
ATOM 2517 N N . PRO B 1 6 ? 14.562 35.844 8.492 1 95.06 6 PRO B N 1
ATOM 2518 C CA . PRO B 1 6 ? 13.562 35.875 9.562 1 95.06 6 PRO B CA 1
ATOM 2519 C C . PRO B 1 6 ? 13.797 34.812 10.625 1 95.06 6 PRO B C 1
ATOM 2521 O O . PRO B 1 6 ? 14.297 33.719 10.312 1 95.06 6 PRO B O 1
ATOM 2524 N N . THR B 1 7 ? 13.516 35.156 11.844 1 96.88 7 THR B N 1
ATOM 2525 C CA . THR B 1 7 ? 13.594 34.219 12.969 1 96.88 7 THR B CA 1
ATOM 2526 C C . THR B 1 7 ? 12.266 33.5 13.156 1 96.88 7 THR B C 1
ATOM 2528 O O . THR B 1 7 ? 11.203 34.125 13.156 1 96.88 7 THR B O 1
ATOM 2531 N N . ARG B 1 8 ? 12.391 32.188 13.281 1 97.62 8 ARG B N 1
ATOM 2532 C CA . ARG B 1 8 ? 11.219 31.359 13.578 1 97.62 8 ARG B CA 1
ATOM 2533 C C . ARG B 1 8 ? 11.43 30.531 14.836 1 97.62 8 ARG B C 1
ATOM 2535 O O . ARG B 1 8 ? 12.305 29.672 14.875 1 97.62 8 ARG B O 1
ATOM 2542 N N . LEU B 1 9 ? 10.633 30.859 15.781 1 97.94 9 LEU B N 1
ATOM 2543 C CA . LEU B 1 9 ? 10.703 30.219 17.094 1 97.94 9 LEU B CA 1
ATOM 2544 C C . LEU B 1 9 ? 9.516 29.281 17.297 1 97.94 9 LEU B C 1
ATOM 2546 O O . LEU B 1 9 ? 8.367 29.719 17.344 1 97.94 9 LEU B O 1
ATOM 2550 N N . LEU B 1 10 ? 9.805 27.969 17.391 1 98.31 10 LEU B N 1
ATOM 2551 C CA . LEU B 1 10 ? 8.766 26.984 17.656 1 98.31 10 LEU B CA 1
ATOM 2552 C C . LEU B 1 10 ? 8.836 26.5 19.109 1 98.31 10 LEU B C 1
ATOM 2554 O O . LEU B 1 10 ? 9.914 26.188 19.609 1 98.31 10 LEU B O 1
ATOM 2558 N N . LEU B 1 11 ? 7.668 26.453 19.688 1 97.81 11 LEU B N 1
ATOM 2559 C CA . LEU B 1 11 ? 7.605 26.094 21.094 1 97.81 11 LEU B CA 1
ATOM 2560 C C . LEU B 1 11 ? 6.598 24.969 21.312 1 97.81 11 LEU B C 1
ATOM 2562 O O . LEU B 1 11 ? 5.727 24.734 20.484 1 97.81 11 LEU B O 1
ATOM 2566 N N . GLY B 1 12 ? 6.828 24.188 22.453 1 96.38 12 GLY B N 1
ATOM 2567 C CA . GLY B 1 12 ? 5.777 23.297 22.906 1 96.38 12 GLY B CA 1
ATOM 2568 C C . GLY B 1 12 ? 4.598 24.031 23.516 1 96.38 12 GLY B C 1
ATOM 2569 O O . GLY B 1 12 ? 4.566 25.266 23.531 1 96.38 12 GLY B O 1
ATOM 2570 N N . PRO B 1 13 ? 3.637 23.25 23.984 1 95.38 13 PRO B N 1
ATOM 2571 C CA . PRO B 1 13 ? 2.498 23.875 24.656 1 95.38 13 PRO B CA 1
ATOM 2572 C C . PRO B 1 13 ? 2.922 24.781 25.812 1 95.38 13 PRO B C 1
ATOM 2574 O O . PRO B 1 13 ? 3.871 24.469 26.531 1 95.38 13 PRO B O 1
ATOM 2577 N N . GLN B 1 14 ? 2.223 25.875 26 1 94.38 14 GLN B N 1
ATOM 2578 C CA . GLN B 1 14 ? 2.623 26.891 26.969 1 94.38 14 GLN B CA 1
ATOM 2579 C C . GLN B 1 14 ? 1.97 26.641 28.328 1 94.38 14 GLN B C 1
ATOM 2581 O O . GLN B 1 14 ? 1.997 27.5 29.203 1 94.38 14 GLN B O 1
ATOM 2586 N N . ARG B 1 15 ? 1.31 25.609 28.375 1 89.94 15 ARG B N 1
ATOM 2587 C CA . ARG B 1 15 ? 0.88 25.078 29.672 1 89.94 15 ARG B CA 1
ATOM 2588 C C . ARG B 1 15 ? 1.272 23.609 29.828 1 89.94 15 ARG B C 1
ATOM 2590 O O . ARG B 1 15 ? 1.041 22.812 28.922 1 89.94 15 ARG B O 1
ATOM 2597 N N . PRO B 1 16 ? 1.94 23.156 30.891 1 91.25 16 PRO B N 1
ATOM 2598 C CA . PRO B 1 16 ? 2.115 23.875 32.156 1 91.25 16 PRO B CA 1
ATOM 2599 C C . PRO B 1 16 ? 3.346 24.781 32.156 1 91.25 16 PRO B C 1
ATOM 2601 O O . PRO B 1 16 ? 3.463 25.672 33 1 91.25 16 PRO B O 1
ATOM 2604 N N . ILE B 1 17 ? 4.262 24.5 31.297 1 92.44 17 ILE B N 1
ATOM 2605 C CA . ILE B 1 17 ? 5.488 25.281 31.281 1 92.44 17 ILE B CA 1
ATOM 2606 C C . ILE B 1 17 ? 5.328 26.469 30.328 1 92.44 17 ILE B C 1
ATOM 2608 O O . ILE B 1 17 ? 5.004 26.297 29.156 1 92.44 17 ILE B O 1
ATOM 2612 N N . ARG B 1 18 ? 5.539 27.625 30.906 1 94.88 18 ARG B N 1
ATOM 2613 C CA . ARG B 1 18 ? 5.469 28.859 30.125 1 94.88 18 ARG B CA 1
ATOM 2614 C C . ARG B 1 18 ? 6.863 29.406 29.844 1 94.88 18 ARG B C 1
ATOM 2616 O O . ARG B 1 18 ? 7.523 29.922 30.75 1 94.88 18 ARG B O 1
ATOM 2623 N N . ASN B 1 19 ? 7.289 29.234 28.656 1 94.69 19 ASN B N 1
ATOM 2624 C CA . ASN B 1 19 ? 8.656 29.672 28.375 1 94.69 19 ASN B CA 1
ATOM 2625 C C . ASN B 1 19 ? 8.711 30.625 27.188 1 94.69 19 ASN B C 1
ATOM 2627 O O . ASN B 1 19 ? 9.789 30.906 26.672 1 94.69 19 ASN B O 1
ATOM 2631 N N . ILE B 1 20 ? 7.594 31.141 26.719 1 95.75 20 ILE B N 1
ATOM 2632 C CA . ILE B 1 20 ? 7.539 31.953 25.5 1 95.75 20 ILE B CA 1
ATOM 2633 C C . ILE B 1 20 ? 8.258 33.281 25.734 1 95.75 20 ILE B C 1
ATOM 2635 O O . ILE B 1 20 ? 8.977 33.75 24.859 1 95.75 20 ILE B O 1
ATOM 2639 N N . GLY B 1 21 ? 8.047 33.938 26.812 1 93.19 21 GLY B N 1
ATOM 2640 C CA . GLY B 1 21 ? 8.703 35.188 27.109 1 93.19 21 GLY B CA 1
ATOM 2641 C C . GLY B 1 21 ? 10.219 35.094 27.062 1 93.19 21 GLY B C 1
ATOM 2642 O O . GLY B 1 21 ? 10.883 35.906 26.422 1 93.19 21 GLY B O 1
ATOM 2643 N N . GLU B 1 22 ? 10.672 34.156 27.781 1 92.69 22 GLU B N 1
ATOM 2644 C CA . GLU B 1 22 ? 12.109 33.906 27.797 1 92.69 22 GLU B CA 1
ATOM 2645 C C . GLU B 1 22 ? 12.633 33.594 26.406 1 92.69 22 GLU B C 1
ATOM 2647 O O . GLU B 1 22 ? 13.711 34.031 26.016 1 92.69 22 GLU B O 1
ATOM 2652 N N . ALA B 1 23 ? 11.898 32.781 25.703 1 94.88 23 ALA B N 1
ATOM 2653 C CA . ALA B 1 23 ? 12.297 32.406 24.344 1 94.88 23 ALA B CA 1
ATOM 2654 C C . ALA B 1 23 ? 12.398 33.594 23.438 1 94.88 23 ALA B C 1
ATOM 2656 O O . ALA B 1 23 ? 13.344 33.719 22.656 1 94.88 23 ALA B O 1
ATOM 2657 N N . ILE B 1 24 ? 11.445 34.469 23.516 1 95.19 24 ILE B N 1
ATOM 2658 C CA . ILE B 1 24 ? 11.406 35.688 22.703 1 95.19 24 ILE B CA 1
ATOM 2659 C C . ILE B 1 24 ? 12.609 36.562 23.031 1 95.19 24 ILE B C 1
ATOM 2661 O O . ILE B 1 24 ? 13.281 37.062 22.125 1 95.19 24 ILE B O 1
ATOM 2665 N N . ARG B 1 25 ? 12.859 36.719 24.266 1 92.31 25 ARG B N 1
ATOM 2666 C CA . ARG B 1 25 ? 13.984 37.531 24.688 1 92.31 25 ARG B CA 1
ATOM 2667 C C . ARG B 1 25 ? 15.305 36.938 24.203 1 92.31 25 ARG B C 1
ATOM 2669 O O . ARG B 1 25 ? 16.156 37.656 23.672 1 92.31 25 ARG B O 1
ATOM 2676 N N . SER B 1 26 ? 15.422 35.719 24.406 1 92.62 26 SER B N 1
ATOM 2677 C CA . SER B 1 26 ? 16.656 35.031 24.047 1 92.62 26 SER B CA 1
ATOM 2678 C C . SER B 1 26 ? 16.891 35.062 22.547 1 92.62 26 SER B C 1
ATOM 2680 O O . SER B 1 26 ? 18.031 35.031 22.094 1 92.62 26 SER B O 1
ATOM 2682 N N . ALA B 1 27 ? 15.836 35.062 21.75 1 93.12 27 ALA B N 1
ATOM 2683 C CA . ALA B 1 27 ? 15.938 35.031 20.281 1 93.12 27 ALA B CA 1
ATOM 2684 C C . ALA B 1 27 ? 16.234 36.406 19.734 1 93.12 27 ALA B C 1
ATOM 2686 O O . ALA B 1 27 ? 16.625 36.531 18.562 1 93.12 27 ALA B O 1
ATOM 2687 N N . GLY B 1 28 ? 16.109 37.406 20.531 1 91.19 28 GLY B N 1
ATOM 2688 C CA . GLY B 1 28 ? 16.406 38.75 20.109 1 91.19 28 GLY B CA 1
ATOM 2689 C C . GLY B 1 28 ? 15.375 39.312 19.141 1 91.19 28 GLY B C 1
ATOM 2690 O O . GLY B 1 28 ? 15.727 40 18.188 1 91.19 28 GLY B O 1
ATOM 2691 N N . LEU B 1 29 ? 14.148 38.875 19.312 1 93.88 29 LEU B N 1
ATOM 2692 C CA . LEU B 1 29 ? 13.094 39.406 18.438 1 93.88 29 LEU B CA 1
ATOM 2693 C C . LEU B 1 29 ? 12.875 40.875 18.688 1 93.88 29 LEU B C 1
ATOM 2695 O O . LEU B 1 29 ? 12.984 41.344 19.828 1 93.88 29 LEU B O 1
ATOM 2699 N N . PRO B 1 30 ? 12.672 41.625 17.609 1 90.88 30 PRO B N 1
ATOM 2700 C CA . PRO B 1 30 ? 12.492 43.062 17.75 1 90.88 30 PRO B CA 1
ATOM 2701 C C . PRO B 1 30 ? 11.352 43.438 18.703 1 90.88 30 PRO B C 1
ATOM 2703 O O . PRO B 1 30 ? 10.359 42.719 18.781 1 90.88 30 PRO B O 1
ATOM 2706 N N . ASP B 1 31 ? 11.656 44.625 19.25 1 88.56 31 ASP B N 1
ATOM 2707 C CA . ASP B 1 31 ? 10.609 45.156 20.109 1 88.56 31 ASP B CA 1
ATOM 2708 C C . ASP B 1 31 ? 9.5 45.812 19.281 1 88.56 31 ASP B C 1
ATOM 2710 O O . ASP B 1 31 ? 9.727 46.219 18.141 1 88.56 31 ASP B O 1
ATOM 2714 N N . GLY B 1 32 ? 8.281 45.75 19.656 1 89.38 32 GLY B N 1
ATOM 2715 C CA . GLY B 1 32 ? 7.16 46.344 18.953 1 89.38 32 GLY B CA 1
ATOM 2716 C C . GLY B 1 32 ? 5.902 45.5 18.984 1 89.38 32 GLY B C 1
ATOM 2717 O O . GLY B 1 32 ? 5.879 44.438 19.609 1 89.38 32 GLY B O 1
ATOM 2718 N N . ARG B 1 33 ? 5.012 46.094 18.312 1 94.56 33 ARG B N 1
ATOM 2719 C CA . ARG B 1 33 ? 3.719 45.406 18.25 1 94.56 33 ARG B CA 1
ATOM 2720 C C . ARG B 1 33 ? 3.814 44.125 17.453 1 94.56 33 ARG B C 1
ATOM 2722 O O . ARG B 1 33 ? 4.516 44.062 16.438 1 94.56 33 ARG B O 1
ATOM 2729 N N . MET B 1 34 ? 3.23 43.094 17.969 1 96.94 34 MET B N 1
ATOM 2730 C CA . MET B 1 34 ? 3.176 41.781 17.297 1 96.94 34 MET B CA 1
ATOM 2731 C C . MET B 1 34 ? 1.754 41.469 16.844 1 96.94 34 MET B C 1
ATOM 2733 O O . MET B 1 34 ? 0.79 41.844 17.516 1 96.94 34 MET B O 1
ATOM 2737 N N . ALA B 1 35 ? 1.663 40.906 15.719 1 98.12 35 ALA B N 1
ATOM 2738 C CA . ALA B 1 35 ? 0.375 40.375 15.289 1 98.12 35 ALA B CA 1
ATOM 2739 C C . ALA B 1 35 ? 0.147 38.969 15.852 1 98.12 35 ALA B C 1
ATOM 2741 O O . ALA B 1 35 ? 1.095 38.219 16 1 98.12 35 ALA B O 1
ATOM 2742 N N . VAL B 1 36 ? -1.08 38.656 16.172 1 98.12 36 VAL B N 1
ATOM 2743 C CA . VAL B 1 36 ? -1.419 37.344 16.703 1 98.12 36 VAL B CA 1
ATOM 2744 C C . VAL B 1 36 ? -2.428 36.656 15.789 1 98.12 36 VAL B C 1
ATOM 2746 O O . VAL B 1 36 ? -3.357 37.312 15.289 1 98.12 36 VAL B O 1
ATOM 2749 N N . ILE B 1 37 ? -2.166 35.469 15.484 1 98.31 37 ILE B N 1
ATOM 2750 C CA . ILE B 1 37 ? -3.115 34.594 14.805 1 98.31 37 ILE B CA 1
ATOM 2751 C C . ILE B 1 37 ? -3.6 33.5 15.773 1 98.31 37 ILE B C 1
ATOM 2753 O O . ILE B 1 37 ? -2.84 32.594 16.141 1 98.31 37 ILE B O 1
ATOM 2757 N N . SER B 1 38 ? -4.82 33.562 16.219 1 97.88 38 SER B N 1
ATOM 2758 C CA . SER B 1 38 ? -5.398 32.625 17.188 1 97.88 38 SER B CA 1
ATOM 2759 C C . SER B 1 38 ? -6.629 31.938 16.609 1 97.88 38 SER B C 1
ATOM 2761 O O . SER B 1 38 ? -7.52 31.531 17.359 1 97.88 38 SER B O 1
ATOM 2763 N N . ALA B 1 39 ? -6.672 31.875 15.289 1 97.25 39 ALA B N 1
ATOM 2764 C CA . ALA B 1 39 ? -7.84 31.344 14.586 1 97.25 39 ALA B CA 1
ATOM 2765 C C . ALA B 1 39 ? -8.117 29.906 14.992 1 97.25 39 ALA B C 1
ATOM 2767 O O . ALA B 1 39 ? -9.266 29.453 14.953 1 97.25 39 ALA B O 1
ATOM 2768 N N . GLY B 1 40 ? -7.129 29.203 15.422 1 96.44 40 GLY B N 1
ATOM 2769 C CA . GLY B 1 40 ? -7.316 27.812 15.836 1 96.44 40 GLY B CA 1
ATOM 2770 C C . GLY B 1 40 ? -8.211 27.672 17.062 1 96.44 40 GLY B C 1
ATOM 2771 O O . GLY B 1 40 ? -8.703 26.594 17.344 1 96.44 40 GLY B O 1
ATOM 2772 N N . TRP B 1 41 ? -8.414 28.719 17.75 1 96.38 41 TRP B N 1
ATOM 2773 C CA . TRP B 1 41 ? -9.234 28.688 18.953 1 96.38 41 TRP B CA 1
ATOM 2774 C C . TRP B 1 41 ? -10.703 28.859 18.609 1 96.38 41 TRP B C 1
ATOM 2776 O O . TRP B 1 41 ? -11.562 28.797 19.5 1 96.38 41 TRP B O 1
ATOM 2786 N N . GLN B 1 42 ? -11 29.172 17.438 1 96.31 42 GLN B N 1
ATOM 2787 C CA . GLN B 1 42 ? -12.367 29.266 16.922 1 96.31 42 GLN B CA 1
ATOM 2788 C C . GLN B 1 42 ? -13.18 30.281 17.703 1 96.31 42 GLN B C 1
ATOM 2790 O O . GLN B 1 42 ? -12.82 31.469 17.75 1 96.31 42 GLN B O 1
ATOM 2795 N N . GLU B 1 43 ? -14.148 29.812 18.5 1 93.19 43 GLU B N 1
ATOM 2796 C CA . GLU B 1 43 ? -15.047 30.734 19.188 1 93.19 43 GLU B CA 1
ATOM 2797 C C . GLU B 1 43 ? -14.305 31.5 20.281 1 93.19 43 GLU B C 1
ATOM 2799 O O . GLU B 1 43 ? -14.719 32.594 20.672 1 93.19 43 GLU B O 1
ATOM 2804 N N . ALA B 1 44 ? -13.203 30.984 20.719 1 93.62 44 ALA B N 1
ATOM 2805 C CA . ALA B 1 44 ? -12.414 31.641 21.75 1 93.62 44 ALA B CA 1
ATOM 2806 C C . ALA B 1 44 ? -11.375 32.562 21.141 1 93.62 44 ALA B C 1
ATOM 2808 O O . ALA B 1 44 ? -10.586 33.188 21.859 1 93.62 44 ALA B O 1
ATOM 2809 N N . GLU B 1 45 ? -11.422 32.688 19.859 1 93.5 45 GLU B N 1
ATOM 2810 C CA . GLU B 1 45 ? -10.492 33.594 19.188 1 93.5 45 GLU B CA 1
ATOM 2811 C C . GLU B 1 45 ? -10.617 35.031 19.734 1 93.5 45 GLU B C 1
ATOM 2813 O O . GLU B 1 45 ? -11.734 35.5 19.953 1 93.5 45 GLU B O 1
ATOM 2818 N N . GLY B 1 46 ? -9.5 35.75 19.922 1 88.25 46 GLY B N 1
ATOM 2819 C CA . GLY B 1 46 ? -9.531 37.094 20.406 1 88.25 46 GLY B CA 1
ATOM 2820 C C . GLY B 1 46 ? -9.32 37.219 21.906 1 88.25 46 GLY B C 1
ATOM 2821 O O . GLY B 1 46 ? -8.977 38.281 22.406 1 88.25 46 GLY B O 1
ATOM 2822 N N . ASP B 1 47 ? -9.602 36.125 22.547 1 91.81 47 ASP B N 1
ATOM 2823 C CA . ASP B 1 47 ? -9.312 36.125 23.969 1 91.81 47 ASP B CA 1
ATOM 2824 C C . ASP B 1 47 ? -7.832 35.875 24.234 1 91.81 47 ASP B C 1
ATOM 2826 O O . ASP B 1 47 ? -7.457 34.812 24.75 1 91.81 47 ASP B O 1
ATOM 2830 N N . ILE B 1 48 ? -7.078 36.969 23.922 1 94.5 48 ILE B N 1
ATOM 2831 C CA . ILE B 1 48 ? -5.637 36.75 23.938 1 94.5 48 ILE B CA 1
ATOM 2832 C C . ILE B 1 48 ? -5.027 37.375 25.188 1 94.5 48 ILE B C 1
ATOM 2834 O O . ILE B 1 48 ? -3.869 37.781 25.172 1 94.5 48 ILE B O 1
ATOM 2838 N N . ASP B 1 49 ? -5.836 37.5 26.219 1 93.5 49 ASP B N 1
ATOM 2839 C CA . ASP B 1 49 ? -5.324 38.062 27.453 1 93.5 49 ASP B CA 1
ATOM 2840 C C . ASP B 1 49 ? -4.172 37.219 28.016 1 93.5 49 ASP B C 1
ATOM 2842 O O . ASP B 1 49 ? -3.16 37.75 28.453 1 93.5 49 ASP B O 1
ATOM 2846 N N . ASP B 1 50 ? -4.434 35.969 27.984 1 91.69 50 ASP B N 1
ATOM 2847 C CA . ASP B 1 50 ? -3.389 35.062 28.469 1 91.69 50 ASP B CA 1
ATOM 2848 C C . ASP B 1 50 ? -2.121 35.219 27.625 1 91.69 50 ASP B C 1
ATOM 2850 O O . ASP B 1 50 ? -1.009 35.156 28.156 1 91.69 50 ASP B O 1
ATOM 2854 N N . VAL B 1 51 ? -2.289 35.375 26.312 1 94.38 51 VAL B N 1
ATOM 2855 C CA . VAL B 1 51 ? -1.148 35.5 25.422 1 94.38 51 VAL B CA 1
ATOM 2856 C C . VAL B 1 51 ? -0.411 36.812 25.734 1 94.38 51 VAL B C 1
ATOM 2858 O O . VAL B 1 51 ? 0.822 36.844 25.766 1 94.38 51 VAL B O 1
ATOM 2861 N N . ARG B 1 52 ? -1.14 37.844 25.969 1 94.31 52 ARG B N 1
ATOM 2862 C CA . ARG B 1 52 ? -0.579 39.125 26.312 1 94.31 52 ARG B CA 1
ATOM 2863 C C . ARG B 1 52 ? 0.233 39.062 27.594 1 94.31 52 ARG B C 1
ATOM 2865 O O . ARG B 1 52 ? 1.309 39.656 27.703 1 94.31 52 ARG B O 1
ATOM 2872 N N . GLU B 1 53 ? -0.336 38.312 28.469 1 93 53 GLU B N 1
ATOM 2873 C CA . GLU B 1 53 ? 0.356 38.125 29.75 1 93 53 GLU B CA 1
ATOM 2874 C C . GLU B 1 53 ? 1.679 37.406 29.562 1 93 53 GLU B C 1
ATOM 2876 O O . GLU B 1 53 ? 2.676 37.719 30.203 1 93 53 GLU B O 1
ATOM 2881 N N . LEU B 1 54 ? 1.648 36.469 28.734 1 91.75 54 LEU B N 1
ATOM 2882 C CA . LEU B 1 54 ? 2.822 35.625 28.5 1 91.75 54 LEU B CA 1
ATOM 2883 C C . LEU B 1 54 ? 3.906 36.406 27.766 1 91.75 54 LEU B C 1
ATOM 2885 O O . LEU B 1 54 ? 5.086 36.312 28.109 1 91.75 54 LEU B O 1
ATOM 2889 N N . ILE B 1 55 ? 3.559 37.188 26.75 1 93.38 55 ILE B N 1
ATOM 2890 C CA . ILE B 1 55 ? 4.512 37.781 25.828 1 93.38 55 ILE B CA 1
ATOM 2891 C C . ILE B 1 55 ? 4.898 39.188 26.328 1 93.38 55 ILE B C 1
ATOM 2893 O O . ILE B 1 55 ? 6.016 39.656 26.094 1 93.38 55 ILE B O 1
ATOM 2897 N N . GLN B 1 56 ? 3.982 39.906 27.016 1 89.69 56 GLN B N 1
ATOM 2898 C CA . GLN B 1 56 ? 4.188 41.219 27.625 1 89.69 56 GLN B CA 1
ATOM 2899 C C . GLN B 1 56 ? 4.594 42.25 26.562 1 89.69 56 GLN B C 1
ATOM 2901 O O . GLN B 1 56 ? 5.559 43 26.766 1 89.69 56 GLN B O 1
ATOM 2906 N N . ARG B 1 57 ? 4.008 42.188 25.406 1 91.62 57 ARG B N 1
ATOM 2907 C CA . ARG B 1 57 ? 4.129 43.125 24.328 1 91.62 57 ARG B CA 1
ATOM 2908 C C . ARG B 1 57 ? 2.764 43.469 23.734 1 91.62 57 ARG B C 1
ATOM 2910 O O . ARG B 1 57 ? 1.792 42.75 23.953 1 91.62 57 ARG B O 1
ATOM 2917 N N . PRO B 1 58 ? 2.715 44.688 23.094 1 94.44 58 PRO B N 1
ATOM 2918 C CA . PRO B 1 58 ? 1.454 45 22.406 1 94.44 58 PRO B CA 1
ATOM 2919 C C . PRO B 1 58 ? 1.118 44 21.312 1 94.44 58 PRO B C 1
ATOM 2921 O O . PRO B 1 58 ? 1.987 43.625 20.516 1 94.44 58 PRO B O 1
ATOM 2924 N N . LEU B 1 59 ? -0.063 43.531 21.406 1 96.56 59 LEU B N 1
ATOM 2925 C CA . LEU B 1 59 ? -0.52 42.5 20.453 1 96.56 59 LEU B CA 1
ATOM 2926 C C . LEU B 1 59 ? -1.74 43 19.688 1 96.56 59 LEU B C 1
ATOM 2928 O O . LEU B 1 59 ? -2.57 43.75 20.234 1 96.56 59 LEU B O 1
ATOM 2932 N N . ILE B 1 60 ? -1.798 42.656 18.438 1 97.06 60 ILE B N 1
ATOM 2933 C CA . ILE B 1 60 ? -3.002 42.875 17.641 1 97.06 60 ILE B CA 1
ATOM 2934 C C . ILE B 1 60 ? -3.42 41.562 16.984 1 97.06 60 ILE B C 1
ATOM 2936 O O . ILE B 1 60 ? -2.654 40.969 16.219 1 97.06 60 ILE B O 1
ATOM 2940 N N . ASP B 1 61 ? -4.613 41.062 17.375 1 97.56 61 ASP B N 1
ATOM 2941 C CA . ASP B 1 61 ? -5.125 39.812 16.812 1 97.56 61 ASP B CA 1
ATOM 2942 C C . ASP B 1 61 ? -5.691 40.062 15.406 1 97.56 61 ASP B C 1
ATOM 2944 O O . ASP B 1 61 ? -6.438 41 15.18 1 97.56 61 ASP B O 1
ATOM 2948 N N . LEU B 1 62 ? -5.344 39.188 14.492 1 97.75 62 LEU B N 1
ATOM 2949 C CA . LEU B 1 62 ? -5.816 39.312 13.117 1 97.75 62 LEU B CA 1
ATOM 2950 C C . LEU B 1 62 ? -7.273 38.875 13 1 97.75 62 LEU B C 1
ATOM 2952 O O . LEU B 1 62 ? -7.953 39.219 12.031 1 97.75 62 LEU B O 1
ATOM 2956 N N . GLN B 1 63 ? -7.785 38.062 13.938 1 97.5 63 GLN B N 1
ATOM 2957 C CA . GLN B 1 63 ? -9.18 37.625 14.039 1 97.5 63 GLN B CA 1
ATOM 2958 C C . GLN B 1 63 ? -9.633 36.938 12.75 1 97.5 63 GLN B C 1
ATOM 2960 O O . GLN B 1 63 ? -10.688 37.281 12.211 1 97.5 63 GLN B O 1
ATOM 2965 N N . LEU B 1 64 ? -8.797 36.031 12.305 1 97.75 64 LEU B N 1
ATOM 2966 C CA . LEU B 1 64 ? -9.07 35.375 11.023 1 97.75 64 LEU B CA 1
ATOM 2967 C C . LEU B 1 64 ? -10.352 34.531 11.102 1 97.75 64 LEU B C 1
ATOM 2969 O O . LEU B 1 64 ? -11.086 34.438 10.117 1 97.75 64 LEU B O 1
ATOM 2973 N N . TYR B 1 65 ? -10.617 33.906 12.234 1 97.69 65 TYR B N 1
ATOM 2974 C CA . TYR B 1 65 ? -11.828 33.125 12.414 1 97.69 65 TYR B CA 1
ATOM 2975 C C . TYR B 1 65 ? -13.07 34 12.344 1 97.69 65 TYR B C 1
ATOM 2977 O O . TYR B 1 65 ? -14.008 33.719 11.594 1 97.69 65 TYR B O 1
ATOM 2985 N N . LYS B 1 66 ? -13.055 35.062 13.039 1 96.81 66 LYS B N 1
ATOM 2986 C CA . LYS B 1 66 ? -14.164 36 13.062 1 96.81 66 LYS B CA 1
ATOM 2987 C C . LYS B 1 66 ? -14.367 36.656 11.688 1 96.81 66 LYS B C 1
ATOM 2989 O O . LYS B 1 66 ? -15.5 36.906 11.273 1 96.81 66 LYS B O 1
ATOM 2994 N N . ARG B 1 67 ? -13.281 37.031 11.055 1 96.12 67 ARG B N 1
ATOM 2995 C CA . ARG B 1 67 ? -13.367 37.594 9.711 1 96.12 67 ARG B CA 1
ATOM 2996 C C . ARG B 1 67 ? -14.109 36.656 8.766 1 96.12 67 ARG B C 1
ATOM 2998 O O . ARG B 1 67 ? -14.938 37.094 7.969 1 96.12 67 ARG B O 1
ATOM 3005 N N . ALA B 1 68 ? -13.797 35.375 8.859 1 95.12 68 ALA B N 1
ATOM 3006 C CA . ALA B 1 68 ? -14.461 34.375 8.008 1 95.12 68 ALA B CA 1
ATOM 3007 C C . ALA B 1 68 ? -15.938 34.25 8.352 1 95.12 68 ALA B C 1
ATOM 3009 O O . ALA B 1 68 ? -16.781 34.188 7.461 1 95.12 68 ALA B O 1
ATOM 3010 N N . GLU B 1 69 ? -16.25 34.25 9.625 1 94.5 69 GLU B N 1
ATOM 3011 C CA . GLU B 1 69 ? -17.625 34.125 10.086 1 94.5 69 GLU B CA 1
ATOM 3012 C C . GLU B 1 69 ? -18.469 35.312 9.625 1 94.5 69 GLU B C 1
ATOM 3014 O O . GLU B 1 69 ? -19.656 35.156 9.359 1 94.5 69 GLU B O 1
ATOM 3019 N N . ALA B 1 70 ? -17.859 36.406 9.492 1 93.31 70 ALA B N 1
ATOM 3020 C CA . ALA B 1 70 ? -18.547 37.625 9.031 1 93.31 70 ALA B CA 1
ATOM 3021 C C . ALA B 1 70 ? -18.672 37.625 7.512 1 93.31 70 ALA B C 1
ATOM 3023 O O . ALA B 1 70 ? -19.641 38.156 6.969 1 93.31 70 ALA B O 1
ATOM 3024 N N . LEU B 1 71 ? -17.766 37.062 6.852 1 92.38 71 LEU B N 1
ATOM 3025 C CA . LEU B 1 71 ? -17.672 37.094 5.395 1 92.38 71 LEU B CA 1
ATOM 3026 C C . LEU B 1 71 ? -18.688 36.125 4.777 1 92.38 71 LEU B C 1
ATOM 3028 O O . LEU B 1 71 ? -19.344 36.469 3.791 1 92.38 71 LEU B O 1
ATOM 3032 N N . PHE B 1 72 ? -18.875 34.938 5.328 1 92.25 72 PHE B N 1
ATOM 3033 C CA . PHE B 1 72 ? -19.641 33.875 4.715 1 92.25 72 PHE B CA 1
ATOM 3034 C C . PHE B 1 72 ? -21.109 34.25 4.57 1 92.25 72 PHE B C 1
ATOM 3036 O O . PHE B 1 72 ? -21.719 34 3.529 1 92.25 72 PHE B O 1
ATOM 3043 N N . PRO B 1 73 ? -21.688 34.938 5.535 1 92 73 PRO B N 1
ATOM 3044 C CA . PRO B 1 73 ? -23.094 35.312 5.363 1 92 73 PRO B CA 1
ATOM 3045 C C . PRO B 1 73 ? -23.297 36.375 4.262 1 92 73 PRO B C 1
ATOM 3047 O O . PRO B 1 73 ? -24.391 36.5 3.729 1 92 73 PRO B O 1
ATOM 3050 N N . THR B 1 74 ? -22.312 37.094 3.896 1 91.5 74 THR B N 1
ATOM 3051 C CA . THR B 1 74 ? -22.422 38.188 2.943 1 91.5 74 THR B CA 1
ATOM 3052 C C . THR B 1 74 ? -22.172 37.688 1.521 1 91.5 74 THR B C 1
ATOM 3054 O O . THR B 1 74 ? -22.531 38.375 0.554 1 91.5 74 THR B O 1
ATOM 3057 N N . ASP B 1 75 ? -21.562 36.594 1.391 1 90 75 ASP B N 1
ATOM 3058 C CA . ASP B 1 75 ? -21.25 36 0.088 1 90 75 ASP B CA 1
ATOM 3059 C C . ASP B 1 75 ? -21.688 34.531 0.018 1 90 75 ASP B C 1
ATOM 3061 O O . ASP B 1 75 ? -20.891 33.625 0.276 1 90 75 ASP B O 1
ATOM 3065 N N . ASP B 1 76 ? -22.844 34.375 -0.533 1 91.25 76 ASP B N 1
ATOM 3066 C CA . ASP B 1 76 ? -23.453 33.031 -0.548 1 91.25 76 ASP B CA 1
ATOM 3067 C C . ASP B 1 76 ? -22.688 32.094 -1.486 1 91.25 76 ASP B C 1
ATOM 3069 O O . ASP B 1 76 ? -22.578 30.906 -1.216 1 91.25 76 ASP B O 1
ATOM 3073 N N . LYS B 1 77 ? -22.25 32.688 -2.514 1 90.75 77 LYS B N 1
ATOM 3074 C CA . LYS B 1 77 ? -21.516 31.875 -3.479 1 90.75 77 LYS B CA 1
ATOM 3075 C C . LYS B 1 77 ? -20.219 31.344 -2.873 1 90.75 77 LYS B C 1
ATOM 3077 O O . LYS B 1 77 ? -19.906 30.156 -2.994 1 90.75 77 LYS B O 1
ATOM 3082 N N . LEU B 1 78 ? -19.516 32.156 -2.195 1 91.69 78 LEU B N 1
ATOM 3083 C CA . LEU B 1 78 ? -18.266 31.766 -1.548 1 91.69 78 LEU B CA 1
ATOM 3084 C C . LEU B 1 78 ? -18.531 30.766 -0.427 1 91.69 78 LEU B C 1
ATOM 3086 O O . LEU B 1 78 ? -17.797 29.781 -0.286 1 91.69 78 LEU B O 1
ATOM 3090 N N . ARG B 1 79 ? -19.562 30.984 0.271 1 93.81 79 ARG B N 1
ATOM 3091 C CA . ARG B 1 79 ? -19.922 30.109 1.378 1 93.81 79 ARG B CA 1
ATOM 3092 C C . ARG B 1 79 ? -20.219 28.703 0.883 1 93.81 79 ARG B C 1
ATOM 3094 O O . ARG B 1 79 ? -19.703 27.719 1.436 1 93.81 79 ARG B O 1
ATOM 3101 N N . THR B 1 80 ? -21.016 28.641 -0.146 1 95.31 80 THR B N 1
ATOM 3102 C CA . THR B 1 80 ? -21.391 27.344 -0.7 1 95.31 80 THR B CA 1
ATOM 3103 C C . THR B 1 80 ? -20.172 26.609 -1.253 1 95.31 80 THR B C 1
ATOM 3105 O O . THR B 1 80 ? -19.984 25.422 -0.989 1 95.31 80 THR B O 1
ATOM 3108 N N . ALA B 1 81 ? -19.375 27.359 -1.908 1 94.38 81 ALA B N 1
ATOM 3109 C CA . ALA B 1 81 ? -18.172 26.75 -2.494 1 94.38 81 ALA B CA 1
ATOM 3110 C C . ALA B 1 81 ? -17.219 26.266 -1.409 1 94.38 81 ALA B C 1
ATOM 3112 O O . ALA B 1 81 ? -16.625 25.203 -1.539 1 94.38 81 ALA B O 1
ATOM 3113 N N . TYR B 1 82 ? -17.078 27.031 -0.436 1 94.69 82 TYR B N 1
ATOM 3114 C CA . TYR B 1 82 ? -16.188 26.672 0.674 1 94.69 82 TYR B CA 1
ATOM 3115 C C . TYR B 1 82 ? -16.688 25.422 1.378 1 94.69 82 TYR B C 1
ATOM 3117 O O . TYR B 1 82 ? -15.898 24.516 1.691 1 94.69 82 TYR B O 1
ATOM 3125 N N . ARG B 1 83 ? -17.969 25.344 1.571 1 95.31 83 ARG B N 1
ATOM 3126 C CA . ARG B 1 83 ? -18.562 24.188 2.213 1 95.31 83 ARG B CA 1
ATOM 3127 C C . ARG B 1 83 ? -18.375 22.938 1.355 1 95.31 83 ARG B C 1
ATOM 3129 O O . ARG B 1 83 ? -18.078 21.859 1.874 1 95.31 83 ARG B O 1
ATOM 3136 N N . GLN B 1 84 ? -18.578 23.125 0.145 1 96.5 84 GLN B N 1
ATOM 3137 C CA . GLN B 1 84 ? -18.406 22 -0.77 1 96.5 84 GLN B CA 1
ATOM 3138 C C . GLN B 1 84 ? -16.953 21.5 -0.735 1 96.5 84 GLN B C 1
ATOM 3140 O O . GLN B 1 84 ? -16.719 20.281 -0.742 1 96.5 84 GLN B O 1
ATOM 3145 N N . ARG B 1 85 ? -16.031 22.391 -0.743 1 96.62 85 ARG B N 1
ATOM 3146 C CA . ARG B 1 85 ? -14.617 22.016 -0.642 1 96.62 85 ARG B CA 1
ATOM 3147 C C . ARG B 1 85 ? -14.352 21.234 0.644 1 96.62 85 ARG B C 1
ATOM 3149 O O . ARG B 1 85 ? -13.68 20.203 0.622 1 96.62 85 ARG B O 1
ATOM 3156 N N . GLN B 1 86 ? -14.898 21.734 1.737 1 95.69 86 GLN B N 1
ATOM 3157 C CA . GLN B 1 86 ? -14.719 21.078 3.023 1 95.69 86 GLN B CA 1
ATOM 3158 C C . GLN B 1 86 ? -15.297 19.672 3.002 1 95.69 86 GLN B C 1
ATOM 3160 O O . GLN B 1 86 ? -14.703 18.734 3.541 1 95.69 86 GLN B O 1
ATOM 3165 N N . ASP B 1 87 ? -16.422 19.516 2.395 1 97 87 ASP B N 1
ATOM 3166 C CA . ASP B 1 87 ? -17.062 18.203 2.303 1 97 87 ASP B CA 1
ATOM 3167 C C . ASP B 1 87 ? -16.219 17.234 1.492 1 97 87 ASP B C 1
ATOM 3169 O O . ASP B 1 87 ? -16.078 16.062 1.864 1 97 87 ASP B O 1
ATOM 3173 N N . ARG B 1 88 ? -15.711 17.75 0.43 1 97.56 88 ARG B N 1
ATOM 3174 C CA . ARG B 1 88 ? -14.859 16.906 -0.411 1 97.56 88 ARG B CA 1
ATOM 3175 C C . ARG B 1 88 ? -13.602 16.484 0.336 1 97.56 88 ARG B C 1
ATOM 3177 O O . ARG B 1 88 ? -13.164 15.336 0.239 1 97.56 88 ARG B O 1
ATOM 3184 N N . LEU B 1 89 ? -13.031 17.359 1.054 1 97.25 89 LEU B N 1
ATOM 3185 C CA . LEU B 1 89 ? -11.828 17.062 1.823 1 97.25 89 LEU B CA 1
ATOM 3186 C C . LEU B 1 89 ? -12.125 16.047 2.918 1 97.25 89 LEU B C 1
ATOM 3188 O O . LEU B 1 89 ? -11.312 15.148 3.172 1 97.25 89 LEU B O 1
ATOM 3192 N N . LYS B 1 90 ? -13.234 16.203 3.523 1 96.5 90 LYS B N 1
ATOM 3193 C CA . LYS B 1 90 ? -13.641 15.266 4.562 1 96.5 90 LYS B CA 1
ATOM 3194 C C . LYS B 1 90 ? -13.828 13.859 3.99 1 96.5 90 LYS B C 1
ATOM 3196 O O . LYS B 1 90 ? -13.406 12.875 4.598 1 96.5 90 LYS B O 1
ATOM 3201 N N . GLU B 1 91 ? -14.484 13.828 2.889 1 97.62 91 GLU B N 1
ATOM 3202 C CA . GLU B 1 91 ? -14.695 12.539 2.236 1 97.62 91 GLU B CA 1
ATOM 3203 C C . GLU B 1 91 ? -13.367 11.898 1.848 1 97.62 91 GLU B C 1
ATOM 3205 O O . GLU B 1 91 ? -13.156 10.703 2.088 1 97.62 91 GLU B O 1
ATOM 3210 N N . LEU B 1 92 ? -12.516 12.688 1.241 1 98.06 92 LEU B N 1
ATOM 3211 C CA . LEU B 1 92 ? -11.203 12.195 0.846 1 98.06 92 LEU B CA 1
ATOM 3212 C C . LEU B 1 92 ? -10.43 11.68 2.055 1 98.06 92 LEU B C 1
ATOM 3214 O O . LEU B 1 92 ? -9.789 10.625 1.981 1 98.06 92 LEU B O 1
ATOM 3218 N N . GLN B 1 93 ? -10.492 12.375 3.148 1 96.62 93 GLN B N 1
ATOM 3219 C CA . GLN B 1 93 ? -9.828 11.977 4.379 1 96.62 93 GLN B CA 1
ATOM 3220 C C . GLN B 1 93 ? -10.344 10.625 4.871 1 96.62 93 GLN B C 1
ATOM 3222 O O . GLN B 1 93 ? -9.562 9.781 5.32 1 96.62 93 GLN B O 1
ATOM 3227 N N . GLY B 1 94 ? -11.617 10.484 4.781 1 96.44 94 GLY B N 1
ATOM 3228 C CA . GLY B 1 94 ? -12.203 9.219 5.18 1 96.44 94 GLY B CA 1
ATOM 3229 C C . GLY B 1 94 ? -11.672 8.039 4.383 1 96.44 94 GLY B C 1
ATOM 3230 O O . GLY B 1 94 ? -11.344 6.996 4.953 1 96.44 94 GLY B O 1
ATOM 3231 N N . LEU B 1 95 ? -11.641 8.211 3.078 1 97.88 95 LEU B N 1
ATOM 3232 C CA . LEU B 1 95 ? -11.125 7.156 2.209 1 97.88 95 LEU B CA 1
ATOM 3233 C C . LEU B 1 95 ? -9.648 6.891 2.492 1 97.88 95 LEU B C 1
ATOM 3235 O O . LEU B 1 95 ? -9.211 5.738 2.51 1 97.88 95 LEU B O 1
ATOM 3239 N N . TYR B 1 96 ? -8.906 7.949 2.742 1 97.88 96 TYR B N 1
ATOM 3240 C CA . TYR B 1 96 ? -7.504 7.852 3.121 1 97.88 96 TYR B CA 1
ATOM 3241 C C . TYR B 1 96 ? -7.336 7.047 4.402 1 97.88 96 TYR B C 1
ATOM 3243 O O . TYR B 1 96 ? -6.469 6.176 4.488 1 97.88 96 TYR B O 1
ATOM 3251 N N . GLN B 1 97 ? -8.148 7.305 5.324 1 96.06 97 GLN B N 1
ATOM 3252 C CA . GLN B 1 97 ? -8.047 6.656 6.629 1 96.06 97 GLN B CA 1
ATOM 3253 C C . GLN B 1 97 ? -8.297 5.156 6.516 1 96.06 97 GLN B C 1
ATOM 3255 O O . GLN B 1 97 ? -7.676 4.363 7.223 1 96.06 97 GLN B O 1
ATOM 3260 N N . ILE B 1 98 ? -9.195 4.789 5.676 1 96.5 98 ILE B N 1
ATOM 3261 C CA . ILE B 1 98 ? -9.508 3.381 5.453 1 96.5 98 ILE B CA 1
ATOM 3262 C C . ILE B 1 98 ? -8.242 2.641 5.016 1 96.5 98 ILE B C 1
ATOM 3264 O O . ILE B 1 98 ? -7.91 1.589 5.566 1 96.5 98 ILE B O 1
ATOM 3268 N N . ARG B 1 99 ? -7.559 3.193 4.09 1 97.44 99 ARG B N 1
ATOM 3269 C CA . ARG B 1 99 ? -6.359 2.572 3.539 1 97.44 99 ARG B CA 1
ATOM 3270 C C . ARG B 1 99 ? -5.195 2.658 4.523 1 97.44 99 ARG B C 1
ATOM 3272 O O . ARG B 1 99 ? -4.438 1.697 4.684 1 97.44 99 ARG B O 1
ATOM 3279 N N . LEU B 1 100 ? -5.07 3.779 5.133 1 97.12 100 LEU B N 1
ATOM 3280 C CA . LEU B 1 100 ? -3.973 4.027 6.062 1 97.12 100 LEU B CA 1
ATOM 3281 C C . LEU B 1 100 ? -3.977 3.006 7.195 1 97.12 100 LEU B C 1
ATOM 3283 O O . LEU B 1 100 ? -2.93 2.457 7.547 1 97.12 100 LEU B O 1
ATOM 3287 N N . LYS B 1 101 ? -5.133 2.783 7.738 1 95.44 101 LYS B N 1
ATOM 3288 C CA . LYS B 1 101 ? -5.27 1.847 8.852 1 95.44 101 LYS B CA 1
ATOM 3289 C C . LYS B 1 101 ? -4.691 0.48 8.492 1 95.44 101 LYS B C 1
ATOM 3291 O O . LYS B 1 101 ? -3.945 -0.108 9.281 1 95.44 101 LYS B O 1
ATOM 3296 N N . GLN B 1 102 ? -4.988 0.017 7.34 1 97 102 GLN B N 1
ATOM 3297 C CA . GLN B 1 102 ? -4.551 -1.307 6.91 1 97 102 GLN B CA 1
ATOM 3298 C C . GLN B 1 102 ? -3.051 -1.322 6.625 1 97 102 GLN B C 1
ATOM 3300 O O . GLN B 1 102 ? -2.352 -2.266 7 1 97 102 GLN B O 1
ATOM 3305 N N . LEU B 1 103 ? -2.566 -0.285 6.004 1 97.38 103 LEU B N 1
ATOM 3306 C CA . LEU B 1 103 ? -1.15 -0.237 5.652 1 97.38 103 LEU B CA 1
ATOM 3307 C C . LEU B 1 103 ? -0.283 -0.136 6.902 1 97.38 103 LEU B C 1
ATOM 3309 O O . LEU B 1 103 ? 0.79 -0.739 6.965 1 97.38 103 LEU B O 1
ATOM 3313 N N . ILE B 1 104 ? -0.748 0.627 7.871 1 95.81 104 ILE B N 1
ATOM 3314 C CA . ILE B 1 104 ? -0.012 0.745 9.125 1 95.81 104 ILE B CA 1
ATOM 3315 C C . ILE B 1 104 ? 0.008 -0.605 9.844 1 95.81 104 ILE B C 1
ATOM 3317 O O . ILE B 1 104 ? 1.051 -1.033 10.344 1 95.81 104 ILE B O 1
ATOM 3321 N N . LEU B 1 105 ? -1.123 -1.259 9.891 1 95 105 LEU B N 1
ATOM 3322 C CA . LEU B 1 105 ? -1.203 -2.57 10.523 1 95 105 LEU B CA 1
ATOM 3323 C C . LEU B 1 105 ? -0.245 -3.555 9.859 1 95 105 LEU B C 1
ATOM 3325 O O . LEU B 1 105 ? 0.467 -4.293 10.547 1 95 105 LEU B O 1
ATOM 3329 N N . ALA B 1 106 ? -0.22 -3.555 8.57 1 96.81 106 ALA B N 1
ATOM 3330 C CA . ALA B 1 106 ? 0.682 -4.438 7.828 1 96.81 106 ALA B CA 1
ATOM 3331 C C . ALA B 1 106 ? 2.139 -4.152 8.188 1 96.81 106 ALA B C 1
ATOM 3333 O O . ALA B 1 106 ? 2.908 -5.078 8.453 1 96.81 106 ALA B O 1
ATOM 3334 N N . ALA B 1 107 ? 2.508 -2.898 8.164 1 96.56 107 ALA B N 1
ATOM 3335 C CA . ALA B 1 107 ? 3.889 -2.518 8.453 1 96.56 107 ALA B CA 1
ATOM 3336 C C . ALA B 1 107 ? 4.281 -2.92 9.875 1 96.56 107 ALA B C 1
ATOM 3338 O O . ALA B 1 107 ? 5.383 -3.426 10.102 1 96.56 107 ALA B O 1
ATOM 3339 N N . ARG B 1 108 ? 3.402 -2.703 10.812 1 94.06 108 ARG B N 1
ATOM 3340 C CA . ARG B 1 108 ? 3.678 -3.07 12.195 1 94.06 108 ARG B CA 1
ATOM 3341 C C . ARG B 1 108 ? 3.852 -4.578 12.336 1 94.06 108 ARG B C 1
ATOM 3343 O O . ARG B 1 108 ? 4.73 -5.043 13.062 1 94.06 108 ARG B O 1
ATOM 3350 N N . GLN B 1 109 ? 3.004 -5.316 11.68 1 95.69 109 GLN B N 1
ATOM 3351 C CA . GLN B 1 109 ? 3.098 -6.773 11.727 1 95.69 109 GLN B CA 1
ATOM 3352 C C . GLN B 1 109 ? 4.418 -7.262 11.148 1 95.69 109 GLN B C 1
ATOM 3354 O O . GLN B 1 109 ? 5.031 -8.188 11.672 1 95.69 109 GLN B O 1
ATOM 3359 N N . ILE B 1 110 ? 4.844 -6.617 10.055 1 96.38 110 ILE B N 1
ATOM 3360 C CA . ILE B 1 110 ? 6.121 -6.984 9.461 1 96.38 110 ILE B CA 1
ATOM 3361 C C . ILE B 1 110 ? 7.254 -6.656 10.43 1 96.38 110 ILE B C 1
ATOM 3363 O O . ILE B 1 110 ? 8.195 -7.441 10.586 1 96.38 110 ILE B O 1
ATOM 3367 N N . LEU B 1 111 ? 7.168 -5.5 11.039 1 90.94 111 LEU B N 1
ATOM 3368 C CA . LEU B 1 111 ? 8.188 -5.059 11.984 1 90.94 111 LEU B CA 1
ATOM 3369 C C . LEU B 1 111 ? 8.305 -6.027 13.156 1 90.94 111 LEU B C 1
ATOM 3371 O O . LEU B 1 111 ? 9.383 -6.188 13.734 1 90.94 111 LEU B O 1
ATOM 3375 N N . ARG B 1 112 ? 7.215 -6.75 13.477 1 91.31 112 ARG B N 1
ATOM 3376 C CA . ARG B 1 112 ? 7.191 -7.656 14.617 1 91.31 112 ARG B CA 1
ATOM 3377 C C . ARG B 1 112 ? 7.414 -9.102 14.172 1 91.31 112 ARG B C 1
ATOM 3379 O O . ARG B 1 112 ? 7.41 -10.016 15 1 91.31 112 ARG B O 1
ATOM 3386 N N . ALA B 1 113 ? 7.48 -9.297 12.906 1 93.06 113 ALA B N 1
ATOM 3387 C CA . ALA B 1 113 ? 7.605 -10.656 12.391 1 93.06 113 ALA B CA 1
ATOM 3388 C C . ALA B 1 113 ? 8.914 -11.297 12.828 1 93.06 113 ALA B C 1
ATOM 3390 O O . ALA B 1 113 ? 9.906 -10.602 13.07 1 93.06 113 ALA B O 1
ATOM 3391 N N . SER B 1 114 ? 8.891 -12.625 13.039 1 92.94 114 SER B N 1
ATOM 3392 C CA . SER B 1 114 ? 10.094 -13.406 13.32 1 92.94 114 SER B CA 1
ATOM 3393 C C . SER B 1 114 ? 10.586 -14.125 12.07 1 92.94 114 SER B C 1
ATOM 3395 O O . SER B 1 114 ? 9.812 -14.367 11.141 1 92.94 114 SER B O 1
ATOM 3397 N N . GLY B 1 115 ? 11.875 -14.328 11.984 1 94.06 115 GLY B N 1
ATOM 3398 C CA . GLY B 1 115 ? 12.477 -14.977 10.836 1 94.06 115 GLY B CA 1
ATOM 3399 C C . GLY B 1 115 ? 13.797 -14.367 10.414 1 94.06 115 GLY B C 1
ATOM 3400 O O . GLY B 1 115 ? 14.523 -13.812 11.25 1 94.06 115 GLY B O 1
ATOM 3401 N N . ASP B 1 116 ? 14.086 -14.492 9.164 1 95.88 116 ASP B N 1
ATOM 3402 C CA . ASP B 1 116 ? 15.328 -13.953 8.625 1 95.88 116 ASP B CA 1
ATOM 3403 C C . ASP B 1 116 ? 15.312 -12.422 8.633 1 95.88 116 ASP B C 1
ATOM 3405 O O . ASP B 1 116 ? 14.469 -11.805 7.977 1 95.88 116 ASP B O 1
ATOM 3409 N N . ALA B 1 117 ? 16.281 -11.82 9.305 1 95.56 117 ALA B N 1
ATOM 3410 C CA . ALA B 1 117 ? 16.312 -10.375 9.539 1 95.56 117 ALA B CA 1
ATOM 3411 C C . ALA B 1 117 ? 16.453 -9.617 8.227 1 95.56 117 ALA B C 1
ATOM 3413 O O . ALA B 1 117 ? 15.859 -8.555 8.047 1 95.56 117 ALA B O 1
ATOM 3414 N N . GLU B 1 118 ? 17.234 -10.117 7.395 1 96.44 118 GLU B N 1
ATOM 3415 C CA . GLU B 1 118 ? 17.453 -9.453 6.113 1 96.44 118 GLU B CA 1
ATOM 3416 C C . GLU B 1 118 ? 16.172 -9.453 5.273 1 96.44 118 GLU B C 1
ATOM 3418 O O . GLU B 1 118 ? 15.82 -8.445 4.664 1 96.44 118 GLU B O 1
ATOM 3423 N N . MET B 1 119 ? 15.492 -10.547 5.25 1 96.81 119 MET B N 1
ATOM 3424 C CA . MET B 1 119 ? 14.242 -10.648 4.508 1 96.81 119 MET B CA 1
ATOM 3425 C C . MET B 1 119 ? 13.195 -9.695 5.07 1 96.81 119 MET B C 1
ATOM 3427 O O . MET B 1 119 ? 12.516 -9 4.316 1 96.81 119 MET B O 1
ATOM 3431 N N . ILE B 1 120 ? 13.148 -9.641 6.371 1 97 120 ILE B N 1
ATOM 3432 C CA . ILE B 1 120 ? 12.188 -8.781 7.039 1 97 120 ILE B CA 1
ATOM 3433 C C . ILE B 1 120 ? 12.492 -7.316 6.727 1 97 120 ILE B C 1
ATOM 3435 O O . ILE B 1 120 ? 11.586 -6.523 6.477 1 97 120 ILE B O 1
ATOM 3439 N N . THR B 1 121 ? 13.781 -7.008 6.684 1 96.75 121 THR B N 1
ATOM 3440 C CA . THR B 1 121 ? 14.203 -5.637 6.414 1 96.75 121 THR B CA 1
ATOM 3441 C C . THR B 1 121 ? 13.766 -5.203 5.016 1 96.75 121 THR B C 1
ATOM 3443 O O . THR B 1 121 ? 13.266 -4.09 4.836 1 96.75 121 THR B O 1
ATOM 3446 N N . VAL B 1 122 ? 13.898 -6.066 4.047 1 98 122 VAL B N 1
ATOM 3447 C CA . VAL B 1 122 ? 13.531 -5.754 2.672 1 98 122 VAL B CA 1
ATOM 3448 C C . VAL B 1 122 ? 12.016 -5.574 2.574 1 98 122 VAL B C 1
ATOM 3450 O O . VAL B 1 122 ? 11.539 -4.629 1.943 1 98 122 VAL B O 1
ATOM 3453 N N . GLU B 1 123 ? 11.266 -6.469 3.229 1 98.31 123 GLU B N 1
ATOM 3454 C CA . GLU B 1 123 ? 9.805 -6.387 3.193 1 98.31 123 GLU B CA 1
ATOM 3455 C C . GLU B 1 123 ? 9.312 -5.137 3.914 1 98.31 123 GLU B C 1
ATOM 3457 O O . GLU B 1 123 ? 8.344 -4.504 3.477 1 98.31 123 GLU B O 1
ATOM 3462 N N . LEU B 1 124 ? 9.953 -4.82 5.004 1 97.56 124 LEU B N 1
ATOM 3463 C CA . LEU B 1 124 ? 9.578 -3.619 5.742 1 97.56 124 LEU B CA 1
ATOM 3464 C C . LEU B 1 124 ? 9.812 -2.369 4.906 1 97.56 124 LEU B C 1
ATOM 3466 O O . LEU B 1 124 ? 8.984 -1.456 4.898 1 97.56 124 LEU B O 1
ATOM 3470 N N . ARG B 1 125 ? 10.977 -2.328 4.254 1 98 125 ARG B N 1
ATOM 3471 C CA . ARG B 1 125 ? 11.273 -1.191 3.389 1 98 125 ARG B CA 1
ATOM 3472 C C . ARG B 1 125 ? 10.195 -1.002 2.332 1 98 125 ARG B C 1
ATOM 3474 O O . ARG B 1 125 ? 9.766 0.123 2.074 1 98 125 ARG B O 1
ATOM 3481 N N . HIS B 1 126 ? 9.742 -2.102 1.745 1 98.62 126 HIS B N 1
ATOM 3482 C CA . HIS B 1 126 ? 8.695 -2.014 0.732 1 98.62 126 HIS B CA 1
ATOM 3483 C C . HIS B 1 126 ? 7.367 -1.591 1.349 1 98.62 126 HIS B C 1
ATOM 3485 O O . HIS B 1 126 ? 6.633 -0.793 0.761 1 98.62 126 HIS B O 1
ATOM 3491 N N . ALA B 1 127 ? 7.062 -2.109 2.523 1 98.38 127 ALA B N 1
ATOM 3492 C CA . ALA B 1 127 ? 5.836 -1.729 3.221 1 98.38 127 ALA B CA 1
ATOM 3493 C C . ALA B 1 127 ? 5.812 -0.23 3.51 1 98.38 127 ALA B C 1
ATOM 3495 O O . ALA B 1 127 ? 4.797 0.435 3.297 1 98.38 127 ALA B O 1
ATOM 3496 N N . VAL B 1 128 ? 6.91 0.285 3.957 1 98.19 128 VAL B N 1
ATOM 3497 C CA . VAL B 1 128 ? 7.023 1.704 4.273 1 98.19 128 VAL B CA 1
ATOM 3498 C C . VAL B 1 128 ? 6.902 2.531 2.994 1 98.19 128 VAL B C 1
ATOM 3500 O O . VAL B 1 128 ? 6.273 3.592 2.99 1 98.19 128 VAL B O 1
ATOM 3503 N N . SER B 1 129 ? 7.5 2.027 1.955 1 98.38 129 SER B N 1
ATOM 3504 C CA . SER B 1 129 ? 7.383 2.719 0.675 1 98.38 129 SER B CA 1
ATOM 3505 C C . SER B 1 129 ? 5.93 2.83 0.235 1 98.38 129 SER B C 1
ATOM 3507 O O . SER B 1 129 ? 5.527 3.834 -0.357 1 98.38 129 SER B O 1
ATOM 3509 N N . GLN B 1 130 ? 5.141 1.854 0.517 1 98.44 130 GLN B N 1
ATOM 3510 C CA . GLN B 1 130 ? 3.729 1.903 0.16 1 98.44 130 GLN B CA 1
ATOM 3511 C C . GLN B 1 130 ? 2.977 2.908 1.028 1 98.44 130 GLN B C 1
ATOM 3513 O O . GLN B 1 130 ? 2.072 3.596 0.551 1 98.44 130 GLN B O 1
ATOM 3518 N N . LEU B 1 131 ? 3.348 3.014 2.266 1 97.75 131 LEU B N 1
ATOM 3519 C CA . LEU B 1 131 ? 2.787 4.039 3.139 1 97.75 131 LEU B CA 1
ATOM 3520 C C . LEU B 1 131 ? 3.082 5.434 2.596 1 97.75 131 LEU B C 1
ATOM 3522 O O . LEU B 1 131 ? 2.184 6.273 2.506 1 97.75 131 LEU B O 1
ATOM 3526 N N . ARG B 1 132 ? 4.289 5.602 2.229 1 98.38 132 ARG B N 1
ATOM 3527 C CA . ARG B 1 132 ? 4.707 6.891 1.691 1 98.38 132 ARG B CA 1
ATOM 3528 C C . ARG B 1 132 ? 3.965 7.215 0.4 1 98.38 132 ARG B C 1
ATOM 3530 O O . ARG B 1 132 ? 3.596 8.367 0.163 1 98.38 132 ARG B O 1
ATOM 3537 N N . ALA B 1 133 ? 3.787 6.211 -0.384 1 98.62 133 ALA B N 1
ATOM 3538 C CA . ALA B 1 133 ? 3.066 6.414 -1.638 1 98.62 133 ALA B CA 1
ATOM 3539 C C . ALA B 1 133 ? 1.622 6.836 -1.379 1 98.62 133 ALA B C 1
ATOM 3541 O O . ALA B 1 133 ? 1.085 7.695 -2.08 1 98.62 133 ALA B O 1
ATOM 3542 N N . LEU B 1 134 ? 1.009 6.211 -0.392 1 98.62 134 LEU B N 1
ATOM 3543 C CA . LEU B 1 134 ? -0.35 6.602 -0.035 1 98.62 134 LEU B CA 1
ATOM 3544 C C . LEU B 1 134 ? -0.391 8.047 0.448 1 98.62 134 LEU B C 1
ATOM 3546 O O . LEU B 1 134 ? -1.266 8.82 0.043 1 98.62 134 LEU B O 1
ATOM 3550 N N . ASP B 1 135 ? 0.536 8.383 1.292 1 98.31 135 ASP B N 1
ATOM 3551 C CA . ASP B 1 135 ? 0.602 9.75 1.806 1 98.31 135 ASP B CA 1
ATOM 3552 C C . ASP B 1 135 ? 0.78 10.75 0.671 1 98.31 135 ASP B C 1
ATOM 3554 O O . ASP B 1 135 ? 0.103 11.781 0.635 1 98.31 135 ASP B O 1
ATOM 3558 N N . ARG B 1 136 ? 1.689 10.484 -0.232 1 98.19 136 ARG B N 1
ATOM 3559 C CA . ARG B 1 136 ? 1.932 11.375 -1.364 1 98.19 136 ARG B CA 1
ATOM 3560 C C . ARG B 1 136 ? 0.682 11.516 -2.227 1 98.19 136 ARG B C 1
ATOM 3562 O O . ARG B 1 136 ? 0.339 12.617 -2.656 1 98.19 136 ARG B O 1
ATOM 3569 N N . HIS B 1 137 ? 0.078 10.375 -2.484 1 98.75 137 HIS B N 1
ATOM 3570 C CA . HIS B 1 137 ? -1.156 10.398 -3.26 1 98.75 137 HIS B CA 1
ATOM 3571 C C . HIS B 1 137 ? -2.217 11.266 -2.586 1 98.75 137 HIS B C 1
ATOM 3573 O O . HIS B 1 137 ? -2.836 12.109 -3.234 1 98.75 137 HIS B O 1
ATOM 3579 N N . HIS B 1 138 ? -2.375 11.094 -1.304 1 98.56 138 HIS B N 1
ATOM 3580 C CA . HIS B 1 138 ? -3.363 11.844 -0.54 1 98.56 138 HIS B CA 1
ATOM 3581 C C . HIS B 1 138 ? -3.061 13.336 -0.567 1 98.56 138 HIS B C 1
ATOM 3583 O O . HIS B 1 138 ? -3.951 14.148 -0.813 1 98.56 138 HIS B O 1
ATOM 3589 N N . LEU B 1 139 ? -1.828 13.641 -0.369 1 98.12 139 LEU B N 1
ATOM 3590 C CA . LEU B 1 139 ? -1.416 15.039 -0.372 1 98.12 139 LEU B CA 1
ATOM 3591 C C . LEU B 1 139 ? -1.693 15.68 -1.726 1 98.12 139 LEU B C 1
ATOM 3593 O O . LEU B 1 139 ? -2.174 16.812 -1.791 1 98.12 139 LEU B O 1
ATOM 3597 N N . ARG B 1 140 ? -1.418 14.977 -2.77 1 98.19 140 ARG B N 1
ATOM 3598 C CA . ARG B 1 140 ? -1.675 15.484 -4.113 1 98.19 140 ARG B CA 1
ATOM 3599 C C . ARG B 1 140 ? -3.164 15.734 -4.332 1 98.19 140 ARG B C 1
ATOM 3601 O O . ARG B 1 140 ? -3.551 16.734 -4.93 1 98.19 140 ARG B O 1
ATOM 3608 N N . ARG B 1 141 ? -3.959 14.828 -3.848 1 98.44 141 ARG B N 1
ATOM 3609 C CA . ARG B 1 141 ? -5.402 14.953 -4.004 1 98.44 141 ARG B CA 1
ATOM 3610 C C . ARG B 1 141 ? -5.941 16.141 -3.213 1 98.44 141 ARG B C 1
ATOM 3612 O O . ARG B 1 141 ? -6.801 16.875 -3.699 1 98.44 141 ARG B O 1
ATOM 3619 N N . VAL B 1 142 ? -5.465 16.297 -2.012 1 97.94 142 VAL B N 1
ATOM 3620 C CA . VAL B 1 142 ? -5.863 17.438 -1.189 1 97.94 142 VAL B CA 1
ATOM 3621 C C . VAL B 1 142 ? -5.457 18.734 -1.881 1 97.94 142 VAL B C 1
ATOM 3623 O O . VAL B 1 142 ? -6.258 19.672 -1.972 1 97.94 142 VAL B O 1
ATOM 3626 N N . GLN B 1 143 ? -4.242 18.797 -2.359 1 96.88 143 GLN B N 1
ATOM 3627 C CA . GLN B 1 143 ? -3.754 19.969 -3.064 1 96.88 143 GLN B CA 1
ATOM 3628 C C . GLN B 1 143 ? -4.613 20.281 -4.289 1 96.88 143 GLN B C 1
ATOM 3630 O O . GLN B 1 143 ? -4.902 21.438 -4.574 1 96.88 143 GLN B O 1
ATOM 3635 N N . ALA B 1 144 ? -4.988 19.25 -4.984 1 97.88 144 ALA B N 1
ATOM 3636 C CA . ALA B 1 144 ? -5.809 19.438 -6.18 1 97.88 144 ALA B CA 1
ATOM 3637 C C . ALA B 1 144 ? -7.156 20.062 -5.828 1 97.88 144 ALA B C 1
ATOM 3639 O O . ALA B 1 144 ? -7.621 20.969 -6.512 1 97.88 144 ALA B O 1
ATOM 3640 N N . ILE B 1 145 ? -7.75 19.594 -4.762 1 97.5 145 ILE B N 1
ATOM 3641 C CA . ILE B 1 145 ? -9.031 20.125 -4.316 1 97.5 145 ILE B CA 1
ATOM 3642 C C . ILE B 1 145 ? -8.875 21.594 -3.936 1 97.5 145 ILE B C 1
ATOM 3644 O O . ILE B 1 145 ? -9.688 22.438 -4.32 1 97.5 145 ILE B O 1
ATOM 3648 N N . ASN B 1 146 ? -7.836 21.938 -3.227 1 95.25 146 ASN B N 1
ATOM 3649 C CA . ASN B 1 146 ? -7.582 23.312 -2.818 1 95.25 146 ASN B CA 1
ATOM 3650 C C . ASN B 1 146 ? -7.297 24.203 -4.02 1 95.25 146 ASN B C 1
ATOM 3652 O O . ASN B 1 146 ? -7.797 25.328 -4.094 1 95.25 146 ASN B O 1
ATOM 3656 N N . THR B 1 147 ? -6.469 23.703 -4.934 1 95.19 147 THR B N 1
ATOM 3657 C CA . THR B 1 147 ? -6.117 24.469 -6.129 1 95.19 147 THR B CA 1
ATOM 3658 C C . THR B 1 147 ? -7.359 24.75 -6.965 1 95.19 147 THR B C 1
ATOM 3660 O O . THR B 1 147 ? -7.504 25.859 -7.504 1 95.19 147 THR B O 1
ATOM 3663 N N . GLU B 1 148 ? -8.195 23.781 -7.066 1 95.5 148 GLU B N 1
ATOM 3664 C CA . GLU B 1 148 ? -9.445 23.984 -7.801 1 95.5 148 GLU B CA 1
ATOM 3665 C C . GLU B 1 148 ? -10.297 25.078 -7.168 1 95.5 148 GLU B C 1
ATOM 3667 O O . GLU B 1 148 ? -10.805 25.953 -7.867 1 95.5 148 GLU B O 1
ATOM 3672 N N . PHE B 1 149 ? -10.453 25.062 -5.902 1 94.62 149 PHE B N 1
ATOM 3673 C CA . PHE B 1 149 ? -11.203 26.078 -5.18 1 94.62 149 PHE B CA 1
ATOM 3674 C C . PHE B 1 149 ? -10.586 27.453 -5.375 1 94.62 149 PHE B C 1
ATOM 3676 O O . PHE B 1 149 ? -11.289 28.422 -5.656 1 94.62 149 PHE B O 1
ATOM 3683 N N . GLU B 1 150 ? -9.281 27.547 -5.27 1 91.25 150 GLU B N 1
ATOM 3684 C CA . GLU B 1 150 ? -8.57 28.828 -5.383 1 91.25 150 GLU B CA 1
ATOM 3685 C C . GLU B 1 150 ? -8.664 29.375 -6.801 1 91.25 150 GLU B C 1
ATOM 3687 O O . GLU B 1 150 ? -8.703 30.594 -6.996 1 91.25 150 GLU B O 1
ATOM 3692 N N . AL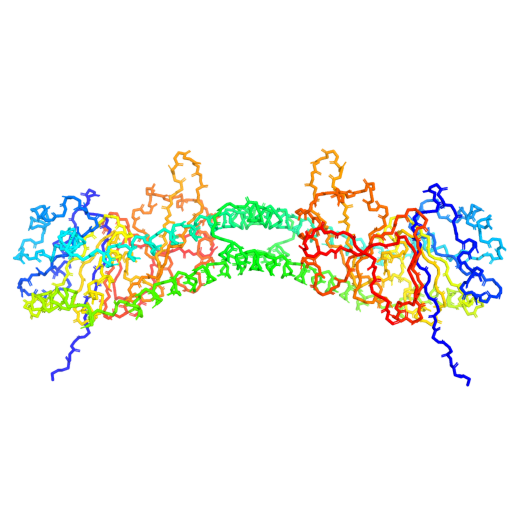A B 1 151 ? -8.664 28.469 -7.73 1 92.19 151 ALA B N 1
ATOM 3693 C CA . ALA B 1 151 ? -8.812 28.891 -9.125 1 92.19 151 ALA B CA 1
ATOM 3694 C C . ALA B 1 151 ? -10.203 29.453 -9.391 1 92.19 151 ALA B C 1
ATOM 3696 O O . ALA B 1 151 ? -10.359 30.406 -10.164 1 92.19 151 ALA B O 1
ATOM 3697 N N . GLU B 1 152 ? -11.156 28.938 -8.758 1 90.5 152 GLU B N 1
ATOM 3698 C CA . GLU B 1 152 ? -12.539 29.359 -8.945 1 90.5 152 GLU B CA 1
ATOM 3699 C C . GLU B 1 152 ? -12.844 30.625 -8.133 1 90.5 152 GLU B C 1
ATOM 3701 O O . GLU B 1 152 ? -13.695 31.422 -8.523 1 90.5 152 GLU B O 1
ATOM 3706 N N . HIS B 1 153 ? -12.141 30.781 -7.039 1 88.69 153 HIS B N 1
ATOM 3707 C CA . HIS B 1 153 ? -12.336 31.906 -6.141 1 88.69 153 HIS B CA 1
ATOM 3708 C C . HIS B 1 153 ? -11.008 32.562 -5.793 1 88.69 153 HIS B C 1
ATOM 3710 O O . HIS B 1 153 ? -10.617 32.594 -4.625 1 88.69 153 HIS B O 1
ATOM 3716 N N . PRO B 1 154 ? -10.484 33.219 -6.762 1 86.94 154 PRO B N 1
ATOM 3717 C CA . PRO B 1 154 ? -9.188 33.844 -6.496 1 86.94 154 PRO B CA 1
ATOM 3718 C C . PRO B 1 154 ? -9.273 34.969 -5.477 1 86.94 154 PRO B C 1
ATOM 3720 O O . PRO B 1 154 ? -10.242 35.75 -5.477 1 86.94 154 PRO B O 1
ATOM 3723 N N . LEU B 1 155 ? -8.289 35 -4.609 1 84.06 155 LEU B N 1
ATOM 3724 C CA . LEU B 1 155 ? -8.211 35.969 -3.535 1 84.06 155 LEU B CA 1
ATOM 3725 C C . LEU B 1 155 ? -8.359 37.406 -4.078 1 84.06 155 LEU B C 1
ATOM 3727 O O . LEU B 1 155 ? -9.102 38.219 -3.518 1 84.06 155 LEU B O 1
ATOM 3731 N N . GLN B 1 156 ? -7.762 37.688 -5.184 1 79.75 156 GLN B N 1
ATOM 3732 C CA . GLN B 1 156 ? -7.715 39.031 -5.734 1 79.75 156 GLN B CA 1
ATOM 3733 C C . GLN B 1 156 ? -9.016 39.406 -6.449 1 79.75 156 GLN B C 1
ATOM 3735 O O . GLN B 1 156 ? -9.375 40.562 -6.562 1 79.75 156 GLN B O 1
ATOM 3740 N N . ASP B 1 157 ? -9.719 38.406 -6.887 1 78.75 157 ASP B N 1
ATOM 3741 C CA . ASP B 1 157 ? -10.867 38.656 -7.742 1 78.75 157 ASP B CA 1
ATOM 3742 C C . ASP B 1 157 ? -12.172 38.562 -6.949 1 78.75 157 ASP B C 1
ATOM 3744 O O . ASP B 1 157 ? -13.219 39.031 -7.422 1 78.75 157 ASP B O 1
ATOM 3748 N N . THR B 1 158 ? -12.086 38 -5.777 1 81.44 158 THR B N 1
ATOM 3749 C CA . THR B 1 158 ? -13.234 38.031 -4.879 1 81.44 158 THR B CA 1
ATOM 3750 C C . THR B 1 158 ? -13.203 39.281 -3.994 1 81.44 158 THR B C 1
ATOM 3752 O O . THR B 1 158 ? -12.398 39.344 -3.061 1 81.44 158 THR B O 1
ATOM 3755 N N . ALA B 1 159 ? -14.016 40.188 -4.32 1 85.25 159 ALA B N 1
ATOM 3756 C CA . ALA B 1 159 ? -13.938 41.562 -3.771 1 85.25 159 ALA B CA 1
ATOM 3757 C C . ALA B 1 159 ? -13.82 41.531 -2.25 1 85.25 159 ALA B C 1
ATOM 3759 O O . ALA B 1 159 ? -12.977 42.219 -1.671 1 85.25 159 ALA B O 1
ATOM 3760 N N . LEU B 1 160 ? -14.617 40.75 -1.626 1 88.25 160 LEU B N 1
ATOM 3761 C CA . LEU B 1 160 ? -14.625 40.688 -0.168 1 88.25 160 LEU B CA 1
ATOM 3762 C C . LEU B 1 160 ? -13.32 40.094 0.36 1 88.25 160 LEU B C 1
ATOM 3764 O O . LEU B 1 160 ? -12.789 40.562 1.368 1 88.25 160 LEU B O 1
ATOM 3768 N N . LEU B 1 161 ? -12.797 39.125 -0.296 1 92 161 LEU B N 1
ATOM 3769 C CA . LEU B 1 161 ? -11.539 38.531 0.12 1 92 161 LEU B CA 1
ATOM 3770 C C . LEU B 1 161 ? -10.375 39.469 -0.098 1 92 161 LEU B C 1
ATOM 3772 O O . LEU B 1 161 ? -9.477 39.562 0.743 1 92 161 LEU B O 1
ATOM 3776 N N . ALA B 1 162 ? -10.414 40.156 -1.18 1 92.44 162 ALA B N 1
ATOM 3777 C CA . ALA B 1 162 ? -9.375 41.125 -1.481 1 92.44 162 ALA B CA 1
ATOM 3778 C C . ALA B 1 162 ? -9.328 42.219 -0.418 1 92.44 162 ALA B C 1
ATOM 3780 O O . ALA B 1 162 ? -8.242 42.688 -0.033 1 92.44 162 ALA B O 1
ATOM 3781 N N . GLU B 1 163 ? -10.492 42.625 -0.079 1 93.75 163 GLU B N 1
ATOM 3782 C CA . GLU B 1 163 ? -10.578 43.625 0.962 1 93.75 163 GLU B CA 1
ATOM 3783 C C . GLU B 1 163 ? -9.984 43.125 2.275 1 93.75 163 GLU B C 1
ATOM 3785 O O . GLU B 1 163 ? -9.234 43.844 2.941 1 93.75 163 GLU B O 1
ATOM 3790 N N . GLN B 1 164 ? -10.359 41.938 2.666 1 94.19 164 GLN B N 1
ATOM 3791 C CA . GLN B 1 164 ? -9.812 41.344 3.885 1 94.19 164 GLN B CA 1
ATOM 3792 C C . GLN B 1 164 ? -8.297 41.219 3.793 1 94.19 164 GLN B C 1
ATOM 3794 O O . GLN B 1 164 ? -7.582 41.5 4.75 1 94.19 164 GLN B O 1
ATOM 3799 N N . PHE B 1 165 ? -7.832 40.781 2.666 1 94.19 165 PHE B N 1
ATOM 3800 C CA . PHE B 1 165 ? -6.398 40.656 2.447 1 94.19 165 PHE B CA 1
ATOM 3801 C C . PHE B 1 165 ? -5.672 41.969 2.658 1 94.19 165 PHE B C 1
ATOM 3803 O O . PHE B 1 165 ? -4.633 42 3.318 1 94.19 165 PHE B O 1
ATOM 3810 N N . ALA B 1 166 ? -6.219 42.969 2.119 1 94.94 166 ALA B N 1
ATOM 3811 C CA . ALA B 1 166 ? -5.609 44.312 2.221 1 94.94 166 ALA B CA 1
ATOM 3812 C C . ALA B 1 166 ? -5.578 44.781 3.67 1 94.94 166 ALA B C 1
ATOM 3814 O O . ALA B 1 166 ? -4.59 45.375 4.113 1 94.94 166 ALA B O 1
ATOM 3815 N N . GLN B 1 167 ? -6.629 44.562 4.34 1 96.25 167 GLN B N 1
ATOM 3816 C CA . GLN B 1 167 ? -6.699 44.969 5.742 1 96.25 167 GLN B CA 1
ATOM 3817 C C . GLN B 1 167 ? -5.676 44.188 6.582 1 96.25 167 GLN B C 1
ATOM 3819 O O . GLN B 1 167 ? -4.996 44.781 7.43 1 96.25 167 GLN B O 1
ATOM 3824 N N . ILE B 1 168 ? -5.59 42.938 6.375 1 97 168 ILE B N 1
ATOM 3825 C CA . ILE B 1 168 ? -4.645 42.094 7.102 1 97 168 ILE B CA 1
ATOM 3826 C C . ILE B 1 168 ? -3.215 42.5 6.77 1 97 168 ILE B C 1
ATOM 3828 O O . ILE B 1 168 ? -2.369 42.625 7.66 1 97 168 ILE B O 1
ATOM 3832 N N . ASP B 1 169 ? -2.998 42.781 5.5 1 95.81 169 ASP B N 1
ATOM 3833 C CA . ASP B 1 169 ? -1.68 43.219 5.051 1 95.81 169 ASP B CA 1
ATOM 3834 C C . ASP B 1 169 ? -1.275 44.531 5.727 1 95.81 169 ASP B C 1
ATOM 3836 O O . ASP B 1 169 ? -0.109 44.719 6.078 1 95.81 169 ASP B O 1
ATOM 3840 N N . LYS B 1 170 ? -2.188 45.344 5.82 1 96.75 170 LYS B N 1
ATOM 3841 C CA . LYS B 1 170 ? -1.929 46.625 6.484 1 96.75 170 LYS B CA 1
ATOM 3842 C C . LYS B 1 170 ? -1.533 46.406 7.945 1 96.75 170 LYS B C 1
ATOM 3844 O O . LYS B 1 170 ? -0.579 47.031 8.43 1 96.75 170 LYS B O 1
ATOM 3849 N N . ILE B 1 171 ? -2.26 45.594 8.633 1 97.12 171 ILE B N 1
ATOM 3850 C CA . ILE B 1 171 ? -1.936 45.281 10.023 1 97.12 171 ILE B CA 1
ATOM 3851 C C . ILE B 1 171 ? -0.535 44.688 10.102 1 97.12 171 ILE B C 1
ATOM 3853 O O . ILE B 1 171 ? 0.275 45.094 10.938 1 97.12 171 ILE B O 1
ATOM 3857 N N . LEU B 1 172 ? -0.262 43.75 9.227 1 96.94 172 LEU B N 1
ATOM 3858 C CA . LEU B 1 172 ? 1 43.031 9.242 1 96.94 172 LEU B CA 1
ATOM 3859 C C . LEU B 1 172 ? 2.166 43.938 8.898 1 96.94 172 LEU B C 1
ATOM 3861 O O . LEU B 1 172 ? 3.297 43.719 9.328 1 96.94 172 LEU B O 1
ATOM 3865 N N . SER B 1 173 ? 1.863 44.969 8.094 1 95.19 173 SER B N 1
ATOM 3866 C CA . SER B 1 173 ? 2.916 45.906 7.715 1 95.19 173 SER B CA 1
ATOM 3867 C C . SER B 1 173 ? 3.488 46.625 8.93 1 95.19 173 SER B C 1
ATOM 3869 O O . SER B 1 173 ? 4.645 47.062 8.914 1 95.19 173 SER B O 1
ATOM 3871 N N . ASP B 1 174 ? 2.764 46.656 9.977 1 95 174 ASP B N 1
ATOM 3872 C CA . ASP B 1 174 ? 3.18 47.375 11.188 1 95 174 ASP B CA 1
ATOM 3873 C C . ASP B 1 174 ? 3.727 46.375 12.227 1 95 174 ASP B C 1
ATOM 3875 O O . ASP B 1 174 ? 3.979 46.781 13.367 1 95 174 ASP B O 1
ATOM 3879 N N . CYS B 1 175 ? 3.809 45.156 11.922 1 96.5 175 CYS B N 1
ATOM 3880 C CA . CYS B 1 175 ? 4.273 44.125 12.836 1 96.5 175 CYS B CA 1
ATOM 3881 C C . CYS B 1 175 ? 5.449 43.344 12.242 1 96.5 175 CYS B C 1
ATOM 3883 O O . CYS B 1 175 ? 5.32 42.719 11.195 1 96.5 175 CYS B O 1
ATOM 3885 N N . GLU B 1 176 ? 6.551 43.312 12.914 1 94.81 176 GLU B N 1
ATOM 3886 C CA . GLU B 1 176 ? 7.711 42.594 12.43 1 94.81 176 GLU B CA 1
ATOM 3887 C C . GLU B 1 176 ? 7.613 41.094 12.812 1 94.81 176 GLU B C 1
ATOM 3889 O O . GLU B 1 176 ? 8.25 40.25 12.18 1 94.81 176 GLU B O 1
ATOM 3894 N N . THR B 1 177 ? 6.855 40.875 13.859 1 97.38 177 THR B N 1
ATOM 3895 C CA . THR B 1 177 ? 6.73 39.531 14.398 1 97.38 177 THR B CA 1
ATOM 3896 C C . THR B 1 177 ? 5.266 39.094 14.445 1 97.38 177 THR B C 1
ATOM 3898 O O . THR B 1 177 ? 4.387 39.906 14.766 1 97.38 177 THR B O 1
ATOM 3901 N N . VAL B 1 178 ? 5.059 37.844 14.078 1 98.12 178 VAL B N 1
ATOM 3902 C CA . VAL B 1 178 ? 3.725 37.25 14.148 1 98.12 178 VAL B CA 1
ATOM 3903 C C . VAL B 1 178 ? 3.736 36.062 15.109 1 98.12 178 VAL B C 1
ATOM 3905 O O . VAL B 1 178 ? 4.652 35.25 15.078 1 98.12 178 VAL B O 1
ATOM 3908 N N . VAL B 1 179 ? 2.766 36.031 16 1 97.94 179 VAL B N 1
ATOM 3909 C CA . VAL B 1 179 ? 2.572 34.938 16.938 1 97.94 179 VAL B CA 1
ATOM 3910 C C . VAL B 1 179 ? 1.427 34.062 16.453 1 97.94 179 VAL B C 1
ATOM 3912 O O . VAL B 1 179 ? 0.324 34.531 16.188 1 97.94 179 VAL B O 1
ATOM 3915 N N . ILE B 1 180 ? 1.708 32.812 16.297 1 98.19 180 ILE B N 1
ATOM 3916 C CA . ILE B 1 180 ? 0.673 31.859 15.906 1 98.19 180 ILE B CA 1
ATOM 3917 C C . ILE B 1 180 ? 0.405 30.891 17.062 1 98.19 180 ILE B C 1
ATOM 3919 O O . ILE B 1 180 ? 1.279 30.109 17.453 1 98.19 180 ILE B O 1
ATOM 3923 N N . THR B 1 181 ? -0.782 30.891 17.578 1 97.25 181 THR B N 1
ATOM 3924 C CA . THR B 1 181 ? -1.135 30.125 18.766 1 97.25 181 THR B CA 1
ATOM 3925 C C . THR B 1 181 ? -1.54 28.703 18.375 1 97.25 181 THR B C 1
ATOM 3927 O O . THR B 1 181 ? -1.604 28.359 17.203 1 97.25 181 THR B O 1
ATOM 3930 N N . GLY B 1 182 ? -1.758 27.906 19.484 1 95.31 182 GLY B N 1
ATOM 3931 C CA . GLY B 1 182 ? -2.238 26.547 19.266 1 95.31 182 GLY B CA 1
ATOM 3932 C C . GLY B 1 182 ? -3.717 26.484 18.938 1 95.31 182 GLY B C 1
ATOM 3933 O O . GLY B 1 182 ? -4.289 27.453 18.438 1 95.31 182 GLY B O 1
ATOM 3934 N N . GLY B 1 183 ? -4.254 25.281 19.078 1 94.25 183 GLY B N 1
ATOM 3935 C CA . GLY B 1 183 ? -5.656 25.062 18.766 1 94.25 183 GLY B CA 1
ATOM 3936 C C . GLY B 1 183 ? -5.875 24.016 17.688 1 94.25 183 GLY B C 1
ATOM 3937 O O . GLY B 1 183 ? -5.113 23.062 17.578 1 94.25 183 GLY B O 1
ATOM 3938 N N . ASN B 1 184 ? -6.977 24.219 17.016 1 94.31 184 ASN B N 1
ATOM 3939 C CA . ASN B 1 184 ? -7.289 23.297 15.922 1 94.31 184 ASN B CA 1
ATOM 3940 C C . ASN B 1 184 ? -6.461 23.609 14.68 1 94.31 184 ASN B C 1
ATOM 3942 O O . ASN B 1 184 ? -6.68 24.609 14.016 1 94.31 184 ASN B O 1
ATOM 3946 N N . ALA B 1 185 ? -5.59 22.703 14.375 1 94 185 ALA B N 1
ATOM 3947 C CA . ALA B 1 185 ? -4.625 22.906 13.297 1 94 185 ALA B CA 1
ATOM 3948 C C . ALA B 1 185 ? -5.324 23.062 11.953 1 94 185 ALA B C 1
ATOM 3950 O O . ALA B 1 185 ? -4.906 23.875 11.117 1 94 185 ALA B O 1
ATOM 3951 N N . LEU B 1 186 ? -6.406 22.391 11.758 1 91.94 186 LEU B N 1
ATOM 3952 C CA . LEU B 1 186 ? -7.105 22.422 10.477 1 91.94 186 LEU B CA 1
ATOM 3953 C C . LEU B 1 186 ? -7.809 23.766 10.289 1 91.94 186 LEU B C 1
ATOM 3955 O O . LEU B 1 186 ? -7.75 24.359 9.203 1 91.94 186 LEU B O 1
ATOM 3959 N N . VAL B 1 187 ? -8.461 24.188 11.289 1 94.44 187 VAL B N 1
ATOM 3960 C CA . VAL B 1 187 ? -9.133 25.484 11.227 1 94.44 187 VAL B CA 1
ATOM 3961 C C . VAL B 1 187 ? -8.102 26.578 10.992 1 94.44 187 VAL B C 1
ATOM 3963 O O . VAL B 1 187 ? -8.312 27.484 10.172 1 94.44 187 VAL B O 1
ATOM 3966 N N . LEU B 1 188 ? -7.055 26.469 11.734 1 96.06 188 LEU B N 1
ATOM 3967 C CA . LEU B 1 188 ? -5.961 27.422 11.609 1 96.06 188 LEU B CA 1
ATOM 3968 C C . LEU B 1 188 ? -5.457 27.484 10.172 1 96.06 188 LEU B C 1
ATOM 3970 O O . LEU B 1 188 ? -5.398 28.562 9.57 1 96.06 188 LEU B O 1
ATOM 3974 N N . LEU B 1 189 ? -5.188 26.359 9.586 1 94.31 189 LEU B N 1
ATOM 3975 C CA . LEU B 1 189 ? -4.652 26.297 8.234 1 94.31 189 LEU B CA 1
ATOM 3976 C C . LEU B 1 189 ? -5.668 26.812 7.219 1 94.31 189 LEU B C 1
ATOM 3978 O O . LEU B 1 189 ? -5.312 27.562 6.312 1 94.31 189 LEU B O 1
ATOM 3982 N N . ASN B 1 190 ? -6.863 26.438 7.387 1 94.31 190 ASN B N 1
ATOM 3983 C CA . ASN B 1 190 ? -7.91 26.844 6.457 1 94.31 190 ASN B CA 1
ATOM 3984 C C . ASN B 1 190 ? -8.094 28.359 6.441 1 94.31 190 ASN B C 1
ATOM 3986 O O . ASN B 1 190 ? -8.297 28.953 5.383 1 94.31 190 ASN B O 1
ATOM 3990 N N . ARG B 1 191 ? -8.047 28.969 7.559 1 95.75 191 ARG B N 1
ATOM 3991 C CA . ARG B 1 191 ? -8.227 30.422 7.629 1 95.75 191 ARG B CA 1
ATOM 3992 C C . ARG B 1 191 ? -7.008 31.141 7.059 1 95.75 191 ARG B C 1
ATOM 3994 O O . ARG B 1 191 ? -7.148 32.188 6.387 1 95.75 191 ARG B O 1
ATOM 4001 N N . LEU B 1 192 ? -5.812 30.594 7.324 1 95.94 192 LEU B N 1
ATOM 4002 C CA . LEU B 1 192 ? -4.602 31.156 6.738 1 95.94 192 LEU B CA 1
ATOM 4003 C C . LEU B 1 192 ? -4.688 31.172 5.215 1 95.94 192 LEU B C 1
ATOM 4005 O O . LEU B 1 192 ? -4.383 32.188 4.57 1 95.94 192 LEU B O 1
ATOM 4009 N N . ARG B 1 193 ? -5.184 30.125 4.707 1 93 193 ARG B N 1
ATOM 4010 C CA . ARG B 1 193 ? -5.254 29.984 3.258 1 93 193 ARG B CA 1
ATOM 4011 C C . ARG B 1 193 ? -6.371 30.844 2.672 1 93 193 ARG B C 1
ATOM 4013 O O . ARG B 1 193 ? -6.191 31.469 1.627 1 93 193 ARG B O 1
ATOM 4020 N N . LEU B 1 194 ? -7.48 30.828 3.375 1 93.81 194 LEU B N 1
ATOM 4021 C CA . LEU B 1 194 ? -8.641 31.578 2.891 1 93.81 194 LEU B CA 1
ATOM 4022 C C . LEU B 1 194 ? -8.281 33.031 2.643 1 93.81 194 LEU B C 1
ATOM 4024 O O . LEU B 1 194 ? -8.656 33.594 1.615 1 93.81 194 LEU B O 1
ATOM 4028 N N . PHE B 1 195 ? -7.508 33.625 3.529 1 95.31 195 PHE B N 1
ATOM 4029 C CA . PHE B 1 195 ? -7.234 35.031 3.443 1 95.31 195 PHE B CA 1
ATOM 4030 C C . PHE B 1 195 ? -5.852 35.281 2.854 1 95.31 195 PHE B C 1
ATOM 4032 O O . PHE B 1 195 ? -5.383 36.438 2.816 1 95.31 195 PHE B O 1
ATOM 4039 N N . GLY B 1 196 ? -5.125 34.188 2.449 1 92.94 196 GLY B N 1
ATOM 4040 C CA . GLY B 1 196 ? -3.807 34.312 1.854 1 92.94 196 GLY B CA 1
ATOM 4041 C C . GLY B 1 196 ? -2.752 34.781 2.842 1 92.94 196 GLY B C 1
ATOM 4042 O O . GLY B 1 196 ? -1.697 35.281 2.445 1 92.94 196 GLY B O 1
ATOM 4043 N N . THR B 1 197 ? -3.039 34.656 4.07 1 94.75 197 THR B N 1
ATOM 4044 C CA . THR B 1 197 ? -2.162 35.156 5.125 1 94.75 197 THR B CA 1
ATOM 4045 C C . THR B 1 197 ? -0.843 34.375 5.141 1 94.75 197 THR B C 1
ATOM 4047 O O . THR B 1 197 ? 0.204 34.938 5.465 1 94.75 197 THR B O 1
ATOM 4050 N N . HIS B 1 198 ? -0.845 33.094 4.754 1 92.31 198 HIS B N 1
ATOM 4051 C CA . HIS B 1 198 ? 0.358 32.281 4.746 1 92.31 198 HIS B CA 1
ATOM 4052 C C . HIS B 1 198 ? 1.416 32.875 3.812 1 92.31 198 HIS B C 1
ATOM 4054 O O . HIS B 1 198 ? 2.615 32.688 4.043 1 92.31 198 HIS B O 1
ATOM 4060 N N . LEU B 1 199 ? 1.021 33.594 2.852 1 89.81 199 LEU B N 1
ATOM 4061 C CA . LEU B 1 199 ? 1.938 34.219 1.914 1 89.81 199 LEU B CA 1
ATOM 4062 C C . LEU B 1 199 ? 2.629 35.438 2.561 1 89.81 199 LEU B C 1
ATOM 4064 O O . LEU B 1 199 ? 3.803 35.688 2.291 1 89.81 199 LEU B O 1
ATOM 4068 N N . GLN B 1 200 ? 1.928 36.031 3.381 1 92.94 200 GLN B N 1
ATOM 4069 C CA . GLN B 1 200 ? 2.404 37.281 4.008 1 92.94 200 GLN B CA 1
ATOM 4070 C C . GLN B 1 200 ? 3.355 36.969 5.164 1 92.94 200 GLN B C 1
ATOM 4072 O O . GLN B 1 200 ? 4.094 37.844 5.613 1 92.94 200 GLN B O 1
ATOM 4077 N N . LEU B 1 201 ? 3.359 35.719 5.551 1 95.31 201 LEU B N 1
ATOM 4078 C CA . LEU B 1 201 ? 4.145 35.312 6.715 1 95.31 201 LEU B CA 1
ATOM 4079 C C . LEU B 1 201 ? 5.586 35.031 6.32 1 95.31 201 LEU B C 1
ATOM 4081 O O . LEU B 1 201 ? 6.461 34.906 7.184 1 95.31 201 LEU B O 1
ATOM 4085 N N . GLU B 1 202 ? 5.879 34.938 5.086 1 92.62 202 GLU B N 1
ATOM 4086 C CA . GLU B 1 202 ? 7.18 34.469 4.605 1 92.62 202 GLU B CA 1
ATOM 4087 C C . GLU B 1 202 ? 8.297 35.406 5.082 1 92.62 202 GLU B C 1
ATOM 4089 O O . GLU B 1 202 ? 9.398 34.938 5.398 1 92.62 202 GLU B O 1
ATOM 4094 N N . SER B 1 203 ? 8.016 36.625 5.168 1 92.69 203 SER B N 1
ATOM 4095 C CA . SER B 1 203 ? 9.062 37.594 5.488 1 92.69 203 SER B CA 1
ATOM 4096 C C . SER B 1 203 ? 9.023 37.969 6.961 1 92.69 203 SER B C 1
ATOM 4098 O O . SER B 1 203 ? 9.805 38.812 7.41 1 92.69 203 SER B O 1
ATOM 4100 N N . LYS B 1 204 ? 8.195 37.375 7.719 1 96.5 204 LYS B N 1
ATOM 4101 C CA . LYS B 1 204 ? 7.98 37.781 9.102 1 96.5 204 LYS B CA 1
ATOM 4102 C C . LYS B 1 204 ? 8.742 36.875 10.062 1 96.5 204 LYS B C 1
ATOM 4104 O O . LYS B 1 204 ? 8.961 35.688 9.766 1 96.5 204 LYS B O 1
ATOM 4109 N N . ASN B 1 205 ? 9.188 37.469 11.18 1 97.62 205 ASN B N 1
ATOM 4110 C CA . ASN B 1 205 ? 9.516 36.625 12.32 1 97.62 205 ASN B CA 1
ATOM 4111 C C . ASN B 1 205 ? 8.273 35.938 12.875 1 97.62 205 ASN B C 1
ATOM 4113 O O . ASN B 1 205 ? 7.195 36.531 12.922 1 97.62 205 ASN B O 1
ATOM 4117 N N . ILE B 1 206 ? 8.477 34.688 13.258 1 98.19 206 ILE B N 1
ATOM 4118 C CA . ILE B 1 206 ? 7.32 33.906 13.703 1 98.19 206 ILE B CA 1
ATOM 4119 C C . ILE B 1 206 ? 7.617 33.281 15.055 1 98.19 206 ILE B C 1
ATOM 4121 O O . ILE B 1 206 ? 8.711 32.75 15.266 1 98.19 206 ILE B O 1
ATOM 4125 N N . VAL B 1 207 ? 6.719 33.438 15.945 1 98.06 207 VAL B N 1
ATOM 4126 C CA . VAL B 1 207 ? 6.656 32.625 17.172 1 98.06 207 VAL B CA 1
ATOM 4127 C C . VAL B 1 207 ? 5.41 31.75 17.156 1 98.06 207 VAL B C 1
ATOM 4129 O O . VAL B 1 207 ? 4.289 32.25 17.062 1 98.06 207 VAL B O 1
ATOM 4132 N N . ALA B 1 208 ? 5.617 30.484 17.219 1 98.19 208 ALA B N 1
ATOM 4133 C CA . ALA B 1 208 ? 4.477 29.578 17.078 1 98.19 208 ALA B CA 1
ATOM 4134 C C . ALA B 1 208 ? 4.566 28.422 18.062 1 98.19 208 ALA B C 1
ATOM 4136 O O . ALA B 1 208 ? 5.664 27.953 18.391 1 98.19 208 ALA B O 1
ATOM 4137 N N . TRP B 1 209 ? 3.438 27.938 18.531 1 97.19 209 TRP B N 1
ATOM 4138 C CA . TRP B 1 209 ? 3.467 26.75 19.391 1 97.19 209 TRP B CA 1
ATOM 4139 C C . TRP B 1 209 ? 2.311 25.812 19.047 1 97.19 209 TRP B C 1
ATOM 4141 O O . TRP B 1 209 ? 1.325 26.234 18.438 1 97.19 209 TRP B O 1
ATOM 4151 N N . SER B 1 210 ? 2.492 24.547 19.328 1 95.94 210 SER B N 1
ATOM 4152 C CA . SER B 1 210 ? 1.496 23.5 19.141 1 95.94 210 SER B CA 1
ATOM 4153 C C . SER B 1 210 ? 0.979 23.484 17.703 1 95.94 210 SER B C 1
ATOM 4155 O O . SER B 1 210 ? 1.762 23.375 16.766 1 95.94 210 SER B O 1
ATOM 4157 N N . ALA B 1 211 ? -0.361 23.75 17.5 1 95.94 211 ALA B N 1
ATOM 4158 C CA . ALA B 1 211 ? -0.918 23.75 16.156 1 95.94 211 ALA B CA 1
ATOM 4159 C C . ALA B 1 211 ? -0.235 24.797 15.289 1 95.94 211 ALA B C 1
ATOM 4161 O O . ALA B 1 211 ? -0.068 24.609 14.078 1 95.94 211 ALA B O 1
ATOM 4162 N N . GLY B 1 212 ? 0.094 25.906 15.93 1 97.62 212 GLY B N 1
ATOM 4163 C CA . GLY B 1 212 ? 0.807 26.938 15.195 1 97.62 212 GLY B CA 1
ATOM 4164 C C . GLY B 1 212 ? 2.133 26.469 14.633 1 97.62 212 GLY B C 1
ATOM 4165 O O . GLY B 1 212 ? 2.521 26.859 13.523 1 97.62 212 GLY B O 1
ATOM 4166 N N . ALA B 1 213 ? 2.801 25.672 15.383 1 97.69 213 ALA B N 1
ATOM 4167 C CA . ALA B 1 213 ? 4.051 25.094 14.898 1 97.69 213 ALA B CA 1
ATOM 4168 C C . ALA B 1 213 ? 3.793 24.094 13.766 1 97.69 213 ALA B C 1
ATOM 4170 O O . ALA B 1 213 ? 4.512 24.094 12.766 1 97.69 213 ALA B O 1
ATOM 4171 N N . MET B 1 214 ? 2.777 23.344 13.867 1 97 214 MET B N 1
ATOM 4172 C CA . MET B 1 214 ? 2.449 22.281 12.93 1 97 214 MET B CA 1
ATOM 4173 C C . MET B 1 214 ? 2.182 22.859 11.539 1 97 214 MET B C 1
ATOM 4175 O O . MET B 1 214 ? 2.607 22.281 10.531 1 97 214 MET B O 1
ATOM 4179 N N . VAL B 1 215 ? 1.535 23.969 11.453 1 97.25 215 VAL B N 1
ATOM 4180 C CA . VAL B 1 215 ? 1.08 24.469 10.164 1 97.25 215 VAL B CA 1
ATOM 4181 C C . VAL B 1 215 ? 2.268 25.016 9.367 1 97.25 215 VAL B C 1
ATOM 4183 O O . VAL B 1 215 ? 2.156 25.281 8.172 1 97.25 215 VAL B O 1
ATOM 4186 N N . LEU B 1 216 ? 3.43 25.188 9.992 1 97.38 216 LEU B N 1
ATOM 4187 C CA . LEU B 1 216 ? 4.586 25.766 9.312 1 97.38 216 LEU B CA 1
ATOM 4188 C C . LEU B 1 216 ? 5.305 24.703 8.484 1 97.38 216 LEU B C 1
ATOM 4190 O O . LEU B 1 216 ? 6.141 25.047 7.637 1 97.38 216 LEU B O 1
ATOM 4194 N N . SER B 1 217 ? 5 23.453 8.703 1 97 217 SER B N 1
ATOM 4195 C CA . SER B 1 217 ? 5.645 22.344 7.996 1 97 217 SER B CA 1
ATOM 4196 C C . SER B 1 217 ? 5.102 22.219 6.578 1 97 217 SER B C 1
ATOM 4198 O O . SER B 1 217 ? 4.195 22.953 6.18 1 97 217 SER B O 1
ATOM 4200 N N . ASP B 1 218 ? 5.742 21.281 5.801 1 95.69 218 ASP B N 1
ATOM 4201 C CA . ASP B 1 218 ? 5.277 20.984 4.449 1 95.69 218 ASP B CA 1
ATOM 4202 C C . ASP B 1 218 ? 3.959 20.219 4.473 1 95.69 218 ASP B C 1
ATOM 4204 O O . ASP B 1 218 ? 3.162 20.312 3.537 1 95.69 218 ASP B O 1
ATOM 4208 N N . LYS B 1 219 ? 3.781 19.453 5.535 1 96.06 219 LYS B N 1
ATOM 4209 C CA . LYS B 1 219 ? 2.545 18.703 5.699 1 96.06 219 LYS B CA 1
ATOM 4210 C C . LYS B 1 219 ? 2.129 18.641 7.168 1 96.06 219 LYS B C 1
ATOM 4212 O O . LYS B 1 219 ? 2.979 18.609 8.062 1 96.06 219 LYS B O 1
ATOM 4217 N N . ILE B 1 220 ? 0.894 18.562 7.34 1 95.06 220 ILE B N 1
ATOM 4218 C CA . ILE B 1 220 ? 0.342 18.469 8.688 1 95.06 220 ILE B CA 1
ATOM 4219 C C . ILE B 1 220 ? -0.013 17.016 8.992 1 95.06 220 ILE B C 1
ATOM 4221 O O . ILE B 1 220 ? -0.745 16.375 8.234 1 95.06 220 ILE B O 1
ATOM 4225 N N . VAL B 1 221 ? 0.525 16.578 10.07 1 95.62 221 VAL B N 1
ATOM 4226 C CA . VAL B 1 221 ? 0.278 15.211 10.5 1 95.62 221 VAL B CA 1
ATOM 4227 C C . VAL B 1 221 ? -0.412 15.219 11.859 1 95.62 221 VAL B C 1
ATOM 4229 O O . VAL B 1 221 ? 0.084 15.828 12.812 1 95.62 221 VAL B O 1
ATOM 4232 N N . LEU B 1 222 ? -1.583 14.57 11.875 1 91.69 222 LEU B N 1
ATOM 4233 C CA . LEU B 1 222 ? -2.27 14.383 13.148 1 91.69 222 LEU B CA 1
ATOM 4234 C C . LEU B 1 222 ? -1.937 13.023 13.75 1 91.69 222 LEU B C 1
ATOM 4236 O O . LEU B 1 222 ? -1.862 12.023 13.039 1 91.69 222 LEU B O 1
ATOM 4240 N N . PHE B 1 223 ? -1.725 13.109 14.984 1 87.44 223 PHE B N 1
ATOM 4241 C CA . PHE B 1 223 ? -1.341 11.875 15.664 1 87.44 223 PHE B CA 1
ATOM 4242 C C . PHE B 1 223 ? -2.018 11.766 17.016 1 87.44 223 PHE B C 1
ATOM 4244 O O . PHE B 1 223 ? -2.219 12.773 17.703 1 87.44 223 PHE B O 1
ATOM 4251 N N . HIS B 1 224 ? -2.764 10.695 17.219 1 77.31 224 HIS B N 1
ATOM 4252 C CA . HIS B 1 224 ? -3.336 10.422 18.531 1 77.31 224 HIS B CA 1
ATOM 4253 C C . HIS B 1 224 ? -3.371 8.922 18.812 1 77.31 224 HIS B C 1
ATOM 4255 O O . HIS B 1 224 ? -4.215 8.203 18.281 1 77.31 224 HIS B O 1
ATOM 4261 N N . ASP B 1 225 ? -2.504 8.484 19.594 1 64.12 225 ASP B N 1
ATOM 4262 C CA . ASP B 1 225 ? -2.42 7.059 19.906 1 64.12 225 ASP B CA 1
ATOM 4263 C C . ASP B 1 225 ? -3.281 6.707 21.109 1 64.12 225 ASP B C 1
ATOM 4265 O O . ASP B 1 225 ? -3.439 5.531 21.438 1 64.12 225 ASP B O 1
ATOM 4269 N N . ARG B 1 226 ? -3.82 7.773 21.75 1 58.19 226 ARG B N 1
ATOM 4270 C CA . ARG B 1 226 ? -4.469 7.492 23.016 1 58.19 226 ARG B CA 1
ATOM 4271 C C . ARG B 1 226 ? -5.961 7.797 22.953 1 58.19 226 ARG B C 1
ATOM 4273 O O . ARG B 1 226 ? -6.594 8.039 23.984 1 58.19 226 ARG B O 1
ATOM 4280 N N . LEU B 1 227 ? -6.453 7.934 21.688 1 55.09 227 LEU B N 1
ATOM 4281 C CA . LEU B 1 227 ? -7.902 8.102 21.609 1 55.09 227 LEU B CA 1
ATOM 4282 C C . LEU B 1 227 ? -8.617 6.801 21.953 1 55.09 227 LEU B C 1
ATOM 4284 O O . LEU B 1 227 ? -8.102 5.711 21.703 1 55.09 227 LEU B O 1
ATOM 4288 N N . PRO B 1 228 ? -9.836 6.961 22.75 1 46.16 228 PRO B N 1
ATOM 4289 C CA . PRO B 1 228 ? -10.625 5.797 23.141 1 46.16 228 PRO B CA 1
ATOM 4290 C C . PRO B 1 228 ? -10.93 4.863 21.984 1 46.16 228 PRO B C 1
ATOM 4292 O O . PRO B 1 228 ? -11.039 3.648 22.172 1 46.16 228 PRO B O 1
ATOM 4295 N N . GLN B 1 229 ? -11.242 5.578 20.891 1 48.41 229 GLN B N 1
ATOM 4296 C CA . GLN B 1 229 ? -11.711 4.754 19.781 1 48.41 229 GLN B CA 1
ATOM 4297 C C . GLN B 1 229 ? -10.586 3.861 19.25 1 48.41 229 GLN B C 1
ATOM 4299 O O . GLN B 1 229 ? -10.812 3.035 18.359 1 48.41 229 GLN B O 1
ATOM 4304 N N . GLY B 1 230 ? -9.383 3.891 20 1 52.47 230 GLY B N 1
ATOM 4305 C CA . GLY B 1 230 ? -8.289 3.006 19.656 1 52.47 230 GLY B CA 1
ATOM 4306 C C . GLY B 1 230 ? -7.133 3.725 18.984 1 52.47 230 GLY B C 1
ATOM 4307 O O . GLY B 1 230 ? -7.152 4.949 18.844 1 52.47 230 GLY B O 1
ATOM 4308 N N . ARG B 1 231 ? -6.117 2.912 18.906 1 57.88 231 ARG B N 1
ATOM 4309 C CA . ARG B 1 231 ? -4.844 3.318 18.328 1 57.88 231 ARG B CA 1
ATOM 4310 C C . ARG B 1 231 ? -4.988 3.584 16.828 1 57.88 231 ARG B C 1
ATOM 4312 O O . ARG B 1 231 ? -5.43 2.711 16.078 1 57.88 231 ARG B O 1
ATOM 4319 N N . ARG B 1 232 ? -5.051 4.969 16.547 1 68.38 232 ARG B N 1
ATOM 4320 C CA . ARG B 1 232 ? -5.043 5.277 15.125 1 68.38 232 ARG B CA 1
ATOM 4321 C C . ARG B 1 232 ? -3.656 5.707 14.664 1 68.38 232 ARG B C 1
ATOM 4323 O O . ARG B 1 232 ? -2.857 6.199 15.461 1 68.38 232 ARG B O 1
ATOM 4330 N N . GLY B 1 233 ? -3.211 5.285 13.523 1 79.81 233 GLY B N 1
ATOM 4331 C CA . GLY B 1 233 ? -1.97 5.754 12.93 1 79.81 233 GLY B CA 1
ATOM 4332 C C . GLY B 1 233 ? -1.976 7.242 12.633 1 79.81 233 GLY B C 1
ATOM 4333 O O . GLY B 1 233 ? -3.039 7.84 12.453 1 79.81 233 GLY B O 1
ATOM 4334 N N . ALA B 1 234 ? -0.828 7.816 12.719 1 90.94 234 ALA B N 1
ATOM 4335 C CA . ALA B 1 234 ? -0.679 9.227 12.367 1 90.94 234 ALA B CA 1
ATOM 4336 C C . ALA B 1 234 ? -1.248 9.5 10.977 1 90.94 234 ALA B C 1
ATOM 4338 O O . ALA B 1 234 ? -0.991 8.75 10.031 1 90.94 234 ALA B O 1
ATOM 4339 N N . GLU B 1 235 ? -2.02 10.547 10.867 1 94.12 235 GLU B N 1
ATOM 4340 C CA . GLU B 1 235 ? -2.717 10.844 9.625 1 94.12 235 GLU B CA 1
ATOM 4341 C C . GLU B 1 235 ? -2.203 12.133 9 1 94.12 235 GLU B C 1
ATOM 4343 O O . GLU B 1 235 ? -2.027 13.141 9.688 1 94.12 235 GLU B O 1
ATOM 4348 N N . VAL B 1 236 ? -1.97 12.062 7.695 1 96.56 236 VAL B N 1
ATOM 4349 C CA . VAL B 1 236 ? -1.649 13.266 6.934 1 96.56 236 VAL B CA 1
ATOM 4350 C C . VAL B 1 236 ? -2.934 14.023 6.602 1 96.56 236 VAL B C 1
ATOM 4352 O O . VAL B 1 236 ? -3.859 13.461 6.016 1 96.56 236 VAL B O 1
ATOM 4355 N N . LEU B 1 237 ? -2.984 15.266 6.961 1 94.38 237 LEU B N 1
ATOM 4356 C CA . LEU B 1 237 ? -4.191 16.062 6.75 1 94.38 237 LEU B CA 1
ATOM 4357 C C . LEU B 1 237 ? -4.094 16.859 5.457 1 94.38 237 LEU B C 1
ATOM 4359 O O . LEU B 1 237 ? -5.09 17.016 4.75 1 94.38 237 LEU B O 1
ATOM 4363 N N . GLY B 1 238 ? -2.996 17.359 5.188 1 95 238 GLY B N 1
ATOM 4364 C CA . GLY B 1 238 ? -2.771 18.203 4.023 1 95 238 GLY B CA 1
ATOM 4365 C C . GLY B 1 238 ? -1.486 19 4.109 1 95 238 GLY B C 1
ATOM 4366 O O . GLY B 1 238 ? -0.722 18.859 5.066 1 95 238 GLY B O 1
ATOM 4367 N N . PRO B 1 239 ? -1.296 19.766 3.012 1 95.75 239 PRO B N 1
ATOM 4368 C CA . PRO B 1 239 ? -0.093 20.594 3.023 1 95.75 239 PRO B CA 1
ATOM 4369 C C . PRO B 1 239 ? -0.158 21.719 4.062 1 95.75 239 PRO B C 1
ATOM 4371 O O . PRO B 1 239 ? -1.227 22.297 4.293 1 95.75 239 PRO B O 1
ATOM 4374 N N . GLY B 1 240 ? 0.922 21.922 4.688 1 96.38 240 GLY B N 1
ATOM 4375 C CA . GLY B 1 240 ? 1.065 23.109 5.512 1 96.38 240 GLY B CA 1
ATOM 4376 C C . GLY B 1 240 ? 1.499 24.328 4.727 1 96.38 240 GLY B C 1
ATOM 4377 O O . GLY B 1 240 ? 1.257 24.422 3.52 1 96.38 240 GLY B O 1
ATOM 4378 N N . THR B 1 241 ? 2.033 25.344 5.441 1 95.69 241 THR B N 1
ATOM 4379 C CA . THR B 1 241 ? 2.445 26.562 4.777 1 95.69 241 THR B CA 1
ATOM 4380 C C . THR B 1 241 ? 3.779 26.375 4.059 1 95.69 241 THR B C 1
ATOM 4382 O O . THR B 1 241 ? 4.133 27.156 3.178 1 95.69 241 THR B O 1
ATOM 4385 N N . GLY B 1 242 ? 4.551 25.438 4.547 1 95.94 242 GLY B N 1
ATOM 4386 C CA . GLY B 1 242 ? 5.828 25.141 3.918 1 95.94 242 GLY B CA 1
ATOM 4387 C C . GLY B 1 242 ? 6.926 26.109 4.324 1 95.94 242 GLY B C 1
ATOM 4388 O O . GLY B 1 242 ? 7.98 26.156 3.686 1 95.94 242 GLY B O 1
ATOM 4389 N N . LEU B 1 243 ? 6.715 26.859 5.32 1 96.44 243 LEU B N 1
ATOM 4390 C CA . LEU B 1 243 ? 7.711 27.828 5.758 1 96.44 243 LEU B CA 1
ATOM 4391 C C . LEU B 1 243 ? 8.914 27.125 6.379 1 96.44 243 LEU B C 1
ATOM 4393 O O . LEU B 1 243 ? 10.031 27.641 6.352 1 96.44 243 LEU B O 1
ATOM 4397 N N . LEU B 1 244 ? 8.664 25.953 6.934 1 97.12 244 LEU B N 1
ATOM 4398 C CA . LEU B 1 244 ? 9.719 25.109 7.461 1 97.12 244 LEU B CA 1
ATOM 4399 C C . LEU B 1 244 ? 9.633 23.688 6.883 1 97.12 244 LEU B C 1
ATOM 4401 O O . LEU B 1 244 ? 9.195 22.766 7.566 1 97.12 244 LEU B O 1
ATOM 4405 N N . PRO B 1 245 ? 10.125 23.578 5.676 1 96.62 245 PRO B N 1
ATOM 4406 C CA . PRO B 1 245 ? 10.055 22.266 5.027 1 96.62 245 PRO B CA 1
ATOM 4407 C C . PRO B 1 245 ? 11.008 21.25 5.656 1 96.62 245 PRO B C 1
ATOM 4409 O O . PRO B 1 245 ? 12 21.625 6.285 1 96.62 245 PRO B O 1
ATOM 4412 N N . GLY B 1 246 ? 10.695 20.047 5.52 1 96.88 246 GLY B N 1
ATOM 4413 C CA . GLY B 1 246 ? 11.586 18.969 5.93 1 96.88 246 GLY B CA 1
ATOM 4414 C C . GLY B 1 246 ? 11.383 18.531 7.367 1 96.88 246 GLY B C 1
ATOM 4415 O O . GLY B 1 246 ? 12.203 17.812 7.93 1 96.88 246 GLY B O 1
ATOM 4416 N N . TYR B 1 247 ? 10.281 19.031 7.922 1 97.5 247 TYR B N 1
ATOM 4417 C CA . TYR B 1 247 ? 9.984 18.672 9.305 1 97.5 247 TYR B CA 1
ATOM 4418 C C . TYR B 1 247 ? 8.531 18.234 9.461 1 97.5 247 TYR B C 1
ATOM 4420 O O . TYR B 1 247 ? 7.672 18.641 8.68 1 97.5 247 TYR B O 1
ATOM 4428 N N . VAL B 1 248 ? 8.32 17.391 10.375 1 97.38 248 VAL B N 1
ATOM 4429 C CA . VAL B 1 248 ? 7.012 17.109 10.961 1 97.38 248 VAL B CA 1
ATOM 4430 C C . VAL B 1 248 ? 7.039 17.406 12.453 1 97.38 248 VAL B C 1
ATOM 4432 O O . VAL B 1 248 ? 7.664 16.672 13.227 1 97.38 248 VAL B O 1
ATOM 4435 N N . PHE B 1 249 ? 6.379 18.438 12.812 1 97.5 249 PHE B N 1
ATOM 4436 C CA . PHE B 1 249 ? 6.383 18.828 14.219 1 97.5 249 PHE B CA 1
ATOM 4437 C C . PHE B 1 249 ? 5.273 18.109 14.984 1 97.5 249 PHE B C 1
ATOM 4439 O O . PHE B 1 249 ? 4.133 18.047 14.516 1 97.5 249 PHE B O 1
ATOM 4446 N N . MET B 1 250 ? 5.672 17.609 16.141 1 95.69 250 MET B N 1
ATOM 4447 C CA . MET B 1 250 ? 4.746 16.828 16.953 1 95.69 250 MET B CA 1
ATOM 4448 C C . MET B 1 250 ? 4.637 17.406 18.359 1 95.69 250 MET B C 1
ATOM 4450 O O . MET B 1 250 ? 5.297 16.922 19.297 1 95.69 250 MET B O 1
ATOM 4454 N N . PRO B 1 251 ? 3.785 18.359 18.484 1 95.31 251 PRO B N 1
ATOM 4455 C CA . PRO B 1 251 ? 3.617 18.953 19.812 1 95.31 251 PRO B CA 1
ATOM 4456 C C . PRO B 1 251 ? 2.957 18.016 20.797 1 95.31 251 PRO B C 1
ATOM 4458 O O . PRO B 1 251 ? 2.164 17.156 20.406 1 95.31 251 PRO B O 1
ATOM 4461 N N . ASP B 1 252 ? 3.318 18.125 22.031 1 93.81 252 ASP B N 1
ATOM 4462 C CA . ASP B 1 252 ? 2.75 17.344 23.125 1 93.81 252 ASP B CA 1
ATOM 4463 C C . ASP B 1 252 ? 2.893 15.844 22.875 1 93.81 252 ASP B C 1
ATOM 4465 O O . ASP B 1 252 ? 1.94 15.086 23.062 1 93.81 252 ASP B O 1
ATOM 4469 N N . ALA B 1 253 ? 3.982 15.469 22.391 1 92 253 ALA B N 1
ATOM 4470 C CA . ALA B 1 253 ? 4.207 14.102 21.938 1 92 253 ALA B CA 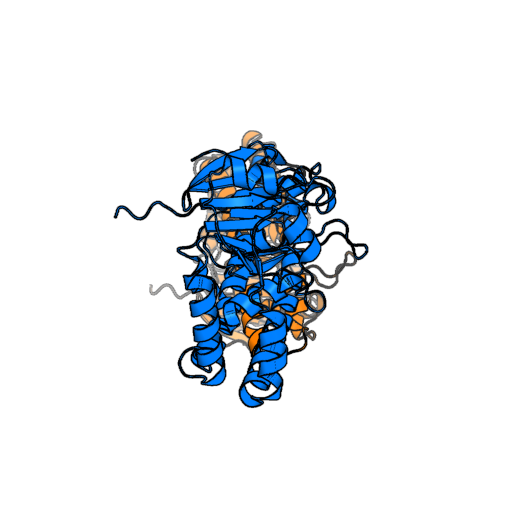1
ATOM 4471 C C . ALA B 1 253 ? 4.133 13.117 23.109 1 92 253 ALA B C 1
ATOM 4473 O O . ALA B 1 253 ? 3.549 12.039 22.984 1 92 253 ALA B O 1
ATOM 4474 N N . GLN B 1 254 ? 4.691 13.453 24.172 1 87.75 254 GLN B N 1
ATOM 4475 C CA . GLN B 1 254 ? 4.715 12.555 25.328 1 87.75 254 GLN B CA 1
ATOM 4476 C C . GLN B 1 254 ? 3.301 12.188 25.766 1 87.75 254 GLN B C 1
ATOM 4478 O O . GLN B 1 254 ? 3.062 11.078 26.25 1 87.75 254 GLN B O 1
ATOM 4483 N N . ARG B 1 255 ? 2.455 13.047 25.594 1 86 255 ARG B N 1
ATOM 4484 C CA . ARG B 1 255 ? 1.072 12.805 26 1 86 255 ARG B CA 1
ATOM 4485 C C . ARG B 1 255 ? 0.3 12.086 24.891 1 86 255 ARG B C 1
ATOM 4487 O O . ARG B 1 255 ? -0.564 11.258 25.172 1 86 255 ARG B O 1
ATOM 4494 N N . ARG B 1 256 ? 0.587 12.406 23.703 1 87.12 256 ARG B N 1
ATOM 4495 C CA . ARG B 1 256 ? -0.262 11.992 22.578 1 87.12 256 ARG B CA 1
ATOM 4496 C C . ARG B 1 256 ? 0.278 10.727 21.922 1 87.12 256 ARG B C 1
ATOM 4498 O O . ARG B 1 256 ? -0.466 10 21.266 1 87.12 256 ARG B O 1
ATOM 4505 N N . LEU B 1 257 ? 1.557 10.484 22.094 1 86.06 257 LEU B N 1
ATOM 4506 C CA . LEU B 1 257 ? 2.201 9.352 21.438 1 86.06 257 LEU B CA 1
ATOM 4507 C C . LEU B 1 257 ? 2.793 8.398 22.469 1 86.06 257 LEU B C 1
ATOM 4509 O O . LEU B 1 257 ? 3.168 8.812 23.562 1 86.06 257 LEU B O 1
ATOM 4513 N N . ARG B 1 258 ? 2.807 7.16 22.094 1 84.25 258 ARG B N 1
ATOM 4514 C CA . ARG B 1 258 ? 3.586 6.199 22.875 1 84.25 258 ARG B CA 1
ATOM 4515 C C . ARG B 1 258 ? 5.062 6.262 22.5 1 84.25 258 ARG B C 1
ATOM 4517 O O . ARG B 1 258 ? 5.555 5.406 21.75 1 84.25 258 ARG B O 1
ATOM 4524 N N . THR B 1 259 ? 5.738 7.156 23.062 1 89.12 259 THR B N 1
ATOM 4525 C CA . THR B 1 259 ? 7.102 7.473 22.656 1 89.12 259 THR B CA 1
ATOM 4526 C C . THR B 1 259 ? 8.07 6.379 23.094 1 89.12 259 THR B C 1
ATOM 4528 O O . THR B 1 259 ? 9.203 6.316 22.625 1 89.12 259 THR B O 1
ATOM 4531 N N . LYS B 1 260 ? 7.621 5.539 23.969 1 89.81 260 LYS B N 1
ATOM 4532 C CA . LYS B 1 260 ? 8.461 4.438 24.422 1 89.81 260 LYS B CA 1
ATOM 4533 C C . LYS B 1 260 ? 8.281 3.203 23.547 1 89.81 260 LYS B C 1
ATOM 4535 O O . LYS B 1 260 ? 9.016 2.219 23.703 1 89.81 260 LYS B O 1
ATOM 4540 N N . ASP B 1 261 ? 7.336 3.23 22.734 1 90.25 261 ASP B N 1
ATOM 4541 C CA . ASP B 1 261 ? 7.117 2.146 21.781 1 90.25 261 ASP B CA 1
ATOM 4542 C C . ASP B 1 261 ? 8.055 2.271 20.578 1 90.25 261 ASP B C 1
ATOM 4544 O O . ASP B 1 261 ? 7.73 2.951 19.609 1 90.25 261 ASP B O 1
ATOM 4548 N N . GLU B 1 262 ? 9.062 1.515 20.641 1 91.94 262 GLU B N 1
ATOM 4549 C CA . GLU B 1 262 ? 10.125 1.622 19.641 1 91.94 262 GLU B CA 1
ATOM 4550 C C . GLU B 1 262 ? 9.602 1.312 18.25 1 91.94 262 GLU B C 1
ATOM 4552 O O . GLU B 1 262 ? 10.047 1.909 17.266 1 91.94 262 GLU B O 1
ATOM 4557 N N . VAL B 1 263 ? 8.688 0.433 18.172 1 89.06 263 VAL B N 1
ATOM 4558 C CA . VAL B 1 263 ? 8.133 0.036 16.891 1 89.06 263 VAL B CA 1
ATOM 4559 C C . VAL B 1 263 ? 7.352 1.2 16.281 1 89.06 263 VAL B C 1
ATOM 4561 O O . VAL B 1 263 ? 7.543 1.539 15.109 1 89.06 263 VAL B O 1
ATOM 4564 N N . ARG B 1 264 ? 6.641 1.823 17.109 1 89.88 264 ARG B N 1
ATOM 4565 C CA . ARG B 1 264 ? 5.82 2.93 16.625 1 89.88 264 ARG B CA 1
ATOM 4566 C C . ARG B 1 264 ? 6.684 4.133 16.25 1 89.88 264 ARG B C 1
ATOM 4568 O O . ARG B 1 264 ? 6.488 4.742 15.203 1 89.88 264 ARG B O 1
ATOM 4575 N N . VAL B 1 265 ? 7.609 4.445 17.109 1 93.06 265 VAL B N 1
ATOM 4576 C CA . VAL B 1 265 ? 8.508 5.57 16.859 1 93.06 265 VAL B CA 1
ATOM 4577 C C . VAL B 1 265 ? 9.328 5.316 15.594 1 93.06 265 VAL B C 1
ATOM 4579 O O . VAL B 1 265 ? 9.43 6.195 14.734 1 93.06 265 VAL B O 1
ATOM 4582 N N . GLY B 1 266 ? 9.82 4.145 15.508 1 94.44 266 GLY B N 1
ATOM 4583 C CA . GLY B 1 266 ? 10.609 3.791 14.336 1 94.44 266 GLY B CA 1
ATOM 4584 C C . GLY B 1 266 ? 9.812 3.863 13.047 1 94.44 266 GLY B C 1
ATOM 4585 O O . GLY B 1 266 ? 10.32 4.348 12.023 1 94.44 266 GLY B O 1
ATOM 4586 N N . LEU B 1 267 ? 8.602 3.355 13.078 1 94.56 267 LEU B N 1
ATOM 4587 C CA . LEU B 1 267 ? 7.762 3.379 11.891 1 94.56 267 LEU B CA 1
ATOM 4588 C C . LEU B 1 267 ? 7.453 4.812 11.469 1 94.56 267 LEU B C 1
ATOM 4590 O O . LEU B 1 267 ? 7.477 5.133 10.281 1 94.56 267 LEU B O 1
ATOM 4594 N N . MET B 1 268 ? 7.211 5.684 12.422 1 94.62 268 MET B N 1
ATOM 4595 C CA . MET B 1 268 ? 6.938 7.082 12.102 1 94.62 268 MET B CA 1
ATOM 4596 C C . MET B 1 268 ? 8.148 7.738 11.445 1 94.62 268 MET B C 1
ATOM 4598 O O . MET B 1 268 ? 8.016 8.43 10.438 1 94.62 268 MET B O 1
ATOM 4602 N N . SER B 1 269 ? 9.266 7.477 12.023 1 96.44 269 SER B N 1
ATOM 4603 C CA . SER B 1 269 ? 10.508 8.023 11.477 1 96.44 269 SER B CA 1
ATOM 4604 C C . SER B 1 269 ? 10.719 7.566 10.039 1 96.44 269 SER B C 1
ATOM 4606 O O . SER B 1 269 ? 10.984 8.383 9.156 1 96.44 269 SER B O 1
ATOM 4608 N N . ARG B 1 270 ? 10.516 6.281 9.781 1 97.12 270 ARG B N 1
ATOM 4609 C CA . ARG B 1 270 ? 10.719 5.723 8.445 1 97.12 270 ARG B CA 1
ATOM 4610 C C . ARG B 1 270 ? 9.672 6.246 7.469 1 97.12 270 ARG B C 1
ATOM 4612 O O . ARG B 1 270 ? 10 6.578 6.328 1 97.12 270 ARG B O 1
ATOM 4619 N N . ARG B 1 271 ? 8.461 6.309 7.91 1 97.69 271 ARG B N 1
ATOM 4620 C CA . ARG B 1 271 ? 7.34 6.691 7.062 1 97.69 271 ARG B CA 1
ATOM 4621 C C . ARG B 1 271 ? 7.504 8.117 6.551 1 97.69 271 ARG B C 1
ATOM 4623 O O . ARG B 1 271 ? 7.25 8.398 5.379 1 97.69 271 ARG B O 1
ATOM 4630 N N . PHE B 1 272 ? 7.961 9.008 7.383 1 97.69 272 PHE B N 1
ATOM 4631 C CA . PHE B 1 272 ? 7.918 10.414 7.012 1 97.69 272 PHE B CA 1
ATOM 4632 C C . PHE B 1 272 ? 9.281 10.891 6.527 1 97.69 272 PHE B C 1
ATOM 4634 O O . PHE B 1 272 ? 9.445 12.055 6.152 1 97.69 272 PHE B O 1
ATOM 4641 N N . SER B 1 273 ? 10.242 9.938 6.52 1 96.62 273 SER B N 1
ATOM 4642 C CA . SER B 1 273 ? 11.508 10.266 5.875 1 96.62 273 SER B CA 1
ATOM 4643 C C . SER B 1 273 ? 11.297 10.703 4.43 1 96.62 273 SER B C 1
ATOM 4645 O O . SER B 1 273 ? 10.477 10.125 3.715 1 96.62 273 SER B O 1
ATOM 4647 N N . PRO B 1 274 ? 11.977 11.852 3.979 1 95.94 274 PRO B N 1
ATOM 4648 C CA . PRO B 1 274 ? 13.172 12.445 4.586 1 95.94 274 PRO B CA 1
ATOM 4649 C C . PRO B 1 274 ? 12.836 13.539 5.594 1 95.94 274 PRO B C 1
ATOM 4651 O O . PRO B 1 274 ? 13.734 14.117 6.207 1 95.94 274 PRO B O 1
ATOM 4654 N N . ALA B 1 275 ? 11.578 13.883 5.758 1 97.12 275 ALA B N 1
ATOM 4655 C CA . ALA B 1 275 ? 11.25 14.859 6.789 1 97.12 275 ALA B CA 1
ATOM 4656 C C . ALA B 1 275 ? 11.648 14.359 8.172 1 97.12 275 ALA B C 1
ATOM 4658 O O . ALA B 1 275 ? 11.578 13.156 8.445 1 97.12 275 ALA B O 1
ATOM 4659 N N . THR B 1 276 ? 12.039 15.234 9.016 1 97.31 276 THR B N 1
ATOM 4660 C CA . THR B 1 276 ? 12.43 14.891 10.375 1 97.31 276 THR B CA 1
ATOM 4661 C C . THR B 1 276 ? 11.258 15.078 11.336 1 97.31 276 THR B C 1
ATOM 4663 O O . THR B 1 276 ? 10.703 16.172 11.438 1 97.31 276 THR B O 1
ATOM 4666 N N . CYS B 1 277 ? 10.93 13.969 12.031 1 97.19 277 CYS B N 1
ATOM 4667 C CA . CYS B 1 277 ? 9.898 14.055 13.062 1 97.19 277 CYS B CA 1
ATOM 4668 C C . CYS B 1 277 ? 10.477 14.602 14.367 1 97.19 277 CYS B C 1
ATOM 4670 O O . CYS B 1 277 ? 11.383 13.992 14.945 1 97.19 277 CYS B O 1
ATOM 4672 N N . ILE B 1 278 ? 9.859 15.734 14.82 1 97.62 278 ILE B N 1
ATOM 4673 C CA . ILE B 1 278 ? 10.414 16.375 16.016 1 97.62 278 ILE B CA 1
ATOM 4674 C C . ILE B 1 278 ? 9.328 16.531 17.062 1 97.62 278 ILE B C 1
ATOM 4676 O O . ILE B 1 278 ? 8.258 17.078 16.797 1 97.62 278 ILE B O 1
ATOM 4680 N N . THR B 1 279 ? 9.625 16.078 18.25 1 96.75 279 THR B N 1
ATOM 4681 C CA . THR B 1 279 ? 8.719 16.266 19.375 1 96.75 279 THR B CA 1
ATOM 4682 C C . THR B 1 279 ? 8.867 17.672 19.953 1 96.75 279 THR B C 1
ATOM 4684 O O . THR B 1 279 ? 9.977 18.203 20.031 1 96.75 279 THR B O 1
ATOM 4687 N N . LEU B 1 280 ? 7.734 18.25 2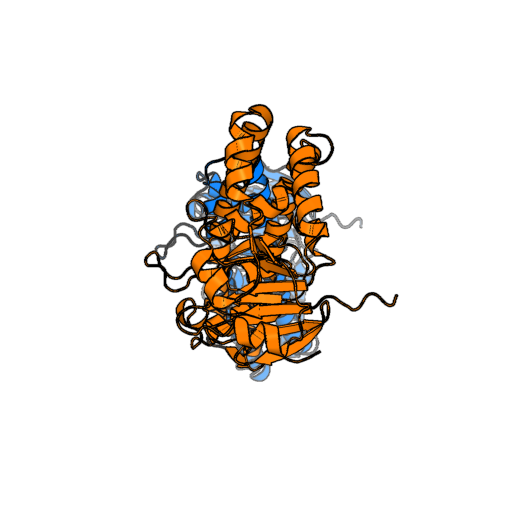0.266 1 96.31 280 LEU B N 1
ATOM 4688 C CA . LEU B 1 280 ? 7.691 19.562 20.891 1 96.31 280 LEU B CA 1
ATOM 4689 C C . LEU B 1 280 ? 6.828 19.531 22.156 1 96.31 280 LEU B C 1
ATOM 4691 O O . LEU B 1 280 ? 5.711 20.062 22.156 1 96.31 280 LEU B O 1
ATOM 4695 N N . ASP B 1 281 ? 7.41 19.016 23.188 1 96.19 281 ASP B N 1
ATOM 4696 C CA . ASP B 1 281 ? 6.707 18.953 24.469 1 96.19 281 ASP B CA 1
ATOM 4697 C C . ASP B 1 281 ? 6.828 20.266 25.234 1 96.19 281 ASP B C 1
ATOM 4699 O O . ASP B 1 281 ? 7.527 21.188 24.797 1 96.19 281 ASP B O 1
ATOM 4703 N N . SER B 1 282 ? 6.02 20.281 26.328 1 95.88 282 SER B N 1
ATOM 4704 C CA . SER B 1 282 ? 6.047 21.516 27.125 1 95.88 282 SER B CA 1
ATOM 4705 C C . SER B 1 282 ? 7.469 21.859 27.562 1 95.88 282 SER B C 1
ATOM 4707 O O . SER B 1 282 ? 8.211 20.984 28.016 1 95.88 282 SER B O 1
ATOM 4709 N N . GLY B 1 283 ? 7.859 23.094 27.266 1 96 283 GLY B N 1
ATOM 4710 C CA . GLY B 1 283 ? 9.195 23.547 27.594 1 96 283 GLY B CA 1
ATOM 4711 C C . GLY B 1 283 ? 10.156 23.469 26.422 1 96 283 GLY B C 1
ATOM 4712 O O . GLY B 1 283 ? 11.203 24.125 26.422 1 96 283 GLY B O 1
ATOM 4713 N N . ALA B 1 284 ? 9.805 22.719 25.438 1 96.88 284 ALA B N 1
ATOM 4714 C CA . ALA B 1 284 ? 10.688 22.547 24.281 1 96.88 284 ALA B CA 1
ATOM 4715 C C . ALA B 1 284 ? 10.688 23.797 23.406 1 96.88 284 ALA B C 1
ATOM 4717 O O . ALA B 1 284 ? 9.695 24.516 23.344 1 96.88 284 ALA B O 1
ATOM 4718 N N . GLN B 1 285 ? 11.812 24.094 22.781 1 96.75 285 GLN B N 1
ATOM 4719 C CA . GLN B 1 285 ? 11.93 25.234 21.875 1 96.75 285 GLN B CA 1
ATOM 4720 C C . GLN B 1 285 ? 12.867 24.906 20.719 1 96.75 285 GLN B C 1
ATOM 4722 O O . GLN B 1 285 ? 13.875 24.234 20.891 1 96.75 285 GLN B O 1
ATOM 4727 N N . LEU B 1 286 ? 12.523 25.312 19.578 1 97.69 286 LEU B N 1
ATOM 4728 C CA . LEU B 1 286 ? 13.344 25.281 18.375 1 97.69 286 LEU B CA 1
ATOM 4729 C C . LEU B 1 286 ? 13.531 26.672 17.812 1 97.69 286 LEU B C 1
ATOM 4731 O O . LEU B 1 286 ? 12.555 27.422 17.656 1 97.69 286 LEU B O 1
ATOM 4735 N N . HIS B 1 287 ? 14.805 27.031 17.516 1 97.31 287 HIS B N 1
ATOM 4736 C CA . HIS B 1 287 ? 15.141 28.312 16.906 1 97.31 287 HIS B CA 1
ATOM 4737 C C . HIS B 1 287 ? 15.648 28.141 15.484 1 97.31 287 HIS B C 1
ATOM 4739 O O . HIS B 1 287 ? 16.703 27.531 15.266 1 97.31 287 HIS B O 1
ATOM 4745 N N . PHE B 1 288 ? 14.898 28.734 14.594 1 97.12 288 PHE B N 1
ATOM 4746 C CA . PHE B 1 288 ? 15.297 28.688 13.195 1 97.12 288 PHE B CA 1
ATOM 4747 C C . PHE B 1 288 ? 15.742 30.062 12.719 1 97.12 288 PHE B C 1
ATOM 4749 O O . PHE B 1 288 ? 15.141 31.078 13.086 1 97.12 288 PHE B O 1
ATOM 4756 N N . SER B 1 289 ? 16.797 30.141 11.969 1 96 289 SER B N 1
ATOM 4757 C CA . SER B 1 289 ? 17.125 31.266 11.109 1 96 289 SER B CA 1
ATOM 4758 C C . SER B 1 289 ? 16.766 30.984 9.656 1 96 289 SER B C 1
ATOM 4760 O O . SER B 1 289 ? 17.484 30.25 8.969 1 96 289 SER B O 1
ATOM 4762 N N . GLY B 1 290 ? 15.68 31.578 9.273 1 94.44 290 GLY B N 1
ATOM 4763 C CA . GLY B 1 290 ? 15.102 31.109 8.023 1 94.44 290 GLY B CA 1
ATOM 4764 C C . GLY B 1 290 ? 14.586 29.688 8.102 1 94.44 290 GLY B C 1
ATOM 4765 O O . GLY B 1 290 ? 13.664 29.406 8.867 1 94.44 290 GLY B O 1
ATOM 4766 N N . ARG B 1 291 ? 15.305 28.828 7.379 1 94.75 291 ARG B N 1
ATOM 4767 C CA . ARG B 1 291 ? 14.898 27.422 7.359 1 94.75 291 ARG B CA 1
ATOM 4768 C C . ARG B 1 291 ? 15.906 26.547 8.094 1 94.75 291 ARG B C 1
ATOM 4770 O O . ARG B 1 291 ? 15.734 25.328 8.18 1 94.75 291 ARG B O 1
ATOM 4777 N N . LYS B 1 292 ? 16.875 27.203 8.641 1 95.81 292 LYS B N 1
ATOM 4778 C CA . LYS B 1 292 ? 17.953 26.453 9.281 1 95.81 292 LYS B CA 1
ATOM 4779 C C . LYS B 1 292 ? 17.75 26.375 10.789 1 95.81 292 LYS B C 1
ATOM 4781 O O . LYS B 1 292 ? 17.562 27.406 11.445 1 95.81 292 LYS B O 1
ATOM 4786 N N . LEU B 1 293 ? 17.844 25.219 11.281 1 97.44 293 LEU B N 1
ATOM 4787 C CA . LEU B 1 293 ? 17.719 25.016 12.719 1 97.44 293 LEU B CA 1
ATOM 4788 C C . LEU B 1 293 ? 19.016 25.422 13.422 1 97.44 293 LEU B C 1
ATOM 4790 O O . LEU B 1 293 ? 20.062 24.812 13.203 1 97.44 293 LEU B O 1
ATOM 4794 N N . LYS B 1 294 ? 18.891 26.391 14.32 1 95.94 294 LYS B N 1
ATOM 4795 C CA . LYS B 1 294 ? 20.094 26.922 14.938 1 95.94 294 LYS B CA 1
ATOM 4796 C C . LYS B 1 294 ? 20.219 26.484 16.391 1 95.94 294 LYS B C 1
ATOM 4798 O O . LYS B 1 294 ? 21.328 26.391 16.938 1 95.94 294 LYS B O 1
ATOM 4803 N N . ARG B 1 295 ? 19.109 26.266 16.953 1 95.88 295 ARG B N 1
ATOM 4804 C CA . ARG B 1 295 ? 19.094 25.875 18.375 1 95.88 295 ARG B CA 1
ATOM 4805 C C . ARG B 1 295 ? 17.922 24.969 18.688 1 95.88 295 ARG B C 1
ATOM 4807 O O . ARG B 1 295 ? 16.844 25.125 18.109 1 95.88 295 ARG B O 1
ATOM 4814 N N . SER B 1 296 ? 18.203 24.031 19.531 1 96.56 296 SER B N 1
ATOM 4815 C CA . SER B 1 296 ? 17.172 23.109 20 1 96.56 296 SER B CA 1
ATOM 4816 C C . SER B 1 296 ? 17.328 22.844 21.5 1 96.56 296 SER B C 1
ATOM 4818 O O . SER B 1 296 ? 18.438 22.594 21.984 1 96.56 296 SER B O 1
ATOM 4820 N N . GLU B 1 297 ? 16.234 23.062 22.156 1 95.94 297 GLU B N 1
ATOM 4821 C CA . GLU B 1 297 ? 16.203 22.766 23.594 1 95.94 297 GLU B CA 1
ATOM 4822 C C . GLU B 1 297 ? 15.039 21.844 23.922 1 95.94 297 GLU B C 1
ATOM 4824 O O . GLU B 1 297 ? 13.883 22.141 23.625 1 95.94 297 GLU B O 1
ATOM 4829 N N . LEU B 1 298 ? 15.312 20.688 24.5 1 96.19 298 LEU B N 1
ATOM 4830 C CA . LEU B 1 298 ? 14.383 19.703 25.047 1 96.19 298 LEU B CA 1
ATOM 4831 C C . LEU B 1 298 ? 13.578 19.047 23.922 1 96.19 298 LEU B C 1
ATOM 4833 O O . LEU B 1 298 ? 12.766 18.141 24.188 1 96.19 298 LEU B O 1
ATOM 4837 N N . ALA B 1 299 ? 13.68 19.484 22.688 1 97.19 299 ALA B N 1
ATOM 4838 C CA . ALA B 1 299 ? 13.062 18.797 21.547 1 97.19 299 ALA B CA 1
ATOM 4839 C C . ALA B 1 299 ? 13.844 17.562 21.156 1 97.19 299 ALA B C 1
ATOM 4841 O O . ALA B 1 299 ? 15.055 17.484 21.391 1 97.19 299 ALA B O 1
ATOM 4842 N N . LYS B 1 300 ? 13.133 16.578 20.625 1 97.5 300 LYS B N 1
ATOM 4843 C CA . LYS B 1 300 ? 13.781 15.344 20.219 1 97.5 300 LYS B CA 1
ATOM 4844 C C . LYS B 1 300 ? 13.344 14.922 18.812 1 97.5 300 LYS B C 1
ATOM 4846 O O . LYS B 1 300 ? 12.195 15.148 18.422 1 97.5 300 LYS B O 1
ATOM 4851 N N . ARG B 1 301 ? 14.273 14.367 18.062 1 97.75 301 ARG B N 1
ATOM 4852 C CA . ARG B 1 301 ? 13.922 13.789 16.781 1 97.75 301 ARG B CA 1
ATOM 4853 C C . ARG B 1 301 ? 13.727 12.281 16.875 1 97.75 301 ARG B C 1
ATOM 4855 O O . ARG B 1 301 ? 14.43 11.609 17.641 1 97.75 301 ARG B O 1
ATOM 4862 N N . MET B 1 302 ? 12.805 11.758 16.156 1 96.44 302 MET B N 1
ATOM 4863 C CA . MET B 1 302 ? 12.594 10.32 16.078 1 96.44 302 MET B CA 1
ATOM 4864 C C . MET B 1 302 ? 13.578 9.68 15.109 1 96.44 302 MET B C 1
ATOM 4866 O O . MET B 1 302 ? 13.891 10.242 14.055 1 96.44 302 MET B O 1
ATOM 4870 N N . THR B 1 303 ? 14.07 8.492 15.492 1 97.12 303 THR B N 1
ATOM 4871 C CA . THR B 1 303 ? 15.008 7.785 14.641 1 97.12 303 THR B CA 1
ATOM 4872 C C . THR B 1 303 ? 14.406 6.48 14.125 1 97.12 303 THR B C 1
ATOM 4874 O O . THR B 1 303 ? 13.438 5.973 14.703 1 97.12 303 THR B O 1
ATOM 4877 N N . ASP B 1 304 ? 15.008 5.887 13.109 1 94.94 304 ASP B N 1
ATOM 4878 C CA . ASP B 1 304 ? 14.523 4.656 12.484 1 94.94 304 ASP B CA 1
ATOM 4879 C C . ASP B 1 304 ? 14.602 3.48 13.453 1 94.94 304 ASP B C 1
ATOM 4881 O O . ASP B 1 304 ? 13.852 2.51 13.32 1 94.94 304 ASP B O 1
ATOM 4885 N N . ASP B 1 305 ? 15.43 3.641 14.438 1 93.19 305 ASP B N 1
ATOM 4886 C CA . ASP B 1 305 ? 15.609 2.561 15.398 1 93.19 305 ASP B CA 1
ATOM 4887 C C . ASP B 1 305 ? 14.617 2.68 16.547 1 93.19 305 ASP B C 1
ATOM 4889 O O . ASP B 1 305 ? 14.617 1.86 17.469 1 93.19 305 ASP B O 1
ATOM 4893 N N . GLY B 1 306 ? 13.828 3.672 16.5 1 93.88 306 GLY B N 1
ATOM 4894 C CA . GLY B 1 306 ? 12.766 3.789 17.484 1 93.88 306 GLY B CA 1
ATOM 4895 C C . GLY B 1 306 ? 13.156 4.617 18.688 1 93.88 306 GLY B C 1
ATOM 4896 O O . GLY B 1 306 ? 12.523 4.52 19.75 1 93.88 306 GLY B O 1
ATOM 4897 N N . LEU B 1 307 ? 14.164 5.418 18.531 1 95.62 307 LEU B N 1
ATOM 4898 C CA . LEU B 1 307 ? 14.664 6.215 19.641 1 95.62 307 LEU B CA 1
ATOM 4899 C C . LEU B 1 307 ? 14.352 7.695 19.438 1 95.62 307 LEU B C 1
ATOM 4901 O O . LEU B 1 307 ? 13.898 8.094 18.359 1 95.62 307 LEU B O 1
ATOM 4905 N N . LEU B 1 308 ? 14.492 8.422 20.516 1 96.5 308 LEU B N 1
ATOM 4906 C CA . LEU B 1 308 ? 14.406 9.875 20.5 1 96.5 308 LEU B CA 1
ATOM 4907 C C . LEU B 1 308 ? 15.766 10.508 20.812 1 96.5 308 LEU B C 1
ATOM 4909 O O . LEU B 1 308 ? 16.375 10.211 21.828 1 96.5 308 LEU B O 1
ATOM 4913 N N . GLU B 1 309 ? 16.203 11.281 19.875 1 96.75 309 GLU B N 1
ATOM 4914 C CA . GLU B 1 309 ? 17.516 11.914 20.016 1 96.75 309 GLU B CA 1
ATOM 4915 C C . GLU B 1 309 ? 17.422 13.414 19.766 1 96.75 309 GLU B C 1
ATOM 4917 O O . GLU B 1 309 ? 16.453 13.898 19.172 1 96.75 309 GLU B O 1
ATOM 4922 N N . SER B 1 310 ? 18.391 14.148 20.281 1 95.38 310 SER B N 1
ATOM 4923 C CA . SER B 1 310 ? 18.438 15.578 19.984 1 95.38 310 SER B CA 1
ATOM 4924 C C . SER B 1 310 ? 18.562 15.836 18.484 1 95.38 310 SER B C 1
ATOM 4926 O O . SER B 1 310 ? 19.312 15.141 17.797 1 95.38 310 SER B O 1
ATOM 4928 N N . PRO B 1 311 ? 17.75 16.812 18.047 1 94.44 311 PRO B N 1
ATOM 4929 C CA . PRO B 1 311 ? 17.859 17.109 16.609 1 94.44 311 PRO B CA 1
ATOM 4930 C C . PRO B 1 311 ? 19.219 17.656 16.219 1 94.44 311 PRO B C 1
ATOM 4932 O O . PRO B 1 311 ? 19.891 18.328 17.031 1 94.44 311 PRO B O 1
ATOM 4935 N N . GLU B 1 312 ? 19.578 17.438 14.969 1 88.38 312 GLU B N 1
ATOM 4936 C CA . GLU B 1 312 ? 20.828 17.984 14.453 1 88.38 312 GLU B CA 1
ATOM 4937 C C . GLU B 1 312 ? 20.672 19.453 14.062 1 88.38 312 GLU B C 1
ATOM 4939 O O . GLU B 1 312 ? 19.75 19.812 13.32 1 88.38 312 GLU B O 1
ATOM 4944 N N . LEU B 1 313 ? 21.594 20.219 14.602 1 90.12 313 LEU B N 1
ATOM 4945 C CA . LEU B 1 313 ? 21.594 21.625 14.234 1 90.12 313 LEU B CA 1
ATOM 4946 C C . LEU B 1 313 ? 22.203 21.828 12.852 1 90.12 313 LEU B C 1
ATOM 4948 O O . LEU B 1 313 ? 22.938 20.984 12.359 1 90.12 313 LEU B O 1
ATOM 4952 N N . GLN B 1 314 ? 21.641 22.766 12.195 1 86.06 314 GLN B N 1
ATOM 4953 C CA . GLN B 1 314 ? 22.109 23.062 10.844 1 86.06 314 GLN B CA 1
ATOM 4954 C C . GLN B 1 314 ? 22.922 24.359 10.812 1 86.06 314 GLN B C 1
ATOM 4956 O O . GLN B 1 314 ? 22.703 25.25 11.633 1 86.06 314 GLN B O 1
#

Secondary structure (DSSP, 8-state):
----PPEEEEE--SSS---HHHHHHHHTPPSS-EEEE-GGGGGGTT--HHHHHHH-S-EEE--HHHHHHHHGGG-HHHHHHHHHHHHHHHHHHHHHHHHHHHHHHHHHHHHT--S-HHHHHHHHHHHHHHHHHHHHHHHHHHHHHHHHHHHHS-TTTSHHHHHHHHHHHHHHHT-SEEEE--S-HHHHHHHHHHTTHHHHTTTSEEEEETHHHHTTSSEEEE--TT-TT--PPPEEEEE---SSTTEEEEETHHHHS-TT-HHHHHHHHHHHTTSEEEEE-TT-EEEEETTEEEEEES-EEE-TTS-EEPPPP-/----PPEEEEE--SSS---HHHHHHHHTPPSS-EEEE-GGGGGGTT--HHHHHHH-S-EEE--HHHHHHHHGGG-HHHHHHHHHHHHHHHHHHHHHHHHHHHHHHHHHHHHT--S-HHHHHHHHHHHHHHHHHHHHHHHHHHHHHHHHHHHHS-TTTSHHHHHHHHHHHHHHHT-SEEEE--S-HHHHHHHHHHTTHHHHTTTSEEEEETHHHHTTSSEEEE--TT-TT--PPPEEEEE---SSTTEEEEETHHHHS-TT-HHHHHHHHHHHTTSEEEEE-TT-EEEEETTEEEEEES-EEE-TTS-EEPPPP-

pLDDT: mean 93.26, std 8.56, range [34.5, 98.75]

Foldseek 3Di:
DPQFFAKEKEFFDCPPPNCQQVSCVVLPPDAAEAEEEAQQAQVCQPVCVVVCVRNVHHYHYLPLNVLVVVVCVVDVPLVVLVVVLVVVLVVLQVVLQVVLQVLVVVLLCLVVDDDDPVVSVVVNLVSLVVLLVSLVVSQVVNVVSVVVSCVVPPQCPNVSLVVSLVVSLVVVVRHQEYEYEAHHLVSSQVSCVSSVVLVVCLSHHYYYYHSRVQLCEQWHWDAAQPDPVHGGAIGTSYGHSHQAYQAGEAHQCVPRHPLVPLSNLLSVCSNSPPRWYKYRYHPWMWMDRRRFTADTDPMWTGHNRSHTHDDDGD/DPQFFAKEKEAFDCPPPNCQQVSCVVLPPDAAEAEEEAQQAQVCQPVCPVVCVRNVHHYHYLPLNVLVVVVCVVDVPLVVLVVVLVVVLVVLQVVLQVVLQVLVVVLLCLVVDDDDPVVSVVVNLVSLVVLLVSLVVSQVVNVVSVVVSCVVPPQCPNVSLVVSLVVSLVVVVRHQEYEYEAHHLVSSQVSCVSSVVLVVCLSHHYYYYHSRVQLCEQWHWDAAQPDPVHGGAIGTSYGHSHQAYQAGEAHQCVPRHPLVPLSNLLSVCSNPPPRWYKYRYHPWMWMDRRRFTADTDPMWTGHNRSHTHDDDGD

Sequence (628 aa):
MITAMPTRLLLGPQRPIRNIGEAIRSAGLPDGRMAVISAGWQEAEGDIDDVRELIQRPLIDLQLYKRAEALFPTDDKLRTAYRQRQDRLKELQGLYQIRLKQLILAARQILRASGDAEMITVELRHAVSQLRALDRHHLRRVQAINTEFEAEHPLQDTALLAEQFAQIDKILSDCETVVITGGNALVLLNRLRLFGTHLQLESKNIVAWSAGAMVLSDKIVLFHDRLPQGRRGAEVLGPGTGLLPGYVFMPDAQRRLRTKDEVRVGLMSRRFSPATCITLDSGAQLHFSGRKLKRSELAKRMTDDGLLESPELQMITAMPTRLLLGPQRPIRNIGEAIRSAGLPDGRMAVISAGWQEAEGDIDDVRELIQRPLIDLQLYKRAEALFPTDDKLRTAYRQRQDRLKELQGLYQIRLKQLILAARQILRASGDAEMITVELRHAVSQLRALDRHHLRRVQAINTEFEAEHPLQDTALLAEQFAQIDKILSDCETVVITGGNALVLLNRLRLFGTHLQLESKNIVAWSAGAMVLSDKIVLFHDRLPQGRRGAEVLGPGTGLLPGYVFMPDAQRRLRTKDEVRVGLMSRRFSPATCITLDSGAQLHFSGRKLKRSELAKRMTDDGLLESPELQ

Nearest PDB structures (foldseek):
  3en0-assembly2_C-2  TM=6.397E-01  e=3.307E-06  Synechocystis sp. PCC 6803
  8gl3-assembly1_A  TM=3.461E-01  e=4.009E+00  synthetic construct
  3en0-assembly2_C-2  TM=6.397E-01  e=2.312E-06  Synechocystis sp. PCC 6803
  8gl3-assembly1_A  TM=3.458E-01  e=3.347E+00  synthetic construct